Protein 5LF2 (pdb70)

Foldseek 3Di:
DFLCAQLFFADDRFADDVPSAGHGWPQQDDRRSQHGHWQWAQAFLQNQKFWQVPFDDDDWDDDFDADDPVPPDFFDDRFWTQADAFDKTKTKHAAFQAFAWWWKKWFWDADDAFKKFKKKKAKAFPDQDDPPGPQNPDDRVLGIFIFMGGGPDGMDTTPHTHGDGHPTIMIMMMHTNDMDGCSHIITRIMTTGGPLCVDCCQVPDDPSNVVLVVLCVVQVLSCSNHTPDGDDGDPSSVSVSQSSSCNRNRGTGRLQADPQFAPDSTADRYNRAGHGAPQFDDSNSPDGRVVWDDRGNRHTHD/DLQAQLQFAPDSDADPVQSAGHGWPQQDDRRSQHGHWLWAQAFLQNAKFWQCPWDDDDFDDDADADDPVDDDFFDDRFWTFAFAFDKTKTKDAAFQAFAWWWKKWFWDADDAFKKFKKKKFKDFPDQDDCPGPQNVDDRVLGIFIDMGGGPDGMDTTPGTHGDGHPTIMMMMMHTHDMDGCGRHIITRIMTTGGPLCPDCCQVPPDPNNVVLVVLCVVLVLVPRNRTPDGDDHDPSNVSSSQRSSCNRNRGTGRLQAPPQFAPDSGADRYNNQGHGAPQFDDSNSPDGRPPWDDRGNRGTHD

Nearest PDB structures (foldseek):
  5lf2-assembly1_A  TM=1.003E+00  e=2.850E-69  Rattus norvegicus
  5lf2-assembly2_B  TM=9.967E-01  e=1.749E-64  Rattus norvegicus
  2w3j-assembly1_A  TM=7.019E-01  e=7.086E-05  uncultured bacterium
  4plm-assembly1_A  TM=2.496E-01  e=5.597E-05  Gallus gallus
  4ove-assembly1_A-2  TM=2.216E-01  e=4.421E-05  Mus musculus

Sequence (604 aa):
RPCDCDVGGALDPQCDEATGQCRCRPHMIGRRCEQVQPGYFRPFLDHLTWEAEGAHGQVLEVVERLVTNRETPSWTGVGFVRLREGQEVEFLVTSLPRAMDYDLLLRWEPQVPEQWAELELVVQRPGPVSAHSPCGHVLPRDDRIQGMLHPNTRVLVFPRPVCLEPGLSYKLKLKLTGTGGRSGILIDSLVLQPHVLMLEMFSGGDAAALERRTTFERYRCHEEGLMPSKTPLSEACVPLLISASSLVYNGALPCQCDPQGSLSSECNPHGGQCRCKPGVVGRRCDACATGYYGFGPAGCQAPCDCDVGGALDPQCDEATGQCRCRPHMIGRRCEQVQPGYFRPFLDHLTWEAEGAHGQVLEVVERLVTNRETPSWTGVGFVRLREGQEVEFLVTSLPRAMDYDLLLRWEPQVPEQWAELELVVQRPGPVSAHSPCGHVLPRDDRIQGMLHPNTRVLVFPRPVCLEPGLSYKLKLKLTGTGGRGSGILIDSLVLQPHVLMLEMFSGGDAAALERRTTFERYRCHEEGLMPSKTPLSEACVPLLISASSLVYNGALPCQCDPQGSLSSECNPHGGQCRCKPGVVGRRCDACATGYYGFGPAGCQA

Structure (mmCIF, N/CA/C/O backbone):
data_5LF2
#
_entry.id   5LF2
#
_cell.length_a   144.320
_cell.length_b   55.350
_cell.length_c   111.340
_cell.angle_alpha   90.00
_cell.angle_beta   119.38
_cell.angle_gamma   90.00
#
_symmetry.space_group_name_H-M   'C 1 2 1'
#
loop_
_entity.id
_entity.type
_entity.pdbx_description
1 polymer 'Laminin subunit beta-2'
2 non-polymer 'CALCIUM ION'
3 non-polymer 'CHLORIDE ION'
4 water water
#
loop_
_atom_site.group_PDB
_atom_site.id
_atom_site.type_symbol
_atom_site.label_atom_id
_atom_site.label_alt_id
_atom_site.label_comp_id
_atom_site.label_asym_id
_atom_site.label_entity_id
_atom_site.label_seq_id
_atom_site.pdbx_PDB_ins_code
_atom_site.Cartn_x
_atom_site.Cartn_y
_atom_site.Cartn_z
_atom_site.occupancy
_atom_site.B_iso_or_equiv
_atom_site.auth_seq_id
_atom_site.auth_comp_id
_atom_site.auth_asym_id
_atom_site.auth_atom_id
_atom_site.pdbx_PDB_model_num
ATOM 1 N N . ARG A 1 5 ? 41.266 67.875 76.231 1.00 92.23 523 ARG A N 1
ATOM 2 C CA . ARG A 1 5 ? 40.457 69.057 75.947 1.00 89.96 523 ARG A CA 1
ATOM 3 C C . ARG A 1 5 ? 39.661 68.967 74.618 1.00 105.96 523 ARG A C 1
ATOM 4 O O . ARG A 1 5 ? 38.450 69.214 74.609 1.00 103.25 523 ARG A O 1
ATOM 7 N N . PRO A 1 6 ? 40.321 68.590 73.501 1.00 110.80 524 PRO A N 1
ATOM 8 C CA . PRO A 1 6 ? 39.672 68.767 72.191 1.00 115.18 524 PRO A CA 1
ATOM 9 C C . PRO A 1 6 ? 38.417 67.910 71.991 1.00 116.28 524 PRO A C 1
ATOM 10 O O . PRO A 1 6 ? 38.400 66.738 72.374 1.00 123.90 524 PRO A O 1
ATOM 21 N N . CYS A 1 7 ? 37.388 68.502 71.387 1.00 103.01 525 CYS A N 1
ATOM 22 C CA . CYS A 1 7 ? 36.097 67.836 71.179 1.00 91.56 525 CYS A CA 1
ATOM 23 C C . CYS A 1 7 ? 36.214 66.551 70.377 1.00 80.93 525 CYS A C 1
ATOM 24 O O . CYS A 1 7 ? 35.936 65.463 70.878 1.00 76.33 525 CYS A O 1
ATOM 31 N N . ASP A 1 8 ? 36.609 66.683 69.120 1.00 80.07 526 ASP A N 1
ATOM 32 C CA . ASP A 1 8 ? 36.817 65.522 68.274 1.00 73.34 526 ASP A CA 1
ATOM 33 C C . ASP A 1 8 ? 35.588 64.587 68.244 1.00 65.65 526 ASP A C 1
ATOM 34 O O . ASP A 1 8 ? 35.724 63.378 68.443 1.00 64.21 526 ASP A O 1
ATOM 38 N N . CYS A 1 9 ? 34.393 65.138 68.019 1.00 59.20 527 CYS A N 1
ATOM 39 C CA . CYS A 1 9 ? 33.202 64.302 67.789 1.00 54.33 527 CYS A CA 1
ATOM 40 C C . CYS A 1 9 ? 33.402 63.324 66.615 1.00 49.25 527 CYS A C 1
ATOM 41 O O . CYS A 1 9 ? 34.265 63.527 65.751 1.00 50.38 527 CYS A O 1
ATOM 48 N N . ASP A 1 10 ? 32.609 62.257 66.584 1.00 43.90 528 ASP A N 1
ATOM 49 C CA . ASP A 1 10 ? 32.689 61.297 65.483 1.00 39.43 528 ASP A CA 1
ATOM 50 C C . ASP A 1 10 ? 32.117 61.932 64.220 1.00 38.54 528 ASP A C 1
ATOM 51 O O . ASP A 1 10 ? 31.002 62.467 64.234 1.00 38.01 528 ASP A O 1
ATOM 60 N N . VAL A 1 11 ? 32.887 61.851 63.141 1.00 41.98 529 VAL A N 1
ATOM 61 C CA . VAL A 1 11 ? 32.561 62.499 61.881 1.00 43.81 529 VAL A CA 1
ATOM 62 C C . VAL A 1 11 ? 31.242 61.975 61.318 1.00 44.81 529 VAL A C 1
ATOM 63 O O . VAL A 1 11 ? 30.557 62.658 60.531 1.00 47.63 529 VAL A O 1
ATOM 76 N N . GLY A 1 12 ? 30.892 60.761 61.735 1.00 41.49 530 GLY A N 1
ATOM 77 C CA . GLY A 1 12 ? 29.709 60.065 61.250 1.00 37.09 530 GLY A CA 1
ATOM 78 C C . GLY A 1 12 ? 28.605 59.991 62.282 1.00 37.27 530 GLY A C 1
ATOM 79 O O . GLY A 1 12 ? 27.440 60.157 61.950 1.00 36.98 530 GLY A O 1
ATOM 83 N N . GLY A 1 13 ? 28.967 59.791 63.555 1.00 36.02 531 GLY A N 1
ATOM 84 C CA . GLY A 1 13 ? 27.978 59.556 64.600 1.00 36.56 531 GLY A CA 1
ATOM 85 C C . GLY A 1 13 ? 27.363 60.812 65.214 1.00 41.47 531 GLY A C 1
ATOM 86 O O . GLY A 1 13 ? 26.292 60.723 65.811 1.00 41.69 531 GLY A O 1
ATOM 90 N N . ALA A 1 14 ? 28.034 61.961 65.082 1.00 45.14 532 ALA A N 1
ATOM 91 C CA . ALA A 1 14 ? 27.540 63.221 65.639 1.00 50.58 532 ALA A CA 1
ATOM 92 C C . ALA A 1 14 ? 27.066 64.213 64.554 1.00 53.63 532 ALA A C 1
ATOM 93 O O . ALA A 1 14 ? 27.477 64.124 63.398 1.00 55.36 532 ALA A O 1
ATOM 100 N N . LEU A 1 15 ? 26.200 65.144 64.934 1.00 56.55 533 LEU A N 1
ATOM 101 C CA . LEU A 1 15 ? 25.698 66.169 64.011 1.00 60.72 533 LEU A CA 1
ATOM 102 C C . LEU A 1 15 ? 26.639 67.384 63.894 1.00 72.41 533 LEU A C 1
ATOM 103 O O . LEU A 1 15 ? 26.868 67.889 62.798 1.00 74.80 533 LEU A O 1
ATOM 119 N N . ASP A 1 16 ? 27.183 67.843 65.020 1.00 76.03 534 ASP A N 1
ATOM 120 C CA . ASP A 1 16 ? 28.104 68.984 65.032 1.00 78.18 534 ASP A CA 1
ATOM 121 C C . ASP A 1 16 ? 29.535 68.520 65.326 1.00 73.66 534 ASP A C 1
ATOM 122 O O . ASP A 1 16 ? 29.737 67.494 65.973 1.00 67.59 534 ASP A O 1
ATOM 131 N N . PRO A 1 17 ? 30.534 69.287 64.869 1.00 78.43 535 PRO A N 1
ATOM 132 C CA . PRO A 1 17 ? 31.931 68.867 65.009 1.00 79.07 535 PRO A CA 1
ATOM 133 C C . PRO A 1 17 ? 32.507 69.120 66.412 1.00 77.07 535 PRO A C 1
ATOM 134 O O . PRO A 1 17 ? 33.562 68.562 66.746 1.00 73.12 535 PRO A O 1
ATOM 145 N N . GLN A 1 18 ? 31.808 69.927 67.210 1.00 78.89 536 GLN A N 1
ATOM 146 C CA . GLN A 1 18 ? 32.269 70.296 68.545 1.00 79.82 536 GLN A CA 1
ATOM 147 C C . GLN A 1 18 ? 31.245 69.936 69.639 1.00 79.32 536 GLN A C 1
ATOM 148 O O . GLN A 1 18 ? 30.043 69.851 69.387 1.00 70.69 536 GLN A O 1
ATOM 152 N N . CYS A 1 19 ? 31.740 69.742 70.860 1.00 91.18 537 CYS A N 1
ATOM 153 C CA . CYS A 1 19 ? 30.910 69.324 71.985 1.00 94.49 537 CYS A CA 1
ATOM 154 C C . CYS A 1 19 ? 30.258 70.505 72.698 1.00 95.55 537 CYS A C 1
ATOM 155 O O . CYS A 1 19 ? 30.672 71.653 72.527 1.00 102.67 537 CYS A O 1
ATOM 162 N N . ASP A 1 20 ? 29.240 70.209 73.503 1.00 86.61 538 ASP A N 1
ATOM 163 C CA . ASP A 1 20 ? 28.492 71.233 74.225 1.00 81.83 538 ASP A CA 1
ATOM 164 C C . ASP A 1 20 ? 28.913 71.324 75.691 1.00 84.09 538 ASP A C 1
ATOM 165 O O . ASP A 1 20 ? 29.379 70.341 76.271 1.00 82.63 538 ASP A O 1
ATOM 169 N N . GLU A 1 21 ? 28.757 72.516 76.269 1.00 84.81 539 GLU A N 1
ATOM 170 C CA . GLU A 1 21 ? 28.948 72.739 77.707 1.00 86.48 539 GLU A CA 1
ATOM 171 C C . GLU A 1 21 ? 30.367 72.420 78.180 1.00 82.73 539 GLU A C 1
ATOM 172 O O . GLU A 1 21 ? 31.335 72.614 77.444 1.00 76.36 539 GLU A O 1
ATOM 176 N N . ALA A 1 22 ? 30.478 71.961 79.425 1.00 90.47 540 ALA A N 1
ATOM 177 C CA . ALA A 1 22 ? 31.738 71.458 79.964 1.00 97.34 540 ALA A CA 1
ATOM 178 C C . ALA A 1 22 ? 31.605 69.970 80.302 1.00 103.70 540 ALA A C 1
ATOM 179 O O . ALA A 1 22 ? 32.299 69.461 81.187 1.00 105.72 540 ALA A O 1
ATOM 186 N N . THR A 1 23 ? 30.708 69.286 79.587 1.00 104.13 541 THR A N 1
ATOM 187 C CA . THR A 1 23 ? 30.514 67.839 79.732 1.00 100.26 541 THR A CA 1
ATOM 188 C C . THR A 1 23 ? 31.253 67.062 78.651 1.00 98.02 541 THR A C 1
ATOM 189 O O . THR A 1 23 ? 31.518 65.868 78.800 1.00 95.43 541 THR A O 1
ATOM 200 N N . GLY A 1 24 ? 31.576 67.746 77.560 1.00 94.21 542 GLY A N 1
ATOM 201 C CA . GLY A 1 24 ? 32.284 67.129 76.455 1.00 90.80 542 GLY A CA 1
ATOM 202 C C . GLY A 1 24 ? 31.378 66.231 75.635 1.00 82.88 542 GLY A C 1
ATOM 203 O O . GLY A 1 24 ? 31.857 65.467 74.788 1.00 82.75 542 GLY A O 1
ATOM 207 N N . GLN A 1 25 ? 30.070 66.326 75.877 1.00 74.34 543 GLN A N 1
ATOM 208 C CA . GLN A 1 25 ? 29.095 65.530 75.137 1.00 63.67 543 GLN A CA 1
ATOM 209 C C . GLN A 1 25 ? 28.790 66.120 73.756 1.00 58.55 543 GLN A C 1
ATOM 210 O O . GLN A 1 25 ? 28.549 67.327 73.619 1.00 57.49 543 GLN A O 1
ATOM 224 N N . CYS A 1 26 ? 28.768 65.257 72.743 1.00 58.79 544 CYS A N 1
ATOM 225 C CA . CYS A 1 26 ? 28.414 65.668 71.384 1.00 55.64 544 CYS A CA 1
ATOM 226 C C . CYS A 1 26 ? 26.938 65.428 71.116 1.00 54.01 544 CYS A C 1
ATOM 227 O O . CYS A 1 26 ? 26.285 64.716 71.876 1.00 54.49 544 CYS A O 1
ATOM 234 N N . ARG A 1 27 ? 26.400 66.041 70.040 1.00 51.79 545 ARG A N 1
ATOM 235 C CA . ARG A 1 27 ? 25.000 65.758 69.684 1.00 51.30 545 ARG A CA 1
ATOM 236 C C . ARG A 1 27 ? 24.941 64.567 68.759 1.00 50.41 545 ARG A C 1
ATOM 237 O O . ARG A 1 27 ? 25.508 64.668 67.674 1.00 51.78 545 ARG A O 1
ATOM 240 N N . CYS A 1 28 ? 24.296 63.474 69.154 1.00 46.91 546 CYS A N 1
ATOM 241 C CA . CYS A 1 28 ? 24.399 62.222 68.372 1.00 44.54 546 CYS A CA 1
ATOM 242 C C . CYS A 1 28 ? 23.260 61.998 67.393 1.00 43.71 546 CYS A C 1
ATOM 243 O O . CYS A 1 28 ? 22.121 62.379 67.646 1.00 43.63 546 CYS A O 1
ATOM 250 N N . ARG A 1 29 ? 23.567 61.335 66.278 1.00 45.28 547 ARG A N 1
ATOM 251 C CA . ARG A 1 29 ? 22.529 60.803 65.424 1.00 46.71 547 ARG A CA 1
ATOM 252 C C . ARG A 1 29 ? 21.789 59.713 66.184 1.00 45.42 547 ARG A C 1
ATOM 253 O O . ARG A 1 29 ? 22.273 59.231 67.220 1.00 46.51 547 ARG A O 1
ATOM 274 N N . PRO A 1 30 ? 20.613 59.309 65.673 1.00 41.34 548 PRO A N 1
ATOM 275 C CA . PRO A 1 30 ? 19.788 58.309 66.350 1.00 39.90 548 PRO A CA 1
ATOM 276 C C . PRO A 1 30 ? 20.539 57.007 66.707 1.00 40.98 548 PRO A C 1
ATOM 277 O O . PRO A 1 30 ? 21.137 56.352 65.847 1.00 39.66 548 PRO A O 1
ATOM 288 N N . HIS A 1 31 ? 20.511 56.686 68.000 1.00 42.39 549 HIS A N 1
ATOM 289 C CA . HIS A 1 31 ? 20.984 55.414 68.549 1.00 42.44 549 HIS A CA 1
ATOM 290 C C . HIS A 1 31 ? 22.494 55.215 68.461 1.00 40.66 549 HIS A C 1
ATOM 291 O O . HIS A 1 31 ? 22.990 54.091 68.470 1.00 40.03 549 HIS A O 1
ATOM 305 N N . MET A 1 32 ? 23.215 56.327 68.398 1.00 39.15 550 MET A N 1
ATOM 306 C CA . MET A 1 32 ? 24.640 56.348 68.582 1.00 36.19 550 MET A CA 1
ATOM 307 C C . MET A 1 32 ? 24.846 56.991 69.958 1.00 38.76 550 MET A C 1
ATOM 308 O O . MET A 1 32 ? 24.120 57.920 70.321 1.00 41.75 550 MET A O 1
ATOM 322 N N . ILE A 1 33 ? 25.797 56.473 70.726 1.00 38.17 551 ILE A N 1
ATOM 323 C CA . ILE A 1 33 ? 26.021 56.943 72.106 1.00 40.49 551 ILE A CA 1
ATOM 324 C C . ILE A 1 33 ? 27.505 57.083 72.396 1.00 40.63 551 ILE A C 1
ATOM 325 O O . ILE A 1 33 ? 28.323 56.922 71.507 1.00 41.81 551 ILE A O 1
ATOM 341 N N . GLY A 1 34 ? 27.844 57.399 73.644 1.00 40.11 552 GLY A N 1
ATOM 342 C CA . GLY A 1 34 ? 29.210 57.765 74.017 1.00 43.16 552 GLY A CA 1
ATOM 343 C C . GLY A 1 34 ? 29.386 59.271 73.973 1.00 46.40 552 GLY A C 1
ATOM 344 O O . GLY A 1 34 ? 28.576 59.965 73.360 1.00 44.19 552 GLY A O 1
ATOM 348 N N . ARG A 1 35 ? 30.418 59.786 74.643 1.00 50.39 553 ARG A N 1
ATOM 349 C CA . ARG A 1 35 ? 30.641 61.233 74.689 1.00 54.60 553 ARG A CA 1
ATOM 350 C C . ARG A 1 35 ? 30.899 61.807 73.287 1.00 49.30 553 ARG A C 1
ATOM 351 O O . ARG A 1 35 ? 30.505 62.940 72.993 1.00 51.41 553 ARG A O 1
ATOM 372 N N . ARG A 1 36 ? 31.544 61.022 72.425 1.00 43.07 554 ARG A N 1
ATOM 373 C CA . ARG A 1 36 ? 31.842 61.461 71.067 1.00 44.07 554 ARG A CA 1
ATOM 374 C C . ARG A 1 36 ? 30.876 60.862 70.006 1.00 38.42 554 ARG A C 1
ATOM 375 O O . ARG A 1 36 ? 31.077 61.054 68.799 1.00 36.28 554 ARG A O 1
ATOM 396 N N . CYS A 1 37 ? 29.822 60.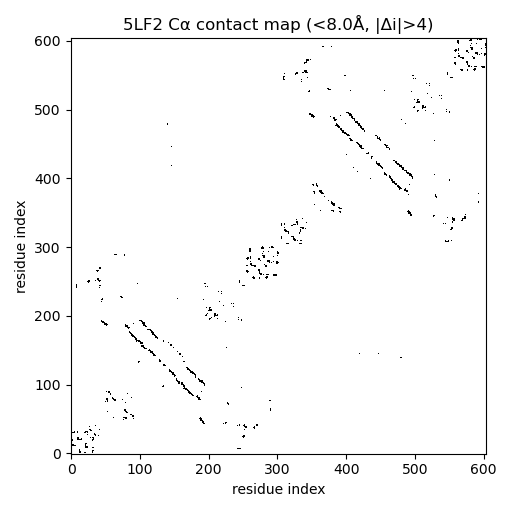182 70.463 1.00 40.64 555 CYS A N 1
ATOM 397 C CA . CYS A 1 37 ? 28.851 59.518 69.589 1.00 42.99 555 CYS A CA 1
ATOM 398 C C . CYS A 1 37 ? 29.503 58.416 68.754 1.00 42.17 555 CYS A C 1
ATOM 399 O O . CYS A 1 37 ? 29.145 58.208 67.578 1.00 39.33 555 CYS A O 1
ATOM 406 N N . GLU A 1 38 ? 30.435 57.695 69.380 1.00 43.56 556 GLU A N 1
ATOM 407 C CA . GLU A 1 38 ? 31.288 56.742 68.679 1.00 43.20 556 GLU A CA 1
ATOM 408 C C . GLU A 1 38 ? 30.855 55.279 68.842 1.00 41.56 556 GLU A C 1
ATOM 409 O O . GLU A 1 38 ? 31.427 54.389 68.208 1.00 41.57 556 GLU A O 1
ATOM 421 N N . GLN A 1 39 ? 29.839 55.044 69.671 1.00 39.75 557 GLN A N 1
ATOM 422 C CA . GLN A 1 39 ? 29.388 53.697 70.031 1.00 39.50 557 GLN A CA 1
ATOM 423 C C . GLN A 1 39 ? 27.966 53.475 69.561 1.00 38.18 557 GLN A C 1
ATOM 424 O O . GLN A 1 39 ? 27.151 54.411 69.568 1.00 40.16 557 GLN A O 1
ATOM 438 N N . VAL A 1 40 ? 27.667 52.241 69.170 1.00 35.86 558 VAL A N 1
ATOM 439 C CA . VAL A 1 40 ? 26.299 51.824 68.853 1.00 33.70 558 VAL A CA 1
ATOM 440 C C . VAL A 1 40 ? 25.520 51.490 70.126 1.00 34.41 558 VAL A C 1
ATOM 441 O O . VAL A 1 40 ? 26.026 50.793 71.010 1.00 36.50 558 VAL A O 1
ATOM 454 N N . GLN A 1 41 ? 24.291 51.978 70.236 1.00 36.77 559 GLN A N 1
ATOM 455 C CA . GLN A 1 41 ? 23.435 51.682 71.395 1.00 39.66 559 GLN A CA 1
ATOM 456 C C . GLN A 1 41 ? 23.018 50.210 71.478 1.00 38.69 559 GLN A C 1
ATOM 457 O O . GLN A 1 41 ? 22.561 49.658 70.479 1.00 37.76 559 GLN A O 1
ATOM 471 N N . PRO A 1 42 ? 23.148 49.564 72.664 1.00 40.64 560 PRO A N 1
ATOM 472 C CA . PRO A 1 42 ? 22.662 48.174 72.754 1.00 39.34 560 PRO A CA 1
ATOM 473 C C . PRO A 1 42 ? 21.207 48.083 72.330 1.00 39.19 560 PRO A C 1
ATOM 474 O O . PRO A 1 42 ? 20.403 48.966 72.679 1.00 38.66 560 PRO A O 1
ATOM 485 N N . GLY A 1 43 ? 20.885 47.063 71.516 1.00 38.72 561 GLY A N 1
ATOM 486 C CA . GLY A 1 43 ? 19.564 46.919 70.935 1.00 38.67 561 GLY A CA 1
ATOM 487 C C . GLY A 1 43 ? 19.477 47.414 69.491 1.00 37.58 561 GLY A C 1
ATOM 488 O O . GLY A 1 43 ? 18.429 47.317 68.874 1.00 37.26 561 GLY A O 1
ATOM 492 N N . TYR A 1 44 ? 20.579 47.971 68.980 1.00 36.34 562 TYR A N 1
ATOM 493 C CA . TYR A 1 44 ? 20.643 48.579 67.656 1.00 36.19 562 TYR A CA 1
ATOM 494 C C . TYR A 1 44 ? 21.921 48.058 66.988 1.00 34.47 562 TYR A C 1
ATOM 495 O O . TYR A 1 44 ? 22.713 47.427 67.655 1.00 33.91 562 TYR A O 1
ATOM 513 N N . PHE A 1 45 ? 22.103 48.277 65.686 1.00 33.03 563 PHE A N 1
ATOM 514 C CA . PHE A 1 45 ? 23.322 47.801 65.009 1.00 30.41 563 PHE A CA 1
ATOM 515 C C . PHE A 1 45 ? 23.737 48.699 63.878 1.00 29.85 563 PHE A C 1
ATOM 516 O O . PHE A 1 45 ? 22.902 49.418 63.298 1.00 28.81 563 PHE A O 1
ATOM 533 N N . ARG A 1 46 ? 25.025 48.629 63.551 1.00 30.76 564 ARG A N 1
ATOM 534 C CA . ARG A 1 46 ? 25.533 49.194 62.311 1.00 31.12 564 ARG A CA 1
ATOM 535 C C . ARG A 1 46 ? 25.504 48.097 61.237 1.00 28.75 564 ARG A C 1
ATOM 536 O O . ARG A 1 46 ? 26.052 47.008 61.417 1.00 28.56 564 ARG A O 1
ATOM 557 N N . PRO A 1 47 ? 24.805 48.360 60.125 1.00 27.08 565 PRO A N 1
ATOM 558 C CA . PRO A 1 47 ? 24.689 47.284 59.128 1.00 27.24 565 PRO A CA 1
ATOM 559 C C . PRO A 1 47 ? 26.014 46.980 58.402 1.00 28.61 565 PRO A C 1
ATOM 560 O O . PRO A 1 47 ? 26.820 47.907 58.247 1.00 27.89 565 PRO A O 1
ATOM 571 N N . PHE A 1 48 ? 26.206 45.713 57.971 1.00 30.97 566 PHE A N 1
ATOM 572 C CA . PHE A 1 48 ? 27.336 45.322 57.128 1.00 30.09 566 PHE A CA 1
ATOM 573 C C . PHE A 1 48 ? 27.175 46.026 55.770 1.00 28.67 566 PHE A C 1
ATOM 574 O O . PHE A 1 48 ? 26.076 46.418 55.390 1.00 28.39 566 PHE A O 1
ATOM 591 N N . LEU A 1 49 ? 28.269 46.210 55.051 1.00 27.50 567 LEU A N 1
ATOM 592 C CA . LEU A 1 49 ? 28.201 46.765 53.704 1.00 27.11 567 LEU A CA 1
ATOM 593 C C . LEU A 1 49 ? 27.364 45.953 52.720 1.00 27.16 567 LEU A C 1
ATOM 594 O O . LEU A 1 49 ? 26.994 46.501 51.651 1.00 28.64 567 LEU A O 1
ATOM 610 N N . ASP A 1 50 ? 27.046 44.694 53.037 1.00 26.44 568 ASP A N 1
ATOM 611 C CA . ASP A 1 50 ? 26.134 43.878 52.199 1.00 27.10 568 ASP A CA 1
ATOM 612 C C . ASP A 1 50 ? 24.759 43.648 52.866 1.00 27.48 568 ASP A C 1
ATOM 613 O O . ASP A 1 50 ? 24.068 42.690 52.552 1.00 27.23 568 ASP A O 1
ATOM 622 N N . HIS A 1 51 ? 24.366 44.548 53.762 1.00 26.46 569 HIS A N 1
ATOM 623 C CA . HIS A 1 51 ? 23.067 44.452 54.434 1.00 26.58 569 HIS A CA 1
ATOM 624 C C . HIS A 1 51 ? 21.911 44.406 53.435 1.00 27.49 569 HIS A C 1
ATOM 625 O O . HIS A 1 51 ? 20.906 43.688 53.639 1.00 26.61 569 HIS A O 1
ATOM 639 N N . LEU A 1 52 ? 22.046 45.184 52.367 1.00 27.73 570 LEU A N 1
ATOM 640 C CA . LEU A 1 52 ? 20.965 45.325 51.405 1.00 27.10 570 LEU A CA 1
ATOM 641 C C . LEU A 1 52 ? 21.106 44.211 50.349 1.00 27.49 570 LEU A C 1
ATOM 642 O O . LEU A 1 52 ? 21.651 44.428 49.274 1.00 27.95 570 LEU A O 1
ATOM 658 N N . THR A 1 53 ? 20.595 43.027 50.696 1.00 29.04 571 THR A N 1
ATOM 659 C CA . THR A 1 53 ? 20.681 41.798 49.868 1.00 29.02 571 THR A CA 1
ATOM 660 C C . THR A 1 53 ? 19.279 41.288 49.496 1.00 31.10 571 THR A C 1
ATOM 661 O O . THR A 1 53 ? 18.451 41.117 50.394 1.00 31.35 571 THR A O 1
ATOM 672 N N . TRP A 1 54 ? 19.014 41.066 48.187 1.00 28.48 572 TRP A N 1
ATOM 673 C CA . TRP A 1 54 ? 17.772 40.475 47.690 1.00 30.16 572 TRP A CA 1
ATOM 674 C C . TRP A 1 54 ? 18.026 39.078 47.109 1.00 29.62 572 TRP A C 1
ATOM 675 O O . TRP A 1 54 ? 18.846 38.928 46.216 1.00 27.80 572 TRP A O 1
ATOM 696 N N . GLU A 1 55 ? 17.343 38.075 47.646 1.00 29.87 573 GLU A N 1
ATOM 697 C CA . GLU A 1 55 ? 17.552 36.683 47.252 1.00 31.83 573 GLU A CA 1
ATOM 698 C C . GLU A 1 55 ? 16.982 36.474 45.861 1.00 32.70 573 GLU A C 1
ATOM 699 O O . GLU A 1 55 ? 15.888 36.935 45.566 1.00 34.20 573 GLU A O 1
ATOM 711 N N . ALA A 1 56 ? 17.722 35.773 45.021 1.00 30.55 574 ALA A N 1
ATOM 712 C CA . ALA A 1 56 ? 17.222 35.400 43.714 1.00 32.96 574 ALA A CA 1
ATOM 713 C C . ALA A 1 56 ? 15.991 34.484 43.820 1.00 34.25 574 ALA A C 1
ATOM 714 O O . ALA A 1 56 ? 15.033 34.578 43.008 1.00 35.02 574 ALA A O 1
ATOM 721 N N . GLU A 1 57 ? 16.007 33.616 44.832 1.00 35.11 575 GLU A N 1
ATOM 722 C CA . GLU A 1 57 ? 14.938 32.654 45.014 1.00 37.76 575 GLU A CA 1
ATOM 723 C C . GLU A 1 57 ? 13.652 33.289 45.589 1.00 41.32 575 GLU A C 1
ATOM 724 O O . GLU A 1 57 ? 12.591 32.650 45.592 1.00 41.00 575 GLU A O 1
ATOM 736 N N . GLY A 1 58 ? 13.720 34.549 46.019 1.00 44.71 576 GLY A N 1
ATOM 737 C CA . GLY A 1 58 ? 12.535 35.294 46.450 1.00 49.19 576 GLY A CA 1
ATOM 738 C C . GLY A 1 58 ? 11.966 36.171 45.337 1.00 52.21 576 GLY A C 1
ATOM 739 O O . GLY A 1 58 ? 11.014 36.949 45.532 1.00 54.00 576 GLY A O 1
ATOM 743 N N . ALA A 1 59 ? 12.541 36.044 44.150 1.00 51.12 577 ALA A N 1
ATOM 744 C CA . ALA A 1 59 ? 12.233 36.974 43.085 1.00 55.83 577 ALA A CA 1
ATOM 745 C C . ALA A 1 59 ? 10.897 36.619 42.473 1.00 66.77 577 ALA A C 1
ATOM 746 O O . ALA A 1 59 ? 10.451 35.471 42.547 1.00 59.68 577 ALA A O 1
ATOM 753 N N . HIS A 1 60 ? 10.254 37.634 41.907 1.00 90.39 578 HIS A N 1
ATOM 754 C CA . HIS A 1 60 ? 9.025 37.467 41.159 1.00 101.80 578 HIS A CA 1
ATOM 755 C C . HIS A 1 60 ? 9.380 37.313 39.690 1.00 103.61 578 HIS A C 1
ATOM 756 O O . HIS A 1 60 ? 10.557 37.312 39.319 1.00 105.09 578 HIS A O 1
ATOM 760 N N . GLY A 1 61 ? 8.359 37.187 38.856 1.00 95.91 579 GLY A N 1
ATOM 761 C CA . GLY A 1 61 ? 8.558 37.046 37.427 1.00 95.36 579 GLY A CA 1
ATOM 762 C C . GLY A 1 61 ? 8.390 35.611 36.968 1.00 97.65 579 GLY A C 1
ATOM 763 O O . GLY A 1 61 ? 7.752 34.804 37.651 1.00 102.41 579 GLY A O 1
ATOM 767 N N . GLN A 1 62 ? 8.963 35.305 35.805 1.00 95.38 580 GLN A N 1
ATOM 768 C CA . GLN A 1 62 ? 8.863 33.977 35.200 1.00 92.42 580 GLN A CA 1
ATOM 769 C C . GLN A 1 62 ? 9.317 32.883 36.167 1.00 89.50 580 GLN A C 1
ATOM 770 O O . GLN A 1 62 ? 10.258 33.071 36.942 1.00 95.44 580 GLN A O 1
ATOM 784 N N . VAL A 1 63 ? 8.617 31.751 36.131 1.00 79.70 581 VAL A N 1
ATOM 785 C CA . VAL A 1 63 ? 8.909 30.629 37.012 1.00 69.37 581 VAL A CA 1
ATOM 786 C C . VAL A 1 63 ? 10.334 30.153 36.766 1.00 64.59 581 VAL A C 1
ATOM 787 O O . VAL A 1 63 ? 10.720 29.887 35.622 1.00 64.67 581 VAL A O 1
ATOM 791 N N . LEU A 1 64 ? 11.124 30.079 37.833 1.00 59.31 582 LEU A N 1
ATOM 792 C CA . LEU A 1 64 ? 12.494 29.582 37.734 1.00 56.94 582 LEU A CA 1
ATOM 793 C C . LEU A 1 64 ? 12.731 28.494 38.754 1.00 50.62 582 LEU A C 1
ATOM 794 O O . LEU A 1 64 ? 12.091 28.463 39.802 1.00 49.34 582 LEU A O 1
ATOM 810 N N . GLU A 1 65 ? 13.665 27.609 38.440 1.00 48.50 583 GLU A N 1
ATOM 811 C CA . GLU A 1 65 ? 13.942 26.468 39.272 1.00 48.72 583 GLU A CA 1
ATOM 812 C C . GLU A 1 65 ? 14.735 26.934 40.491 1.00 43.54 583 GLU A C 1
ATOM 813 O O . GLU A 1 65 ? 15.740 27.613 40.337 1.00 40.79 583 GLU A O 1
ATOM 825 N N . VAL A 1 66 ? 14.278 26.572 41.685 1.00 44.22 584 VAL A N 1
ATOM 826 C CA . VAL A 1 66 ? 15.019 26.893 42.904 1.00 43.67 584 VAL A CA 1
ATOM 827 C C . VAL A 1 66 ? 15.906 25.705 43.241 1.00 43.27 584 VAL A C 1
ATOM 828 O O . VAL A 1 66 ? 15.440 24.566 43.285 1.00 45.46 584 VAL A O 1
ATOM 841 N N . VAL A 1 67 ? 17.186 25.969 43.452 1.00 38.86 585 VAL A N 1
ATOM 842 C CA . VAL A 1 67 ? 18.141 24.941 43.823 1.00 38.50 585 VAL A CA 1
ATOM 843 C C . VAL A 1 67 ? 18.494 25.133 45.298 1.00 40.30 585 VAL A C 1
ATOM 844 O O . VAL A 1 67 ? 19.261 26.039 45.646 1.00 37.49 585 VAL A O 1
ATOM 857 N N . GLU A 1 68 ? 17.932 24.286 46.161 1.00 43.91 586 GLU A N 1
ATOM 858 C CA . GLU A 1 68 ? 18.184 24.378 47.598 1.00 47.94 586 GLU A CA 1
ATOM 859 C C . GLU A 1 68 ? 19.529 23.787 47.934 1.00 47.22 586 GLU A C 1
ATOM 860 O O . GLU A 1 68 ? 19.986 22.853 47.274 1.00 49.85 586 GLU A O 1
ATOM 872 N N . ARG A 1 69 ? 20.163 24.328 48.962 1.00 43.90 587 ARG A N 1
ATOM 873 C CA . ARG A 1 69 ? 21.380 23.726 49.475 1.00 45.31 587 ARG A CA 1
ATOM 874 C C . ARG A 1 69 ? 21.353 23.626 51.009 1.00 48.13 587 ARG A C 1
ATOM 875 O O . ARG A 1 69 ? 20.892 24.545 51.702 1.00 46.80 587 ARG A O 1
ATOM 896 N N . LEU A 1 70 ? 21.871 22.508 51.515 1.00 53.73 588 LEU A N 1
ATOM 897 C CA . LEU A 1 70 ? 21.940 22.258 52.948 1.00 56.53 588 LEU A CA 1
ATOM 898 C C . LEU A 1 70 ? 23.259 22.732 53.549 1.00 55.75 588 LEU A C 1
ATOM 899 O O . LEU A 1 70 ? 24.333 22.553 52.968 1.00 56.72 588 LEU A O 1
ATOM 915 N N . VAL A 1 71 ? 23.164 23.326 54.728 1.00 50.03 589 VAL A N 1
ATOM 916 C CA . VAL A 1 71 ? 24.340 23.665 55.510 1.00 55.82 589 VAL A CA 1
ATOM 917 C C . VAL A 1 71 ? 24.957 22.392 56.112 1.00 69.30 589 VAL A C 1
ATOM 918 O O . VAL A 1 71 ? 24.242 21.516 56.609 1.00 63.98 589 VAL A O 1
ATOM 931 N N . THR A 1 72 ? 26.280 22.281 56.036 1.00 94.09 590 THR A N 1
ATOM 932 C CA . THR A 1 72 ? 26.996 21.157 56.636 1.00 106.68 590 THR A CA 1
ATOM 933 C C . THR A 1 72 ? 27.714 21.633 57.896 1.00 113.73 590 THR A C 1
ATOM 934 O O . THR A 1 72 ? 27.852 22.840 58.116 1.00 121.56 590 THR A O 1
ATOM 945 N N . ASN A 1 73 ? 28.174 20.690 58.717 1.00 107.26 591 ASN A N 1
ATOM 946 C CA . ASN A 1 73 ? 28.865 21.022 59.964 1.00 102.93 591 ASN A CA 1
ATOM 947 C C . ASN A 1 73 ? 30.050 21.963 59.729 1.00 108.96 591 ASN A C 1
ATOM 948 O O . ASN A 1 73 ? 30.534 22.611 60.655 1.00 102.53 591 ASN A O 1
ATO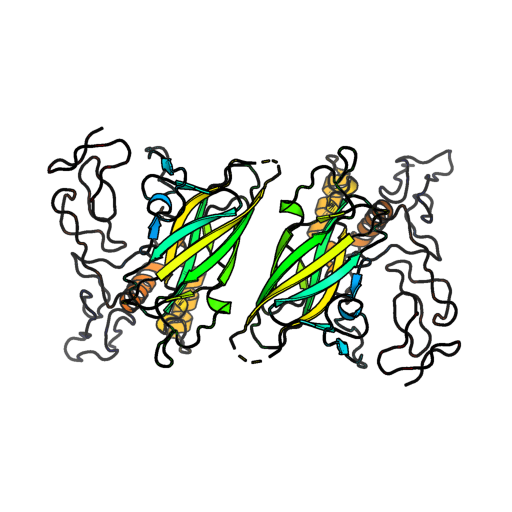M 952 N N . ARG A 1 74 ? 30.498 22.038 58.478 1.00 125.14 592 ARG A N 1
ATOM 953 C CA . ARG A 1 74 ? 31.553 22.962 58.074 1.00 132.66 592 ARG A CA 1
ATOM 954 C C . ARG A 1 74 ? 31.240 24.405 58.463 1.00 138.55 592 ARG A C 1
ATOM 955 O O . ARG A 1 74 ? 32.152 25.218 58.630 1.00 149.05 592 ARG A O 1
ATOM 959 N N . GLU A 1 75 ? 29.953 24.721 58.604 1.00 125.37 593 GLU A N 1
ATOM 960 C CA . GLU A 1 75 ? 29.520 26.093 58.855 1.00 116.20 593 GLU A CA 1
ATOM 961 C C . GLU A 1 75 ? 29.993 26.991 57.710 1.00 113.03 593 GLU A C 1
ATOM 962 O O . GLU A 1 75 ? 30.383 26.488 56.657 1.00 114.86 593 GLU A O 1
ATOM 966 N N . THR A 1 76 ? 29.965 28.307 57.928 1.00 105.88 594 THR A N 1
ATOM 967 C CA . THR A 1 76 ? 30.349 29.300 56.912 1.00 93.89 594 THR A CA 1
ATOM 968 C C . THR A 1 76 ? 29.786 28.983 55.517 1.00 67.44 594 THR A C 1
ATOM 969 O O . THR A 1 76 ? 30.542 28.678 54.586 1.00 57.42 594 THR A O 1
ATOM 980 N N . PRO A 1 77 ? 28.451 29.035 55.372 1.00 52.82 595 PRO A N 1
ATOM 981 C CA . PRO A 1 77 ? 27.859 28.838 54.032 1.00 46.34 595 PRO A CA 1
ATOM 982 C C . PRO A 1 77 ? 28.392 29.893 53.080 1.00 43.51 595 PRO A C 1
ATOM 983 O O . PRO A 1 77 ? 28.749 30.971 53.557 1.00 45.51 595 PRO A O 1
ATOM 994 N N . SER A 1 78 ? 28.457 29.591 51.782 1.00 41.01 596 SER A N 1
ATOM 995 C CA . SER A 1 78 ? 28.899 30.542 50.773 1.00 37.75 596 SER A CA 1
ATOM 996 C C . SER A 1 78 ? 27.730 31.224 50.052 1.00 34.51 596 SER A C 1
ATOM 997 O O . SER A 1 78 ? 27.963 31.960 49.109 1.00 36.84 596 SER A O 1
ATOM 1005 N N . TRP A 1 79 ? 26.502 30.985 50.518 1.00 31.04 597 TRP A N 1
ATOM 1006 C CA . TRP A 1 79 ? 25.268 31.517 49.925 1.00 30.99 597 TRP A CA 1
ATOM 1007 C C . TRP A 1 79 ? 24.350 32.021 51.053 1.00 32.60 597 TRP A C 1
ATOM 1008 O O . TRP A 1 79 ? 24.632 31.777 52.227 1.00 32.89 597 TRP A O 1
ATOM 1029 N N . THR A 1 80 ? 23.284 32.757 50.716 1.00 32.46 598 THR A N 1
ATOM 1030 C CA . THR A 1 80 ? 22.258 33.112 51.697 1.00 32.41 598 THR A CA 1
ATOM 1031 C C . THR A 1 80 ? 20.871 32.661 51.232 1.00 34.12 598 THR A C 1
ATOM 1032 O O . THR A 1 80 ? 20.675 32.273 50.078 1.00 31.57 598 THR A O 1
ATOM 1043 N N . GLY A 1 81 ? 19.909 32.637 52.155 1.00 35.89 599 GLY A N 1
ATOM 1044 C CA . GLY A 1 81 ? 18.611 32.086 51.838 1.00 36.98 599 GLY A CA 1
ATOM 1045 C C . GLY A 1 81 ? 18.648 30.580 51.669 1.00 37.32 599 GLY A C 1
ATOM 1046 O O . GLY A 1 81 ? 19.567 29.904 52.134 1.00 36.10 599 GLY A O 1
ATOM 1050 N N . VAL A 1 82 ? 17.639 30.044 51.003 1.00 40.09 600 VAL A N 1
ATOM 1051 C CA . VAL A 1 82 ? 17.557 28.603 50.818 1.00 43.27 600 VAL A CA 1
ATOM 1052 C C . VAL A 1 82 ? 18.633 28.077 49.860 1.00 39.11 600 VAL A C 1
ATOM 1053 O O . VAL A 1 82 ? 19.016 26.904 49.937 1.00 37.19 600 VAL A O 1
ATOM 1066 N N . GLY A 1 83 ? 19.120 28.951 48.975 1.00 35.05 601 GLY A N 1
ATOM 1067 C CA . GLY A 1 83 ? 20.166 28.598 48.032 1.00 33.19 601 GLY A CA 1
ATOM 1068 C C . GLY A 1 83 ? 20.197 29.512 46.808 1.00 31.56 601 GLY A C 1
ATOM 1069 O O . GLY A 1 83 ? 20.567 30.676 46.907 1.00 30.10 601 GLY A O 1
ATOM 1073 N N . PHE A 1 84 ? 19.809 28.964 45.662 1.00 35.00 602 PHE A N 1
ATOM 1074 C CA . PHE A 1 84 ? 20.002 29.601 44.351 1.00 34.61 602 PHE A CA 1
ATOM 1075 C C . PHE A 1 84 ? 18.807 29.441 43.436 1.00 34.16 602 PHE A C 1
ATOM 1076 O O . PHE A 1 84 ? 17.890 28.650 43.702 1.00 34.22 602 PHE A O 1
ATOM 1093 N N . VAL A 1 85 ? 18.870 30.154 42.321 1.00 34.17 603 VAL A N 1
ATOM 1094 C CA . VAL A 1 85 ? 17.972 29.924 41.187 1.00 36.90 603 VAL A CA 1
ATOM 1095 C C . VAL A 1 85 ? 18.815 29.539 39.969 1.00 36.76 603 VAL A C 1
ATOM 1096 O O . VAL A 1 85 ? 19.908 30.067 39.772 1.00 34.92 603 VAL A O 1
ATOM 1109 N N . ARG A 1 86 ? 18.329 28.587 39.176 1.00 35.99 604 ARG A N 1
ATOM 1110 C CA . ARG A 1 86 ? 19.017 28.221 37.937 1.00 37.02 604 ARG A CA 1
ATOM 1111 C C . ARG A 1 86 ? 18.473 29.094 36.818 1.00 36.72 604 ARG A C 1
ATOM 1112 O O . ARG A 1 86 ? 17.284 29.049 36.532 1.00 38.26 604 ARG A O 1
ATOM 1133 N N . LEU A 1 87 ? 19.335 29.905 36.220 1.00 34.71 605 LEU A N 1
ATOM 1134 C CA . LEU A 1 87 ? 18.935 30.818 35.156 1.00 34.50 605 LEU A CA 1
ATOM 1135 C C . LEU A 1 87 ? 19.544 30.348 33.827 1.00 33.81 605 LEU A C 1
ATOM 1136 O O . LEU A 1 87 ? 20.748 30.112 33.773 1.00 32.14 605 LEU A O 1
ATOM 1152 N N . ARG A 1 88 ? 18.723 30.207 32.787 1.00 36.36 606 ARG A N 1
ATOM 1153 C CA . ARG A 1 88 ? 19.179 29.764 31.455 1.00 37.48 606 ARG A CA 1
ATOM 1154 C C . ARG A 1 88 ? 19.090 30.910 30.433 1.00 37.63 606 ARG A C 1
ATOM 1155 O O . ARG A 1 88 ? 18.428 31.924 30.685 1.00 36.71 606 ARG A O 1
ATOM 1176 N N . GLU A 1 89 ? 19.752 30.746 29.282 1.00 38.09 607 GLU A N 1
ATOM 1177 C CA . GLU A 1 89 ? 19.804 31.788 28.249 1.00 38.26 607 GLU A CA 1
ATOM 1178 C C . GLU A 1 89 ? 18.425 32.293 27.857 1.00 38.10 607 GLU A C 1
ATOM 1179 O O . GLU A 1 89 ? 17.507 31.501 27.660 1.00 36.73 607 GLU A O 1
ATOM 1191 N N . GLY A 1 90 ? 18.301 33.614 27.730 1.00 39.35 608 GLY A N 1
ATOM 1192 C CA . GLY A 1 90 ? 17.029 34.258 27.437 1.00 40.96 608 GLY A CA 1
ATOM 1193 C C . GLY A 1 90 ? 16.077 34.488 28.599 1.00 41.07 608 GLY A C 1
ATOM 1194 O O . GLY A 1 90 ? 15.044 35.130 28.434 1.00 43.26 608 GLY A O 1
ATOM 1198 N N . GLN A 1 91 ? 16.400 33.976 29.781 1.00 34.96 609 GLN A N 1
ATOM 1199 C CA . GLN A 1 91 ? 15.493 34.126 30.923 1.00 34.32 609 GLN A CA 1
ATOM 1200 C C . GLN A 1 91 ? 15.902 35.335 31.745 1.00 34.41 609 GLN A C 1
ATOM 1201 O O . GLN A 1 91 ? 17.039 35.812 31.617 1.00 33.07 609 GLN A O 1
ATOM 1215 N N . GLU A 1 92 ? 14.979 35.814 32.579 1.00 39.67 610 GLU A N 1
ATOM 1216 C CA . GLU A 1 92 ? 15.148 37.056 33.340 1.00 43.78 610 GLU A CA 1
ATOM 1217 C C . GLU A 1 92 ? 14.689 36.881 34.796 1.00 43.72 610 GLU A C 1
ATOM 1218 O O . GLU A 1 92 ? 13.789 36.086 35.069 1.00 46.91 610 GLU A O 1
ATOM 1230 N N . VAL A 1 93 ? 15.345 37.573 35.720 1.00 41.67 611 VAL A N 1
ATOM 1231 C CA . VAL A 1 93 ? 14.995 37.601 37.157 1.00 43.80 611 VAL A CA 1
ATOM 1232 C C . VAL A 1 93 ? 14.649 39.058 37.520 1.00 44.88 611 VAL A C 1
ATOM 1233 O O . VAL A 1 93 ? 15.390 39.972 37.135 1.00 46.60 611 VAL A O 1
ATOM 1246 N N . GLU A 1 94 ? 13.525 39.277 38.211 1.00 41.52 612 GLU A N 1
ATOM 1247 C CA . GLU A 1 94 ? 13.092 40.612 38.632 1.00 43.62 612 GLU A CA 1
ATOM 1248 C C . GLU A 1 94 ? 13.275 40.762 40.165 1.00 40.75 612 GLU A C 1
ATOM 1249 O O . GLU A 1 94 ? 12.645 40.038 40.926 1.00 43.97 612 GLU A O 1
ATOM 1261 N N . PHE A 1 95 ? 14.138 41.688 40.594 1.00 35.85 613 PHE A N 1
ATOM 1262 C CA . PHE A 1 95 ? 14.329 42.009 42.013 1.00 33.66 613 PHE A CA 1
ATOM 1263 C C . PHE A 1 95 ? 13.505 43.267 42.369 1.00 35.60 613 PHE A C 1
ATOM 1264 O O . PHE A 1 95 ? 13.667 44.316 41.721 1.00 35.36 613 PHE A O 1
ATOM 1281 N N . LEU A 1 96 ? 12.624 43.156 43.374 1.00 35.46 614 LEU A N 1
ATOM 1282 C CA . LEU A 1 96 ? 11.773 44.273 43.794 1.00 33.79 614 LEU A CA 1
ATOM 1283 C C . LEU A 1 96 ? 12.432 44.953 44.980 1.00 32.41 614 LEU A C 1
ATOM 1284 O O . LEU A 1 96 ? 12.422 44.443 46.095 1.00 32.88 614 LEU A O 1
ATOM 1300 N N . VAL A 1 97 ? 12.988 46.115 44.715 1.00 32.38 615 VAL A N 1
ATOM 1301 C CA . VAL A 1 97 ? 13.879 46.814 45.657 1.00 31.37 615 VAL A CA 1
ATOM 1302 C C . VAL A 1 97 ? 13.127 47.991 46.281 1.00 31.05 615 VAL A C 1
ATOM 1303 O O . VAL A 1 97 ? 12.624 48.846 45.542 1.00 31.90 615 VAL A O 1
ATOM 1316 N N . THR A 1 98 ? 13.049 48.056 47.616 1.00 32.03 616 THR A N 1
ATOM 1317 C CA . THR A 1 98 ? 12.372 49.163 48.286 1.00 34.50 616 THR A CA 1
ATOM 1318 C C . THR A 1 98 ? 13.160 49.601 49.525 1.00 33.90 616 THR A C 1
ATOM 1319 O O . THR A 1 98 ? 14.114 48.952 49.911 1.00 35.07 616 THR A O 1
ATOM 1330 N N . SER A 1 99 ? 12.744 50.700 50.138 1.00 34.15 617 SER A N 1
ATOM 1331 C CA . SER A 1 99 ? 13.265 51.116 51.448 1.00 38.25 617 SER A CA 1
ATOM 1332 C C . SER A 1 99 ? 14.777 51.343 51.517 1.00 35.95 617 SER A C 1
ATOM 1333 O O . SER A 1 99 ? 15.419 50.991 52.524 1.00 37.12 617 SER A O 1
ATOM 1341 N N . LEU A 1 100 ? 15.334 51.997 50.509 1.00 33.88 618 LEU A N 1
ATOM 1342 C CA . LEU A 1 100 ? 16.768 52.292 50.513 1.00 31.62 618 LEU A CA 1
ATOM 1343 C C . LEU A 1 100 ? 17.059 53.421 51.524 1.00 31.02 618 LEU A C 1
ATOM 1344 O O . LEU A 1 100 ? 16.228 54.292 51.728 1.00 30.60 618 LEU A O 1
ATOM 1360 N N . PRO A 1 101 ? 18.229 53.387 52.158 1.00 30.44 619 PRO A N 1
ATOM 1361 C CA . PRO A 1 101 ? 18.472 54.369 53.223 1.00 30.98 619 PRO A CA 1
ATOM 1362 C C . PRO A 1 101 ? 18.759 55.816 52.763 1.00 32.32 619 PRO A C 1
ATOM 1363 O O . PRO A 1 101 ? 18.468 56.762 53.508 1.00 36.25 619 PRO A O 1
ATOM 1374 N N . ARG A 1 102 ? 19.340 56.008 51.591 1.00 31.84 620 ARG A N 1
ATOM 1375 C CA . ARG A 1 102 ? 19.904 57.307 51.215 1.00 32.81 620 ARG A CA 1
ATOM 1376 C C . ARG A 1 102 ? 20.007 57.498 49.712 1.00 31.36 620 ARG A C 1
ATOM 1377 O O . ARG A 1 102 ? 20.241 56.539 48.978 1.00 31.13 620 ARG A O 1
ATOM 1398 N N . ALA A 1 103 ? 19.834 58.738 49.241 1.00 32.96 621 ALA A N 1
ATOM 1399 C CA . ALA A 1 103 ? 19.964 59.012 47.805 1.00 32.24 621 ALA A CA 1
ATOM 1400 C C . ALA A 1 103 ? 21.434 59.144 47.466 1.00 30.91 621 ALA A C 1
ATOM 1401 O O . ALA A 1 103 ? 22.036 60.185 47.797 1.00 32.26 621 ALA A O 1
ATOM 1408 N N . MET A 1 104 ? 21.995 58.120 46.818 1.00 30.43 622 MET A N 1
ATOM 1409 C CA . MET A 1 104 ? 23.424 58.044 46.517 1.00 29.93 622 MET A CA 1
ATOM 1410 C C . MET A 1 104 ? 23.707 56.941 45.514 1.00 31.54 622 MET A C 1
ATOM 1411 O O . MET A 1 104 ? 22.784 56.231 45.091 1.00 30.71 622 MET A O 1
ATOM 1425 N N . ASP A 1 105 ? 24.985 56.766 45.143 1.00 32.22 623 ASP A N 1
ATOM 1426 C CA . ASP A 1 105 ? 25.386 55.642 44.296 1.00 31.22 623 ASP A CA 1
ATOM 1427 C C . ASP A 1 105 ? 25.488 54.348 45.105 1.00 30.94 623 ASP A C 1
ATOM 1428 O O . ASP A 1 105 ? 25.996 54.345 46.253 1.00 30.60 623 ASP A O 1
ATOM 1437 N N . TYR A 1 106 ? 24.977 53.273 44.511 1.00 27.19 624 TYR A N 1
ATOM 1438 C CA . TYR A 1 106 ? 25.140 51.886 44.975 1.00 26.37 624 TYR A CA 1
ATOM 1439 C C . TYR A 1 106 ? 25.884 51.035 43.930 1.00 28.09 624 TYR A C 1
ATOM 1440 O O . TYR A 1 106 ? 25.521 51.017 42.728 1.00 27.34 624 TYR A O 1
ATOM 1458 N N . ASP A 1 107 ? 26.887 50.268 44.364 1.00 29.21 625 ASP A N 1
ATOM 1459 C CA . ASP A 1 107 ? 27.515 49.304 43.492 1.00 28.39 625 ASP A CA 1
ATOM 1460 C C . ASP A 1 107 ? 26.669 48.033 43.517 1.00 28.77 625 ASP A C 1
ATOM 1461 O O . ASP A 1 107 ? 26.176 47.652 44.569 1.00 28.72 625 ASP A O 1
ATOM 1470 N N . LEU A 1 108 ? 26.486 47.404 42.352 1.00 28.15 626 LEU A N 1
ATOM 1471 C CA . LEU A 1 108 ? 25.672 46.189 42.178 1.00 29.37 626 LEU A CA 1
ATOM 1472 C C . LEU A 1 108 ? 26.555 44.943 42.168 1.00 28.95 626 LEU A C 1
ATOM 1473 O O . LEU A 1 108 ? 27.418 44.844 41.295 1.00 28.57 626 LEU A O 1
ATOM 1489 N N . LEU A 1 109 ? 26.400 44.055 43.166 1.00 28.09 627 LEU A N 1
ATOM 1490 C CA . LEU A 1 109 ? 27.143 42.803 43.254 1.00 27.89 627 LEU A CA 1
ATOM 1491 C C . LEU A 1 109 ? 26.217 41.611 42.987 1.00 29.55 627 LEU A C 1
ATOM 1492 O O . LEU A 1 109 ? 25.218 41.424 43.695 1.00 30.34 627 LEU A O 1
ATOM 1508 N N . LEU A 1 110 ? 26.528 40.824 41.955 1.00 27.54 628 LEU A N 1
ATOM 1509 C CA . LEU A 1 110 ? 25.760 39.633 41.632 1.00 27.05 628 LEU A CA 1
ATOM 1510 C C . LEU A 1 110 ? 26.562 38.444 42.145 1.00 27.08 628 LEU A C 1
ATOM 1511 O O . LEU A 1 110 ? 27.689 38.216 41.688 1.00 26.43 628 LEU A O 1
ATOM 1527 N N . ARG A 1 111 ? 25.996 37.706 43.105 1.00 26.54 629 ARG A N 1
ATOM 1528 C CA . ARG A 1 111 ? 26.634 36.500 43.625 1.00 26.99 629 ARG A CA 1
ATOM 1529 C C . ARG A 1 111 ? 26.115 35.261 42.882 1.00 28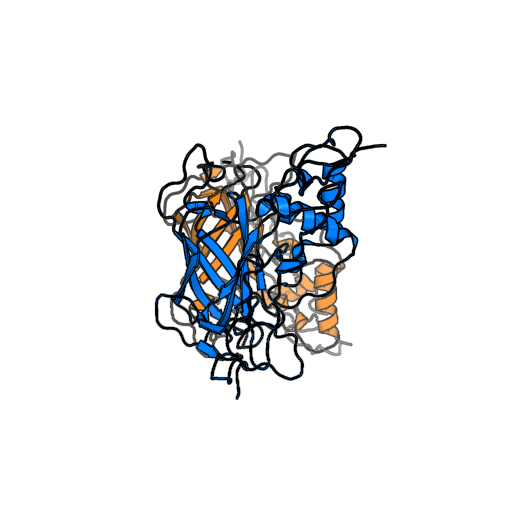.60 629 ARG A C 1
ATOM 1530 O O . ARG A 1 111 ? 24.909 35.129 42.687 1.00 29.05 629 ARG A O 1
ATOM 1551 N N . TRP A 1 112 ? 27.023 34.357 42.499 1.00 27.53 630 TRP A N 1
ATOM 1552 C CA . TRP A 1 112 ? 26.703 33.242 41.588 1.00 28.38 630 TRP A CA 1
ATOM 1553 C C . TRP A 1 112 ? 27.626 32.029 41.802 1.00 30.35 630 TRP A C 1
ATOM 1554 O O . TRP A 1 112 ? 28.578 32.101 42.535 1.00 30.17 630 TRP A O 1
ATOM 1575 N N . GLU A 1 113 ? 27.303 30.908 41.162 1.00 31.93 631 GLU A N 1
ATOM 1576 C CA . GLU A 1 113 ? 28.146 29.729 41.204 1.00 33.46 631 GLU A CA 1
ATOM 1577 C C . GLU A 1 113 ? 28.075 28.985 39.844 1.00 34.88 631 GLU A C 1
ATOM 1578 O O . GLU A 1 113 ? 27.001 28.752 39.317 1.00 37.53 631 GLU A O 1
ATOM 1590 N N . PRO A 1 114 ? 29.221 28.641 39.262 1.00 35.22 632 PRO A N 1
ATOM 1591 C CA . PRO A 1 114 ? 29.153 28.019 37.918 1.00 39.08 632 PRO A CA 1
ATOM 1592 C C . PRO A 1 114 ? 28.714 26.557 37.928 1.00 43.95 632 PRO A C 1
ATOM 1593 O O . PRO A 1 114 ? 28.735 25.944 38.989 1.00 44.82 632 PRO A O 1
ATOM 1604 N N . GLN A 1 115 ? 28.313 26.032 36.768 1.00 46.43 633 GLN A N 1
ATOM 1605 C CA . GLN A 1 115 ? 27.812 24.662 36.624 1.00 49.71 633 GLN A CA 1
ATOM 1606 C C . GLN A 1 115 ? 28.706 23.788 35.721 1.00 52.74 633 GLN A C 1
ATOM 1607 O O . GLN A 1 115 ? 28.530 22.565 35.662 1.00 54.06 633 GLN A O 1
ATOM 1621 N N . VAL A 1 116 ? 29.625 24.417 34.987 1.00 53.13 634 VAL A N 1
ATOM 1622 C CA . VAL A 1 116 ? 30.576 23.701 34.135 1.00 51.37 634 VAL A CA 1
ATOM 1623 C C . VAL A 1 116 ? 31.936 24.338 34.323 1.00 50.07 634 VAL A C 1
ATOM 1624 O O . VAL A 1 116 ? 32.023 25.473 34.766 1.00 49.17 634 VAL A O 1
ATOM 1637 N N . PRO A 1 117 ? 33.015 23.620 33.990 1.00 50.75 635 PRO A N 1
ATOM 1638 C CA . PRO A 1 117 ? 34.297 24.311 34.201 1.00 50.88 635 PRO A CA 1
ATOM 1639 C C . PRO A 1 117 ? 34.583 25.429 33.178 1.00 49.42 635 PRO A C 1
ATOM 1640 O O . PRO A 1 117 ? 34.042 25.442 32.068 1.00 49.73 635 PRO A O 1
ATOM 1651 N N . GLU A 1 118 ? 35.447 26.359 33.570 1.00 47.11 636 GLU A N 1
ATOM 1652 C CA . GLU A 1 118 ? 35.775 27.515 32.748 1.00 50.93 636 GLU A CA 1
ATOM 1653 C C . GLU A 1 118 ? 34.531 28.292 32.265 1.00 44.83 636 GLU A C 1
ATOM 1654 O O . GLU A 1 118 ? 34.553 28.895 31.192 1.00 43.81 636 GLU A O 1
ATOM 1666 N N . GLN A 1 119 ? 33.469 28.314 33.064 1.00 42.13 637 GLN A N 1
ATOM 1667 C CA . GLN A 1 119 ? 32.231 28.957 32.634 1.00 38.10 637 GLN A CA 1
ATOM 1668 C C . GLN A 1 119 ? 32.302 30.502 32.632 1.00 34.99 637 GLN A C 1
ATOM 1669 O O . GLN A 1 119 ? 32.815 31.110 33.566 1.00 35.38 637 GLN A O 1
ATOM 1683 N N . TRP A 1 120 ? 31.809 31.118 31.549 1.00 34.88 638 TRP A N 1
ATOM 1684 C CA . TRP A 1 120 ? 31.621 32.566 31.419 1.00 34.23 638 TRP A CA 1
ATOM 1685 C C . TRP A 1 120 ? 30.144 32.840 31.177 1.00 32.19 638 TRP A C 1
ATOM 1686 O O . TRP A 1 120 ? 29.383 31.937 30.781 1.00 33.03 638 TRP A O 1
ATOM 1707 N N . ALA A 1 121 ? 29.733 34.095 31.372 1.00 29.86 639 ALA A N 1
ATOM 1708 C CA . ALA A 1 121 ? 28.368 34.486 31.021 1.00 29.59 639 ALA A CA 1
ATOM 1709 C C . ALA A 1 121 ? 28.254 36.012 30.735 1.00 29.42 639 ALA A C 1
ATOM 1710 O O . ALA A 1 121 ? 29.008 36.820 31.278 1.00 29.91 639 ALA A O 1
ATOM 1717 N N . GLU A 1 122 ? 27.337 36.352 29.836 1.00 31.39 640 GLU A N 1
ATOM 1718 C CA . GLU A 1 122 ? 26.974 37.733 29.496 1.00 32.39 640 GLU A CA 1
ATOM 1719 C C . GLU A 1 122 ? 25.577 38.026 30.023 1.00 31.52 640 GLU A C 1
ATOM 1720 O O . GLU A 1 122 ? 24.653 37.243 29.789 1.00 32.22 640 GLU A O 1
ATOM 1732 N N . LEU A 1 123 ? 25.446 39.164 30.695 1.00 29.72 641 LEU A N 1
ATOM 1733 C CA . LEU A 1 123 ? 24.245 39.575 31.397 1.00 32.50 641 LEU A CA 1
ATOM 1734 C C . LEU A 1 123 ? 23.896 41.041 31.084 1.00 31.57 641 LEU A C 1
ATOM 1735 O O . LEU A 1 123 ? 24.777 41.844 30.763 1.00 30.12 641 LEU A O 1
ATOM 1751 N N . GLU A 1 124 ? 22.621 41.386 31.233 1.00 33.32 642 GLU A N 1
ATOM 1752 C CA . GLU A 1 124 ? 22.167 42.776 31.105 1.00 35.53 642 GLU A CA 1
ATOM 1753 C C . GLU A 1 124 ? 21.316 43.119 32.327 1.00 35.47 642 GLU A C 1
ATOM 1754 O O . GLU A 1 124 ? 20.382 42.378 32.653 1.00 37.48 642 GLU A O 1
ATOM 1766 N N . LEU A 1 125 ? 21.640 44.216 33.000 1.00 35.42 643 LEU A N 1
ATOM 1767 C CA . LEU A 1 125 ? 20.841 44.706 34.131 1.00 35.75 643 LEU A CA 1
ATOM 1768 C C . LEU A 1 125 ? 20.120 46.013 33.753 1.00 34.71 643 LEU A C 1
ATOM 1769 O O . LEU A 1 125 ? 20.752 46.948 33.231 1.00 34.63 643 LEU A O 1
ATOM 1785 N N . VAL A 1 126 ? 18.794 46.047 33.963 1.00 33.02 644 VAL A N 1
ATOM 1786 C CA . VAL A 1 126 ? 17.973 47.235 33.688 1.00 33.39 644 VAL A CA 1
ATOM 1787 C C . VAL A 1 126 ? 17.278 47.710 34.981 1.00 32.88 644 VAL A C 1
ATOM 1788 O O . VAL A 1 126 ? 16.617 46.929 35.665 1.00 32.10 644 VAL A O 1
ATOM 1801 N N . VAL A 1 127 ? 17.448 48.989 35.293 1.00 32.36 645 VAL A N 1
ATOM 1802 C CA . VAL A 1 127 ? 16.784 49.655 36.402 1.00 32.33 645 VAL A CA 1
ATOM 1803 C C . VAL A 1 127 ? 15.467 50.285 35.903 1.00 31.79 645 VAL A C 1
ATOM 1804 O O . VAL A 1 127 ? 15.483 51.090 34.978 1.00 31.76 645 VAL A O 1
ATOM 1817 N N . GLN A 1 128 ? 14.351 49.893 36.501 1.00 31.99 646 GLN A N 1
ATOM 1818 C CA . GLN A 1 128 ? 13.051 50.470 36.200 1.00 33.94 646 GLN A CA 1
ATOM 1819 C C . GLN A 1 128 ? 12.528 51.320 37.372 1.00 32.77 646 GLN A C 1
ATOM 1820 O O . GLN A 1 128 ? 12.309 50.802 38.486 1.00 33.22 646 GLN A O 1
ATOM 1834 N N . ARG A 1 129 ? 12.363 52.621 37.114 1.00 31.04 647 ARG A N 1
ATOM 1835 C CA . ARG A 1 129 ? 11.987 53.600 38.145 1.00 29.40 647 ARG A CA 1
ATOM 1836 C C . ARG A 1 129 ? 10.465 53.825 38.164 1.00 30.61 647 ARG A C 1
ATOM 1837 O O . ARG A 1 129 ? 9.799 53.626 37.148 1.00 32.22 647 ARG A O 1
ATOM 1858 N N . PRO A 1 130 ? 9.925 54.272 39.307 1.00 30.79 648 PRO A N 1
ATOM 1859 C CA . PRO A 1 130 ? 8.500 54.606 39.373 1.00 32.48 648 PRO A CA 1
ATOM 1860 C C . PRO A 1 130 ? 8.149 56.028 38.899 1.00 32.79 648 PRO A C 1
ATOM 1861 O O . PRO A 1 130 ? 6.978 56.451 39.050 1.00 34.63 648 PRO A O 1
ATOM 1872 N N . GLY A 1 131 ? 9.110 56.734 38.309 1.00 31.99 649 GLY A N 1
ATOM 1873 C CA . GLY A 1 131 ? 8.873 58.076 37.778 1.00 32.95 649 GLY A CA 1
ATOM 1874 C C . GLY A 1 131 ? 10.168 58.725 37.327 1.00 32.78 649 GLY A C 1
ATOM 1875 O O . GLY A 1 131 ? 11.240 58.152 37.527 1.00 34.26 649 GLY A O 1
ATOM 1879 N N . PRO A 1 132 ? 10.087 59.919 36.735 1.00 34.91 650 PRO A N 1
ATOM 1880 C CA . PRO A 1 132 ? 11.296 60.599 36.277 1.00 36.63 650 PRO A CA 1
ATOM 1881 C C . PRO A 1 132 ? 12.075 61.143 37.498 1.00 39.59 650 PRO A C 1
ATOM 1882 O O . PRO A 1 132 ? 11.455 61.508 38.520 1.00 38.60 650 PRO A O 1
ATOM 1893 N N . VAL A 1 133 ? 13.406 61.149 37.412 1.00 39.59 651 VAL A N 1
ATOM 1894 C CA . VAL A 1 133 ? 14.207 61.740 38.478 1.00 40.04 651 VAL A CA 1
ATOM 1895 C C . VAL A 1 133 ? 14.015 63.259 38.494 1.00 42.69 651 VAL A C 1
ATOM 1896 O O . VAL A 1 133 ? 13.865 63.916 37.441 1.00 41.68 651 VAL A O 1
ATOM 1909 N N . SER A 1 134 ? 13.966 63.825 39.690 1.00 48.72 652 SER A N 1
ATOM 1910 C CA . SER A 1 134 ? 13.776 65.270 39.836 1.00 52.43 652 SER A CA 1
ATOM 1911 C C . SER A 1 134 ? 15.091 66.063 39.775 1.00 52.93 652 SER A C 1
ATOM 1912 O O . SER A 1 134 ? 16.143 65.570 40.205 1.00 51.09 652 SER A O 1
ATOM 1920 N N . ALA A 1 135 ? 15.016 67.292 39.266 1.00 54.48 653 ALA A N 1
ATOM 1921 C CA . ALA A 1 135 ? 16.176 68.190 39.173 1.00 57.36 653 ALA A CA 1
ATOM 1922 C C . ALA A 1 135 ? 16.779 68.542 40.537 1.00 56.93 653 ALA A C 1
ATOM 1923 O O . ALA A 1 135 ? 17.974 68.817 40.637 1.00 57.44 653 ALA A O 1
ATOM 1930 N N . HIS A 1 136 ? 15.958 68.537 41.580 1.00 55.37 654 HIS A N 1
ATOM 1931 C CA . HIS A 1 136 ? 16.431 68.895 42.908 1.00 57.94 654 HIS A CA 1
ATOM 1932 C C . HIS A 1 136 ? 16.924 67.708 43.730 1.00 51.50 654 HIS A C 1
ATOM 1933 O O . HIS A 1 136 ? 17.310 67.882 44.890 1.00 52.75 654 HIS A O 1
ATOM 1947 N N . SER A 1 137 ? 16.922 66.506 43.159 1.00 45.71 655 SER A N 1
ATOM 1948 C CA . SER A 1 137 ? 17.401 65.343 43.912 1.00 43.25 655 SER A CA 1
ATOM 1949 C C . SER A 1 137 ? 18.869 65.026 43.609 1.00 40.32 655 SER A C 1
ATOM 1950 O O . SER A 1 137 ? 19.392 65.368 42.553 1.00 40.17 655 SER A O 1
ATOM 1958 N N . PRO A 1 138 ? 19.543 64.339 44.536 1.00 41.08 656 PRO A N 1
ATOM 1959 C CA . PRO A 1 138 ? 20.919 63.898 44.252 1.00 40.97 656 PRO A CA 1
ATOM 1960 C C . PRO A 1 138 ? 21.040 62.934 43.059 1.00 40.33 656 PRO A C 1
ATOM 1961 O O . PRO A 1 138 ? 22.158 62.715 42.566 1.00 40.58 656 PRO A O 1
ATOM 1972 N N . CYS A 1 139 ? 19.923 62.379 42.571 1.00 38.01 657 CYS A N 1
ATOM 1973 C CA . CYS A 1 139 ? 19.971 61.503 41.408 1.00 35.71 657 CYS A CA 1
ATOM 1974 C C . CYS A 1 139 ? 19.449 62.187 40.123 1.00 36.42 657 CYS A C 1
ATOM 1975 O O . CYS A 1 139 ? 19.225 61.527 39.104 1.00 36.92 657 CYS A O 1
ATOM 1982 N N . GLY A 1 140 ? 19.309 63.509 40.160 1.00 34.83 658 GLY A N 1
ATOM 1983 C CA . GLY A 1 140 ? 18.725 64.281 39.059 1.00 36.73 658 GLY A CA 1
ATOM 1984 C C . GLY A 1 140 ? 19.511 64.303 37.759 1.00 36.49 658 GLY A C 1
ATOM 1985 O O . GLY A 1 140 ? 18.973 64.653 36.716 1.00 37.14 658 GLY A O 1
ATOM 1989 N N . HIS A 1 141 ? 20.778 63.902 37.834 1.00 36.78 659 HIS A N 1
ATOM 1990 C CA . HIS A 1 141 ? 21.678 63.801 36.693 1.00 37.70 659 HIS A CA 1
ATOM 1991 C C . HIS A 1 141 ? 21.482 62.521 35.857 1.00 37.12 659 HIS A C 1
ATOM 1992 O O . HIS A 1 141 ? 21.960 62.433 34.713 1.00 37.67 659 HIS A O 1
ATOM 2006 N N . VAL A 1 142 ? 20.769 61.537 36.409 1.00 34.07 660 VAL A N 1
ATOM 2007 C CA . VAL A 1 142 ? 20.579 60.234 35.740 1.00 31.51 660 VAL A CA 1
ATOM 2008 C C . VAL A 1 142 ? 19.818 60.306 34.418 1.00 32.01 660 VAL A C 1
ATOM 2009 O O . VAL A 1 142 ? 18.767 60.926 34.342 1.00 32.08 660 VAL A O 1
ATOM 2022 N N . LEU A 1 143 ? 20.337 59.619 33.409 1.00 32.84 661 LEU A N 1
ATOM 2023 C CA . LEU A 1 143 ? 19.680 59.486 32.113 1.00 34.94 661 LEU A CA 1
ATOM 2024 C C . LEU A 1 143 ? 19.530 58.002 31.724 1.00 34.08 661 LEU A C 1
ATOM 2025 O O . LEU A 1 143 ? 20.135 57.113 32.361 1.00 33.43 661 LEU A O 1
ATOM 2041 N N . PRO A 1 144 ? 18.746 57.716 30.665 1.00 36.50 662 PRO A N 1
ATOM 2042 C CA . PRO A 1 144 ? 18.466 56.311 30.321 1.00 35.91 662 PRO A CA 1
ATOM 2043 C C . PRO A 1 144 ? 19.711 55.407 30.192 1.00 33.77 662 PRO A C 1
ATOM 2044 O O . PRO A 1 144 ? 19.665 54.275 30.659 1.00 33.62 662 PRO A O 1
ATOM 2055 N N . ARG A 1 145 ? 20.813 55.915 29.653 1.00 31.67 663 ARG A N 1
ATOM 2056 C CA . ARG A 1 145 ? 22.013 55.102 29.482 1.00 30.95 663 ARG A CA 1
ATOM 2057 C C . ARG A 1 145 ? 22.593 54.649 30.821 1.00 31.29 663 ARG A C 1
ATO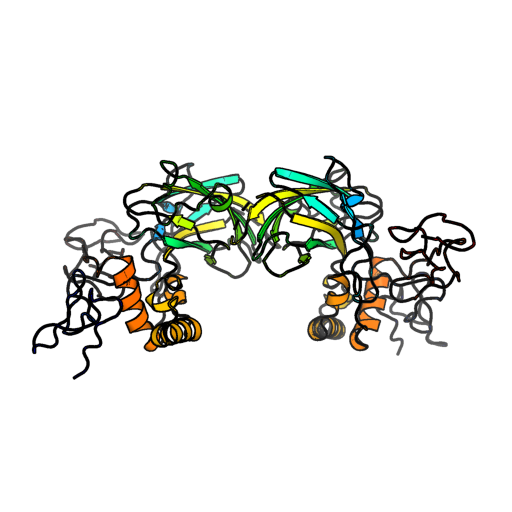M 2058 O O . ARG A 1 145 ? 23.330 53.669 30.863 1.00 29.67 663 ARG A O 1
ATOM 2079 N N . ASP A 1 146 ? 22.260 55.361 31.892 1.00 33.06 664 ASP A N 1
ATOM 2080 C CA . ASP A 1 146 ? 22.826 55.090 33.216 1.00 33.26 664 ASP A CA 1
ATOM 2081 C C . ASP A 1 146 ? 22.085 53.934 33.874 1.00 32.59 664 ASP A C 1
ATOM 2082 O O . ASP A 1 146 ? 22.570 53.316 34.833 1.00 31.71 664 ASP A O 1
ATOM 2091 N N . ASP A 1 147 ? 20.899 53.652 33.337 1.00 30.39 665 ASP A N 1
ATOM 2092 C CA . ASP A 1 147 ? 20.004 52.631 33.905 1.00 31.52 665 ASP A CA 1
ATOM 2093 C C . ASP A 1 147 ? 19.963 51.295 33.119 1.00 32.00 665 ASP A C 1
ATOM 2094 O O . ASP A 1 147 ? 19.074 50.449 33.338 1.00 32.61 665 ASP A O 1
ATOM 2103 N N . ARG A 1 148 ? 20.928 51.087 32.232 1.00 29.42 666 ARG A N 1
ATOM 2104 C CA . ARG A 1 148 ? 21.104 49.777 31.578 1.00 30.49 666 ARG A CA 1
ATOM 2105 C C . ARG A 1 148 ? 22.586 49.504 31.574 1.00 29.97 666 ARG A C 1
ATOM 2106 O O . ARG A 1 148 ? 23.364 50.354 31.139 1.00 30.01 666 ARG A O 1
ATOM 2127 N N . ILE A 1 149 ? 22.985 48.393 32.194 1.00 29.21 667 ILE A N 1
ATOM 2128 C CA . ILE A 1 149 ? 24.406 48.105 32.411 1.00 30.07 667 ILE A CA 1
ATOM 2129 C C . ILE A 1 149 ? 24.701 46.648 31.986 1.00 32.00 667 ILE A C 1
ATOM 2130 O O . ILE A 1 149 ? 24.030 45.716 32.469 1.00 32.48 667 ILE A O 1
ATOM 2146 N N . GLN A 1 150 ? 25.701 46.462 31.121 1.00 32.43 668 GLN A N 1
ATOM 2147 C CA . GLN A 1 150 ? 26.128 45.118 30.715 1.00 34.69 668 GLN A CA 1
ATOM 2148 C C . GLN A 1 150 ? 27.176 44.614 31.702 1.00 32.65 668 GLN A C 1
ATOM 2149 O O . GLN A 1 150 ? 27.932 45.404 32.281 1.00 32.50 668 GLN A O 1
ATOM 2163 N N . GLY A 1 151 ? 27.185 43.301 31.943 1.00 30.61 669 GLY A N 1
ATOM 2164 C CA . GLY A 1 151 ? 28.176 42.691 32.810 1.00 29.49 669 GLY A CA 1
ATOM 2165 C C . GLY A 1 151 ? 28.646 41.333 32.295 1.00 30.72 669 GLY A C 1
ATOM 2166 O O . GLY A 1 151 ? 27.901 40.632 31.596 1.00 31.02 669 GLY A O 1
ATOM 2170 N N . MET A 1 152 ? 29.887 40.962 32.624 1.00 30.46 670 MET A N 1
ATOM 2171 C CA . MET A 1 152 ? 30.393 39.629 32.244 1.00 30.36 670 MET A CA 1
ATOM 2172 C C . MET A 1 152 ? 30.891 38.854 33.461 1.00 29.59 670 MET A C 1
ATOM 2173 O O . MET A 1 152 ? 31.711 39.356 34.231 1.00 27.53 670 MET A O 1
ATOM 2187 N N . LEU A 1 153 ? 30.372 37.639 33.607 1.00 30.97 671 LEU A N 1
ATOM 2188 C CA . LEU A 1 153 ? 30.791 36.695 34.661 1.00 30.87 671 LEU A CA 1
ATOM 2189 C C . LEU A 1 153 ? 32.014 35.953 34.148 1.00 33.40 671 LEU A C 1
ATOM 2190 O O . LEU A 1 153 ? 31.987 35.422 33.031 1.00 32.31 671 LEU A O 1
ATOM 2206 N N . HIS A 1 154 ? 33.085 35.960 34.935 1.00 35.44 672 HIS A N 1
ATOM 2207 C CA . HIS A 1 154 ? 34.328 35.296 34.552 1.00 38.80 672 HIS A CA 1
ATOM 2208 C C . HIS A 1 154 ? 34.635 34.034 35.333 1.00 41.33 672 HIS A C 1
ATOM 2209 O O . HIS A 1 154 ? 34.219 33.891 36.482 1.00 40.45 672 HIS A O 1
ATOM 2223 N N . PRO A 1 155 ? 35.392 33.122 34.701 1.00 42.88 673 PRO A N 1
ATOM 2224 C CA . PRO A 1 155 ? 35.788 31.879 35.347 1.00 43.75 673 PRO A CA 1
ATOM 2225 C C . PRO A 1 155 ? 36.432 32.099 36.693 1.00 43.49 673 PRO A C 1
ATOM 2226 O O . PRO A 1 155 ? 37.060 33.122 36.921 1.00 41.17 673 PRO A O 1
ATOM 2237 N N . ASN A 1 156 ? 36.254 31.137 37.584 1.00 46.81 674 ASN A N 1
ATOM 2238 C CA . ASN A 1 156 ? 36.858 31.182 38.906 1.00 53.93 674 ASN A CA 1
ATOM 2239 C C . ASN A 1 156 ? 36.482 32.408 39.727 1.00 47.80 674 ASN A C 1
ATOM 2240 O O . ASN A 1 156 ? 37.331 32.949 40.425 1.00 47.69 674 ASN A O 1
ATOM 2251 N N . THR A 1 157 ? 35.231 32.868 39.630 1.00 43.73 675 THR A N 1
ATOM 2252 C CA . THR A 1 157 ? 34.712 33.874 40.575 1.00 38.46 675 THR A CA 1
ATOM 2253 C C . THR A 1 157 ? 33.372 33.408 41.157 1.00 35.90 675 THR A C 1
ATOM 2254 O O . THR A 1 157 ? 32.722 32.533 40.587 1.00 36.34 675 THR A O 1
ATOM 2265 N N . ARG A 1 158 ? 32.950 34.029 42.266 1.00 32.77 676 ARG A N 1
ATOM 2266 C CA . ARG A 1 158 ? 31.620 33.788 42.809 1.00 31.87 676 ARG A CA 1
ATOM 2267 C C . ARG A 1 158 ? 30.854 35.092 43.005 1.00 29.66 676 ARG A C 1
ATOM 2268 O O . ARG A 1 158 ? 29.760 35.075 43.585 1.00 29.18 676 ARG A O 1
ATOM 2289 N N . VAL A 1 159 ? 31.435 36.213 42.567 1.00 31.66 677 VAL A N 1
ATOM 2290 C CA . VAL A 1 159 ? 30.739 37.512 42.597 1.00 30.69 677 VAL A CA 1
ATOM 2291 C C . VAL A 1 159 ? 31.233 38.426 41.467 1.00 32.24 677 VAL A C 1
ATOM 2292 O O . VAL A 1 159 ? 32.423 38.445 41.124 1.00 32.66 677 VAL A O 1
ATOM 2305 N N . LEU A 1 160 ? 30.303 39.159 40.861 1.00 29.32 678 LEU A N 1
ATOM 2306 C CA . LEU A 1 160 ? 30.630 40.203 39.890 1.00 29.61 678 LEU A CA 1
ATOM 2307 C C . LEU A 1 160 ? 30.198 41.568 40.426 1.00 28.33 678 LEU A C 1
ATOM 2308 O O . LEU A 1 160 ? 29.025 41.738 40.768 1.00 28.86 678 LEU A O 1
ATOM 2324 N N . VAL A 1 161 ? 31.105 42.539 40.432 1.00 27.60 679 VAL A N 1
ATOM 2325 C CA . VAL A 1 161 ? 30.757 43.920 40.716 1.00 29.39 679 VAL A CA 1
ATOM 2326 C C . VAL A 1 161 ? 30.468 44.578 39.332 1.00 30.54 679 VAL A C 1
ATOM 2327 O O . VAL A 1 161 ? 31.395 44.695 38.532 1.00 31.48 679 VAL A O 1
ATOM 2340 N N . PHE A 1 162 ? 29.244 45.024 39.057 1.00 28.21 680 PHE A N 1
ATOM 2341 C CA . PHE A 1 162 ? 28.961 45.607 37.733 1.00 26.85 680 PHE A CA 1
ATOM 2342 C C . PHE A 1 162 ? 29.817 46.885 37.547 1.00 29.25 680 PHE A C 1
ATOM 2343 O O . PHE A 1 162 ? 30.159 47.574 38.519 1.00 29.92 680 PHE A O 1
ATOM 2360 N N . PRO A 1 163 ? 30.182 47.207 36.290 1.00 30.56 681 PRO A N 1
ATOM 2361 C CA . PRO A 1 163 ? 31.242 48.194 36.010 1.00 32.95 681 PRO A CA 1
ATOM 2362 C C . PRO A 1 163 ? 30.852 49.653 36.236 1.00 32.50 681 PRO A C 1
ATOM 2363 O O . PRO A 1 163 ? 31.733 50.516 36.214 1.00 33.73 681 PRO A O 1
ATOM 2374 N N . ARG A 1 164 ? 29.572 49.919 36.458 1.00 29.78 682 ARG A N 1
ATOM 2375 C CA . ARG A 1 164 ? 29.108 51.263 36.816 1.00 30.63 682 ARG A CA 1
ATOM 2376 C C . ARG A 1 164 ? 28.097 51.101 37.955 1.00 30.70 682 ARG A C 1
ATOM 2377 O O . ARG A 1 164 ? 27.370 50.089 37.965 1.00 30.24 682 ARG A O 1
ATOM 2398 N N . PRO A 1 165 ? 28.047 52.058 38.910 1.00 32.62 683 PRO A N 1
ATOM 2399 C CA . PRO A 1 165 ? 27.067 52.018 39.998 1.00 32.14 683 PRO A CA 1
ATOM 2400 C C . PRO A 1 165 ? 25.728 52.592 39.521 1.00 31.83 683 PRO A C 1
ATOM 2401 O O . PRO A 1 165 ? 25.721 53.197 38.439 1.00 32.53 683 PRO A O 1
ATOM 2412 N N . VAL A 1 166 ? 24.670 52.431 40.315 1.00 30.17 684 VAL A N 1
ATOM 2413 C CA . VAL A 1 166 ? 23.367 53.069 40.049 1.00 30.50 684 VAL A CA 1
ATOM 2414 C C . VAL A 1 166 ? 22.990 54.028 41.166 1.00 30.63 684 VAL A C 1
ATOM 2415 O O . VAL A 1 166 ? 23.249 53.742 42.337 1.00 32.35 684 VAL A O 1
ATOM 2428 N N . CYS A 1 167 ? 22.396 55.171 40.815 1.00 29.83 685 CYS A N 1
ATOM 2429 C CA . CYS A 1 167 ? 21.938 56.153 41.792 1.00 31.52 685 CYS A CA 1
ATOM 2430 C C . CYS A 1 167 ? 20.450 55.920 42.113 1.00 31.46 685 CYS A C 1
ATOM 2431 O O . CYS A 1 167 ? 19.592 55.941 41.203 1.00 29.97 685 CYS A O 1
ATOM 2438 N N . LEU A 1 168 ? 20.176 55.604 43.387 1.00 29.95 686 LEU A N 1
ATOM 2439 C CA . LEU A 1 168 ? 18.823 55.256 43.836 1.00 29.90 686 LEU A CA 1
ATOM 2440 C C . LEU A 1 168 ? 18.468 56.099 45.069 1.00 30.89 686 LEU A C 1
ATOM 2441 O O . LEU A 1 168 ? 19.367 56.624 45.741 1.00 31.37 686 LEU A O 1
ATOM 2457 N N . GLU A 1 169 ? 17.166 56.228 45.355 1.00 30.54 687 GLU A N 1
ATOM 2458 C CA . GLU A 1 169 ? 16.628 57.150 46.343 1.00 31.94 687 GLU A CA 1
ATOM 2459 C C . GLU A 1 169 ? 15.744 56.438 47.349 1.00 33.22 687 GLU A C 1
ATOM 2460 O O . GLU A 1 169 ? 15.167 55.371 47.037 1.00 32.45 687 GLU A O 1
ATOM 2472 N N . PRO A 1 170 ? 15.609 57.028 48.558 1.00 34.01 688 PRO A N 1
ATOM 2473 C CA . PRO A 1 170 ? 14.745 56.481 49.599 1.00 33.86 688 PRO A CA 1
ATOM 2474 C C . PRO A 1 170 ? 13.254 56.747 49.288 1.00 33.09 688 PRO A C 1
ATOM 2475 O O . PRO A 1 170 ? 12.951 57.638 48.479 1.00 34.46 688 PRO A O 1
ATOM 2486 N N . GLY A 1 171 ? 12.361 55.981 49.912 1.00 31.88 689 GLY A N 1
ATOM 2487 C CA . GLY A 1 171 ? 10.929 56.208 49.858 1.00 34.34 689 GLY A CA 1
ATOM 2488 C C . GLY A 1 171 ? 10.302 55.750 48.552 1.00 35.72 689 GLY A C 1
ATOM 2489 O O . GLY A 1 171 ? 9.169 56.090 48.273 1.00 37.24 689 GLY A O 1
ATOM 2493 N N . LEU A 1 172 ? 11.057 55.018 47.737 1.00 34.27 690 LEU A N 1
ATOM 2494 C CA . LEU A 1 172 ? 10.604 54.645 46.379 1.00 33.87 690 LEU A CA 1
ATOM 2495 C C . LEU A 1 172 ? 10.751 53.150 46.128 1.00 35.00 690 LEU A C 1
ATOM 2496 O O . LEU A 1 172 ? 11.575 52.488 46.755 1.00 34.93 690 LEU A O 1
ATOM 2512 N N . SER A 1 173 ? 9.940 52.619 45.210 1.00 37.63 691 SER A N 1
ATOM 2513 C CA . SER A 1 173 ? 10.038 51.209 44.835 1.00 37.47 691 SER A CA 1
ATOM 2514 C C . SER A 1 173 ? 10.539 51.088 43.411 1.00 34.38 691 SER A C 1
ATOM 2515 O O . SER A 1 173 ? 10.003 51.719 42.520 1.00 36.71 691 SER A O 1
ATOM 2523 N N . TYR A 1 174 ? 11.559 50.248 43.225 1.00 31.45 692 TYR A N 1
ATOM 2524 C CA . TYR A 1 174 ? 12.197 49.976 41.939 1.00 29.77 692 TYR A CA 1
ATOM 2525 C C . TYR A 1 174 ? 12.080 48.481 41.528 1.00 31.14 692 TYR A C 1
ATOM 2526 O O . TYR A 1 174 ? 11.941 47.619 42.390 1.00 32.37 692 TYR A O 1
ATOM 2544 N N . LYS A 1 175 ? 12.207 48.184 40.238 1.00 30.27 693 LYS A N 1
ATOM 2545 C CA . LYS A 1 175 ? 12.344 46.813 39.726 1.00 31.83 693 LYS A CA 1
ATOM 2546 C C . LYS A 1 175 ? 13.654 46.718 38.957 1.00 30.79 693 LYS A C 1
ATOM 2547 O O . LYS A 1 175 ? 13.864 47.481 37.987 1.00 32.10 693 LYS A O 1
ATOM 2566 N N . LEU A 1 176 ? 14.562 45.843 39.415 1.00 29.44 694 LEU A N 1
ATOM 2567 C CA . LEU A 1 176 ? 15.859 45.656 38.775 1.00 28.70 694 LEU A CA 1
ATOM 2568 C C . LEU A 1 176 ? 15.782 44.334 38.046 1.00 31.69 694 LEU A C 1
ATOM 2569 O O . LEU A 1 176 ? 15.631 43.282 38.684 1.00 32.81 694 LEU A O 1
ATOM 2585 N N . LYS A 1 177 ? 15.807 44.383 36.705 1.00 30.64 695 LYS A N 1
ATOM 2586 C CA . LYS A 1 177 ? 15.688 43.178 35.862 1.00 30.47 695 LYS A CA 1
ATOM 2587 C C . LYS A 1 177 ? 17.042 42.662 35.396 1.00 30.73 695 LYS A C 1
ATOM 2588 O O . LYS A 1 177 ? 17.808 43.425 34.800 1.00 33.40 695 LYS A O 1
ATOM 2607 N N . LEU A 1 178 ? 17.335 41.388 35.656 1.00 31.57 696 LEU A N 1
ATOM 2608 C CA . LEU A 1 178 ? 18.588 40.749 35.251 1.00 31.01 696 LEU A CA 1
ATOM 2609 C C . LEU A 1 178 ? 18.344 39.691 34.167 1.00 32.75 696 LEU A C 1
ATOM 2610 O O . LEU A 1 178 ? 17.679 38.689 34.435 1.00 33.32 696 LEU A O 1
ATOM 2626 N N . LYS A 1 179 ? 18.876 39.905 32.961 1.00 31.71 697 LYS A N 1
ATOM 2627 C CA . LYS A 1 179 ? 18.670 38.967 31.839 1.00 33.48 697 LYS A CA 1
ATOM 2628 C C . LYS A 1 179 ? 19.966 38.266 31.427 1.00 31.24 697 LYS A C 1
ATOM 2629 O O . LYS A 1 179 ? 20.994 38.902 31.305 1.00 31.36 697 LYS A O 1
ATOM 2648 N N . LEU A 1 180 ? 19.920 36.948 31.223 1.00 31.92 698 LEU A N 1
ATOM 2649 C CA . LEU A 1 180 ? 21.101 36.175 30.831 1.00 31.77 698 LEU A CA 1
ATOM 2650 C C . LEU A 1 180 ? 21.036 36.030 29.323 1.00 33.28 698 LEU A C 1
ATOM 2651 O O . LEU A 1 180 ? 20.090 35.446 28.844 1.00 34.12 698 LEU A O 1
ATOM 2667 N N . THR A 1 181 ? 21.987 36.600 28.584 1.00 35.58 699 THR A N 1
ATOM 2668 C CA . THR A 1 181 ? 21.906 36.572 27.117 1.00 38.14 699 THR A CA 1
ATOM 2669 C C . THR A 1 181 ? 22.794 35.467 26.528 1.00 38.55 699 THR A C 1
ATOM 2670 O O . THR A 1 181 ? 22.502 34.957 25.457 1.00 41.53 699 THR A O 1
ATOM 2681 N N . GLY A 1 182 ? 23.831 35.058 27.247 1.00 32.94 700 GLY A N 1
ATOM 2682 C CA . GLY A 1 182 ? 24.691 33.966 26.781 1.00 30.70 700 GLY A CA 1
ATOM 2683 C C . GLY A 1 182 ? 25.550 33.346 27.873 1.00 31.02 700 GLY A C 1
ATOM 2684 O O . GLY A 1 182 ? 25.967 34.043 28.786 1.00 28.12 700 GLY A O 1
ATOM 2688 N N . THR A 1 183 ? 25.782 32.040 27.814 1.00 33.68 701 THR A N 1
ATOM 2689 C CA . THR A 1 183 ? 26.751 31.412 28.723 1.00 35.02 701 THR A CA 1
ATOM 2690 C C . THR A 1 183 ? 27.348 30.125 28.130 1.00 36.12 701 THR A C 1
ATOM 2691 O O . THR A 1 183 ? 26.642 29.340 27.468 1.00 36.60 701 THR A O 1
ATOM 2702 N N . GLY A 1 184 ? 28.655 29.926 28.318 1.00 37.82 702 GLY A N 1
ATOM 2703 C CA . GLY A 1 184 ? 29.301 28.700 27.851 1.00 40.44 702 GLY A CA 1
ATOM 2704 C C . GLY A 1 184 ? 30.516 28.357 28.674 1.00 42.47 702 GLY A C 1
ATOM 2705 O O . GLY A 1 184 ? 30.794 29.013 29.669 1.00 37.61 702 GLY A O 1
ATOM 2709 N N . GLY A 1 185 ? 31.218 27.298 28.269 1.00 49.01 703 GLY A N 1
ATOM 2710 C CA . GLY A 1 185 ? 32.423 26.857 28.945 1.00 56.36 703 GLY A CA 1
ATOM 2711 C C . GLY A 1 185 ? 33.536 26.493 27.975 1.00 65.51 703 GLY A C 1
ATOM 2712 O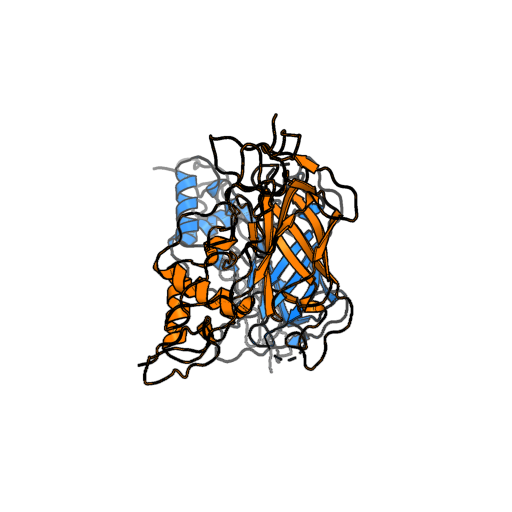 O . GLY A 1 185 ? 33.889 27.287 27.101 1.00 66.44 703 GLY A O 1
ATOM 2716 N N . ARG A 1 186 ? 34.095 25.295 28.128 1.00 73.32 704 ARG A N 1
ATOM 2717 C CA . ARG A 1 186 ? 35.208 24.854 27.284 1.00 80.25 704 ARG A CA 1
ATOM 2718 C C . ARG A 1 186 ? 34.788 24.631 25.835 1.00 76.88 704 ARG A C 1
ATOM 2719 O O . ARG A 1 186 ? 33.846 23.892 25.561 1.00 75.40 704 ARG A O 1
ATOM 2740 N N . SER A 1 196 ? 22.667 23.762 31.058 1.00 57.33 714 SER A N 1
ATOM 2741 C CA . SER A 1 196 ? 22.129 23.867 32.414 1.00 56.93 714 SER A CA 1
ATOM 2742 C C . SER A 1 196 ? 22.287 25.269 33.060 1.00 50.27 714 SER A C 1
ATOM 2743 O O . SER A 1 196 ? 22.029 25.436 34.242 1.00 51.98 714 SER A O 1
ATOM 2750 N N . GLY A 1 197 ? 22.706 26.267 32.296 1.00 44.62 715 GLY A N 1
ATOM 2751 C CA . GLY A 1 197 ? 22.692 27.653 32.775 1.00 38.96 715 GLY A CA 1
ATOM 2752 C C . GLY A 1 197 ? 23.676 28.008 33.880 1.00 36.11 715 GLY A C 1
ATOM 2753 O O . GLY A 1 197 ? 24.767 27.467 33.956 1.00 36.44 715 GLY A O 1
ATOM 2757 N N . ILE A 1 198 ? 23.307 28.976 34.709 1.00 36.32 716 ILE A N 1
ATOM 2758 C CA . ILE A 1 198 ? 24.144 29.391 35.838 1.00 35.59 716 ILE A CA 1
ATOM 2759 C C . ILE A 1 198 ? 23.301 29.412 37.108 1.00 35.63 716 ILE A C 1
ATOM 2760 O O . ILE A 1 198 ? 22.072 29.539 37.014 1.00 36.86 716 ILE A O 1
ATOM 2776 N N . LEU A 1 199 ? 23.941 29.326 38.287 1.00 33.85 717 LEU A N 1
ATOM 2777 C CA . LEU A 1 199 ? 23.220 29.474 39.537 1.00 33.09 717 LEU A CA 1
ATOM 2778 C C . LEU A 1 199 ? 23.395 30.908 40.046 1.00 31.67 717 LEU A C 1
ATOM 2779 O O . LEU A 1 199 ? 24.513 31.405 40.140 1.00 29.87 717 LEU A O 1
ATOM 2795 N N . ILE A 1 200 ? 22.280 31.555 40.378 1.00 30.72 718 ILE A N 1
ATOM 2796 C CA . ILE A 1 200 ? 22.324 32.893 40.989 1.00 30.65 718 ILE A CA 1
ATOM 2797 C C . ILE A 1 200 ? 21.902 32.823 42.468 1.00 29.34 718 ILE A C 1
ATOM 2798 O O . ILE A 1 200 ? 20.847 32.285 42.798 1.00 30.16 718 ILE A O 1
ATOM 2814 N N . ASP A 1 201 ? 22.728 33.356 43.356 1.00 29.36 719 ASP A N 1
ATOM 2815 C CA . ASP A 1 201 ? 22.409 33.390 44.798 1.00 30.17 719 ASP A CA 1
ATOM 2816 C C . ASP A 1 201 ? 21.565 34.594 45.193 1.00 29.39 719 ASP A C 1
ATOM 2817 O O . ASP A 1 201 ? 20.502 34.436 45.807 1.00 30.42 719 ASP A O 1
ATOM 2826 N N . SER A 1 202 ? 22.041 35.782 44.829 1.00 28.88 720 SER A N 1
ATOM 2827 C CA . SER A 1 202 ? 21.439 37.032 45.263 1.00 29.00 720 SER A CA 1
ATOM 2828 C C . SER A 1 202 ? 22.031 38.233 44.530 1.00 28.04 720 SER A C 1
ATOM 2829 O O . SER A 1 202 ? 23.037 38.113 43.830 1.00 27.93 720 SER A O 1
ATOM 2837 N N . LEU A 1 203 ? 21.362 39.370 44.688 1.00 27.12 721 LEU A N 1
ATOM 2838 C CA . LEU A 1 203 ? 21.857 40.690 44.282 1.00 28.30 721 LEU A CA 1
ATOM 2839 C C . LEU A 1 203 ? 22.037 41.603 45.535 1.00 27.96 721 LEU A C 1
ATOM 2840 O O . LEU A 1 203 ? 21.132 41.745 46.376 1.00 29.25 721 LEU A O 1
ATOM 2856 N N . VAL A 1 204 ? 23.201 42.229 45.631 1.00 26.62 722 VAL A N 1
ATOM 2857 C CA . VAL A 1 204 ? 23.570 43.077 46.754 1.00 26.79 722 VAL A CA 1
ATOM 2858 C C . VAL A 1 204 ? 23.711 44.516 46.250 1.00 27.61 722 VAL A C 1
ATOM 2859 O O . VAL A 1 204 ? 24.353 44.736 45.238 1.00 28.37 722 VAL A O 1
ATOM 2872 N N . LEU A 1 205 ? 23.087 45.476 46.937 1.00 27.53 723 LEU A N 1
ATOM 2873 C CA . LEU A 1 205 ? 23.255 46.894 46.644 1.00 27.09 723 LEU A CA 1
ATOM 2874 C C . LEU A 1 205 ? 24.169 47.475 47.730 1.00 28.51 723 LEU A C 1
ATOM 2875 O O . LEU A 1 205 ? 23.726 47.769 48.842 1.00 28.44 723 LEU A O 1
ATOM 2891 N N . GLN A 1 206 ? 25.447 47.645 47.407 1.00 29.00 724 GLN A N 1
ATOM 2892 C CA . GLN A 1 206 ? 26.432 48.174 48.378 1.00 27.99 724 GLN A CA 1
ATOM 2893 C C . GLN A 1 206 ? 26.600 49.709 48.273 1.00 27.82 724 GLN A C 1
ATOM 2894 O O . GLN A 1 206 ? 27.038 50.214 47.241 1.00 28.81 724 GLN A O 1
ATOM 2908 N N . PRO A 1 207 ? 26.250 50.469 49.315 1.00 28.94 725 PRO A N 1
ATOM 2909 C CA . PRO A 1 207 ? 26.451 51.928 49.231 1.00 31.91 725 PRO A CA 1
ATOM 2910 C C . PRO A 1 207 ? 27.897 52.305 48.912 1.00 33.02 725 PRO A C 1
ATOM 2911 O O . PRO A 1 207 ? 28.807 51.706 49.519 1.00 31.87 725 PRO A O 1
ATOM 2922 N N . HIS A 1 208 ? 28.099 53.262 48.007 1.00 31.16 726 HIS A N 1
ATOM 2923 C CA . HIS A 1 208 ? 29.447 53.625 47.595 1.00 32.55 726 HIS A CA 1
ATOM 2924 C C . HIS A 1 208 ? 29.956 54.672 48.575 1.00 30.77 726 HIS A C 1
ATOM 2925 O O . HIS A 1 208 ? 29.981 55.865 48.288 1.00 31.34 726 HIS A O 1
ATOM 2939 N N . VAL A 1 209 ? 30.320 54.215 49.766 1.00 31.32 727 VAL A N 1
ATOM 2940 C CA . VAL A 1 209 ? 30.591 55.138 50.859 1.00 31.37 727 VAL A CA 1
ATOM 2941 C C . VAL A 1 209 ? 31.761 56.110 50.606 1.00 30.98 727 VAL A C 1
ATOM 2942 O O . VAL A 1 209 ? 31.826 57.142 51.246 1.00 32.04 727 VAL A O 1
ATOM 2955 N N . LEU A 1 210 ? 32.660 55.790 49.688 1.00 32.22 728 LEU A N 1
ATOM 2956 C CA . LEU A 1 210 ? 33.788 56.671 49.392 1.00 34.23 728 LEU A CA 1
ATOM 2957 C C . LEU A 1 210 ? 33.354 58.027 48.814 1.00 36.29 728 LEU A C 1
ATOM 2958 O O . LEU A 1 210 ? 34.118 58.999 48.882 1.00 35.11 728 LEU A O 1
ATOM 2974 N N . MET A 1 211 ? 32.118 58.136 48.322 1.00 34.90 729 MET A N 1
ATOM 2975 C CA . MET A 1 211 ? 31.627 59.446 47.869 1.00 36.03 729 MET A CA 1
ATOM 2976 C C . MET A 1 211 ? 31.191 60.360 49.031 1.00 37.61 729 MET A C 1
ATOM 2977 O O . MET A 1 211 ? 31.062 61.570 48.855 1.00 39.95 729 MET A O 1
ATOM 2991 N N . LEU A 1 212 ? 31.002 59.811 50.228 1.00 36.30 730 LEU A N 1
ATOM 2992 C CA . LEU A 1 212 ? 30.695 60.630 51.392 1.00 37.32 730 LEU A CA 1
ATOM 2993 C C . LEU A 1 212 ? 31.842 61.615 51.710 1.00 37.45 730 LEU A C 1
ATOM 2994 O O . LEU A 1 212 ? 33.012 61.295 51.556 1.00 36.94 730 LEU A O 1
ATOM 3010 N N . GLU A 1 213 ? 31.488 62.806 52.139 1.00 36.99 731 GLU A N 1
ATOM 3011 C CA . GLU A 1 213 ? 32.476 63.861 52.393 1.00 44.35 731 GLU A CA 1
ATOM 3012 C C . GLU A 1 213 ? 33.562 63.477 53.417 1.00 41.71 731 GLU A C 1
ATOM 3013 O O . GLU A 1 213 ? 34.669 64.039 53.379 1.00 39.98 731 GLU A O 1
ATOM 3025 N N . MET A 1 214 ? 33.278 62.514 54.300 1.00 42.73 732 MET A N 1
ATOM 3026 C CA . MET A 1 214 ? 34.271 62.130 55.315 1.00 41.48 732 MET A CA 1
ATOM 3027 C C . MET A 1 214 ? 35.450 61.491 54.593 1.00 40.47 732 MET A C 1
ATOM 3028 O O . MET A 1 214 ? 36.561 61.469 55.106 1.00 40.74 732 MET A O 1
ATOM 3042 N N . PHE A 1 215 ? 35.215 61.031 53.367 1.00 37.60 733 PHE A N 1
ATOM 3043 C CA . PHE A 1 215 ? 36.282 60.494 52.536 1.00 38.09 733 PHE A CA 1
ATOM 3044 C C . PHE A 1 215 ? 36.666 61.418 51.380 1.00 42.91 733 PHE A C 1
ATOM 3045 O O . PHE A 1 215 ? 37.854 61.562 51.069 1.00 44.38 733 PHE A O 1
ATOM 3062 N N . SER A 1 216 ? 35.662 62.006 50.712 1.00 44.77 734 SER A N 1
ATOM 3063 C CA . SER A 1 216 ? 35.877 62.675 49.417 1.00 44.84 734 SER A CA 1
ATOM 3064 C C . SER A 1 216 ? 36.202 64.165 49.566 1.00 46.12 734 SER A C 1
ATOM 3065 O O . SER A 1 216 ? 36.542 64.821 48.586 1.00 47.35 734 SER A O 1
ATOM 3073 N N . GLY A 1 217 ? 36.079 64.691 50.778 1.00 47.16 735 GLY A N 1
ATOM 3074 C CA . GLY A 1 217 ? 36.387 66.085 51.059 1.00 50.02 735 GLY A CA 1
ATOM 3075 C C . GLY A 1 217 ? 37.849 66.418 50.842 1.00 53.57 735 GLY A C 1
ATOM 3076 O O . GLY A 1 217 ? 38.676 65.529 50.638 1.00 52.15 735 GLY A O 1
ATOM 3080 N N . GLY A 1 218 ? 38.177 67.703 50.892 1.00 58.60 736 GLY A N 1
ATOM 3081 C CA . GLY A 1 218 ? 39.518 68.162 50.563 1.00 62.17 736 GLY A CA 1
ATOM 3082 C C . GLY A 1 218 ? 40.471 68.297 51.741 1.00 63.06 736 GLY A C 1
ATOM 3083 O O . GLY A 1 218 ? 41.683 68.351 51.552 1.00 63.37 736 GLY A O 1
ATOM 3087 N N . ASP A 1 219 ? 39.927 68.362 52.951 1.00 62.11 737 ASP A N 1
ATOM 3088 C CA . ASP A 1 219 ? 40.738 68.527 54.161 1.00 62.71 737 ASP A CA 1
ATOM 3089 C C . ASP A 1 219 ? 41.723 67.364 54.362 1.00 57.88 737 ASP A C 1
ATOM 3090 O O . ASP A 1 219 ? 41.559 66.269 53.787 1.00 54.97 737 ASP A O 1
ATOM 3099 N N . ALA A 1 220 ? 42.742 67.606 55.183 1.00 56.14 738 ALA A N 1
ATOM 3100 C CA . ALA A 1 220 ? 43.745 66.587 55.496 1.00 52.70 738 ALA A CA 1
ATOM 3101 C C . ALA A 1 220 ? 43.141 65.344 56.184 1.00 50.31 738 ALA A C 1
ATOM 3102 O O . ALA A 1 220 ? 43.589 64.221 55.958 1.00 51.38 738 ALA A O 1
ATOM 3109 N N . ALA A 1 221 ? 42.134 65.552 57.024 1.00 46.00 739 ALA A N 1
ATOM 3110 C CA . ALA A 1 221 ? 41.501 64.457 57.755 1.00 43.27 739 ALA A CA 1
ATOM 3111 C C . ALA A 1 221 ? 40.775 63.538 56.788 1.00 43.27 739 ALA A C 1
ATOM 3112 O O . ALA A 1 221 ? 40.868 62.319 56.890 1.00 42.46 739 ALA A O 1
ATOM 3119 N N . ALA A 1 222 ? 40.092 64.115 55.809 1.00 44.09 740 ALA A N 1
ATOM 3120 C CA . ALA A 1 222 ? 39.424 63.306 54.773 1.00 45.02 740 ALA A CA 1
ATOM 3121 C C . ALA A 1 222 ? 40.399 62.486 53.929 1.00 43.29 740 ALA A C 1
ATOM 3122 O O . ALA A 1 222 ? 40.144 61.303 53.596 1.00 39.36 740 ALA A O 1
ATOM 3129 N N . LEU A 1 223 ? 41.507 63.100 53.535 1.00 47.56 741 LEU A N 1
ATOM 3130 C CA . LEU A 1 223 ? 42.457 62.397 52.686 1.00 49.92 741 LEU A CA 1
ATOM 3131 C C . LEU A 1 223 ? 43.053 61.194 53.437 1.00 46.61 741 LEU A C 1
ATOM 3132 O O . LEU A 1 223 ? 43.278 60.145 52.833 1.00 44.25 741 LEU A O 1
ATOM 3148 N N . GLU A 1 224 ? 43.274 61.344 54.747 1.00 47.89 742 GLU A N 1
ATOM 3149 C CA . GLU A 1 224 ? 43.816 60.253 55.556 1.00 51.35 742 GLU A CA 1
ATOM 3150 C C . GLU A 1 224 ? 42.809 59.079 55.635 1.00 44.12 742 GLU A C 1
ATOM 3151 O O . GLU A 1 224 ? 43.187 57.915 55.457 1.00 42.82 742 GLU A O 1
ATOM 3163 N N . ARG A 1 225 ? 41.544 59.389 55.914 1.00 44.15 743 ARG A N 1
ATOM 3164 C CA . ARG A 1 225 ? 40.514 58.337 55.953 1.00 42.99 743 ARG A CA 1
ATOM 3165 C C . ARG A 1 225 ? 40.435 57.592 54.644 1.00 42.15 743 ARG A C 1
ATOM 3166 O O . ARG A 1 225 ? 40.330 56.360 54.610 1.00 41.57 743 ARG A O 1
ATOM 3187 N N . ARG A 1 226 ? 40.489 58.340 53.550 1.00 42.85 744 ARG A N 1
ATOM 3188 C CA . ARG A 1 226 ? 40.397 57.764 52.207 1.00 43.81 744 ARG A CA 1
ATOM 3189 C C . ARG A 1 226 ? 41.564 56.800 51.941 1.00 43.01 744 ARG A C 1
ATOM 3190 O O . ARG A 1 226 ? 41.383 55.697 51.414 1.00 40.90 744 ARG A O 1
ATOM 3211 N N . THR A 1 227 ? 42.766 57.229 52.344 1.00 42.21 745 THR A N 1
ATOM 3212 C CA . THR A 1 227 ? 43.979 56.455 52.138 1.00 39.68 745 THR A CA 1
ATOM 3213 C C . THR A 1 227 ? 43.892 55.152 52.935 1.00 37.96 745 THR A C 1
ATOM 3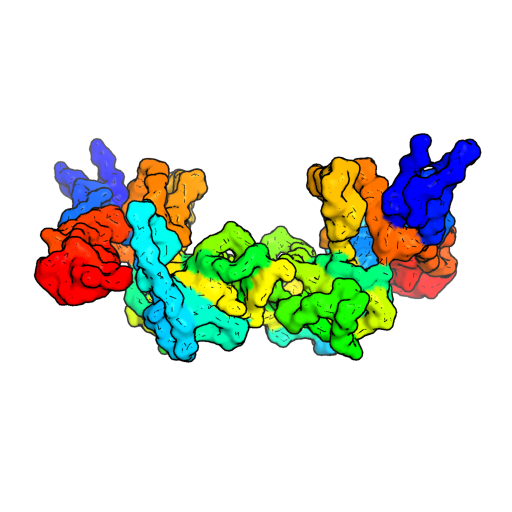214 O O . THR A 1 227 ? 44.214 54.098 52.428 1.00 38.52 745 THR A O 1
ATOM 3225 N N . THR A 1 228 ? 43.427 55.251 54.174 1.00 39.17 746 THR A N 1
ATOM 3226 C CA . THR A 1 228 ? 43.359 54.113 55.088 1.00 40.30 746 THR A CA 1
ATOM 3227 C C . THR A 1 228 ? 42.313 53.117 54.574 1.00 40.84 746 THR A C 1
ATOM 3228 O O . THR A 1 228 ? 42.581 51.929 54.491 1.00 40.58 746 THR A O 1
ATOM 3239 N N . PHE A 1 229 ? 41.154 53.626 54.157 1.00 41.09 747 PHE A N 1
ATOM 3240 C CA . PHE A 1 229 ? 40.069 52.781 53.613 1.00 40.31 747 PHE A CA 1
ATOM 3241 C C . PHE A 1 229 ? 40.538 51.971 52.409 1.00 40.03 747 PHE A C 1
ATOM 3242 O O . PHE A 1 229 ? 40.280 50.780 52.307 1.00 39.43 747 PHE A O 1
ATOM 3259 N N . GLU A 1 230 ? 41.281 52.608 51.516 1.00 40.32 748 GLU A N 1
ATOM 3260 C CA . GLU A 1 230 ? 41.781 51.948 50.307 1.00 42.31 748 GLU A CA 1
ATOM 3261 C C . GLU A 1 230 ? 42.941 50.992 50.580 1.00 42.43 748 GLU A C 1
ATOM 3262 O O . GLU A 1 230 ? 43.021 49.928 49.955 1.00 42.33 748 GLU A O 1
ATOM 3274 N N . ARG A 1 231 ? 43.847 51.378 51.483 1.00 44.27 749 ARG A N 1
ATOM 3275 C CA . ARG A 1 231 ? 45.011 50.547 51.824 1.00 44.94 749 ARG A CA 1
ATOM 3276 C C . ARG A 1 231 ? 44.583 49.202 52.381 1.00 43.21 749 ARG A C 1
ATOM 3277 O O . ARG A 1 231 ? 45.067 48.157 51.944 1.00 45.46 749 ARG A O 1
ATOM 3298 N N . TYR A 1 232 ? 43.645 49.225 53.317 1.00 40.53 750 TYR A N 1
ATOM 3299 C CA . TYR A 1 232 ? 43.163 47.997 53.936 1.00 39.83 750 TYR A CA 1
ATOM 3300 C C . TYR A 1 232 ? 41.909 47.407 53.244 1.00 41.79 750 TYR A C 1
ATOM 3301 O O . TYR A 1 232 ? 41.392 46.396 53.670 1.00 41.95 750 TYR A O 1
ATOM 3319 N N . ARG A 1 233 ? 41.466 48.020 52.155 1.00 43.73 751 ARG A N 1
ATOM 3320 C CA . ARG A 1 233 ? 40.402 47.456 51.311 1.00 45.32 751 ARG A CA 1
ATOM 3321 C C . ARG A 1 233 ? 39.172 47.080 52.150 1.00 44.17 751 ARG A C 1
ATOM 3322 O O . ARG A 1 233 ? 38.649 45.965 52.074 1.00 45.45 751 ARG A O 1
ATOM 3343 N N . CYS A 1 234 ? 38.718 48.046 52.942 1.00 40.66 752 CYS A N 1
ATOM 3344 C CA . CYS A 1 234 ? 37.616 47.852 53.883 1.00 38.72 752 CYS A CA 1
ATOM 3345 C C . CYS A 1 234 ? 36.288 47.511 53.150 1.00 35.60 752 CYS A C 1
ATOM 3346 O O . CYS A 1 234 ? 35.387 46.892 53.713 1.00 34.38 752 CYS A O 1
ATOM 3353 N N . HIS A 1 235 ? 36.184 47.944 51.902 1.00 35.21 753 HIS A N 1
ATOM 3354 C CA . HIS A 1 235 ? 34.990 47.682 51.108 1.00 37.86 753 HIS A CA 1
ATOM 3355 C C . HIS A 1 235 ? 34.779 46.212 50.812 1.00 38.50 753 HIS A C 1
ATOM 3356 O O . HIS A 1 235 ? 33.683 45.831 50.387 1.00 38.03 753 HIS A O 1
ATOM 3370 N N . GLU A 1 236 ? 35.780 45.372 51.079 1.00 39.64 754 GLU A N 1
ATOM 3371 C CA . GLU A 1 236 ? 35.645 43.944 50.806 1.00 40.25 754 GLU A CA 1
ATOM 3372 C C . GLU A 1 236 ? 34.713 43.207 51.778 1.00 37.46 754 GLU A C 1
ATOM 3373 O O . GLU A 1 236 ? 34.307 42.064 51.511 1.00 36.59 754 GLU A O 1
ATOM 3385 N N . GLU A 1 237 ? 34.347 43.872 52.879 1.00 34.08 755 GLU A N 1
ATOM 3386 C CA . GLU A 1 237 ? 33.321 43.345 53.796 1.00 32.43 755 GLU A CA 1
ATOM 3387 C C . GLU A 1 237 ? 32.049 42.977 53.007 1.00 30.48 755 GLU A C 1
ATOM 3388 O O . GLU A 1 237 ? 31.317 42.058 53.350 1.00 30.18 755 GLU A O 1
ATOM 3400 N N . GLY A 1 238 ? 31.787 43.732 51.960 1.00 30.93 756 GLY A N 1
ATOM 3401 C CA . GLY A 1 238 ? 30.569 43.514 51.185 1.00 31.03 756 GLY A CA 1
ATOM 3402 C C . GLY A 1 238 ? 30.532 42.374 50.166 1.00 29.70 756 GLY A C 1
ATOM 3403 O O . GLY A 1 238 ? 29.450 42.020 49.668 1.00 29.01 756 GLY A O 1
ATOM 3407 N N . LEU A 1 239 ? 31.679 41.792 49.821 1.00 31.31 757 LEU A N 1
ATOM 3408 C CA . LEU A 1 239 ? 31.729 40.888 48.654 1.00 30.60 757 LEU A CA 1
ATOM 3409 C C . LEU A 1 239 ? 30.985 39.554 48.795 1.00 31.53 757 LEU A C 1
ATOM 3410 O O . LEU A 1 239 ? 30.208 39.163 47.901 1.00 31.44 757 LEU A O 1
ATOM 3426 N N . MET A 1 240 ? 31.226 38.857 49.908 1.00 32.44 758 MET A N 1
ATOM 3427 C CA . MET A 1 240 ? 30.695 37.520 50.119 1.00 33.48 758 MET A CA 1
ATOM 3428 C C . MET A 1 240 ? 30.023 37.369 51.493 1.00 31.14 758 MET A C 1
ATOM 3429 O O . MET A 1 240 ? 30.298 38.159 52.403 1.00 30.11 758 MET A O 1
ATOM 3443 N N . PRO A 1 241 ? 29.144 36.338 51.644 1.00 31.30 759 PRO A N 1
ATOM 3444 C CA . PRO A 1 241 ? 28.440 36.088 52.905 1.00 32.30 759 PRO A CA 1
ATOM 3445 C C . PRO A 1 241 ? 29.432 35.905 54.056 1.00 37.19 759 PRO A C 1
ATOM 3446 O O . PRO A 1 241 ? 29.224 36.481 55.137 1.00 35.05 759 PRO A O 1
ATOM 3457 N N . SER A 1 242 ? 30.507 35.165 53.815 1.00 42.10 760 SER A N 1
ATOM 3458 C CA . SER A 1 242 ? 31.525 35.001 54.840 1.00 51.41 760 SER A CA 1
ATOM 3459 C C . SER A 1 242 ? 32.102 36.343 55.214 1.00 54.91 760 SER A C 1
ATOM 3460 O O . SER A 1 242 ? 32.280 37.232 54.365 1.00 60.33 760 SER A O 1
ATOM 3468 N N . LYS A 1 243 ? 32.380 36.497 56.491 1.00 48.65 761 LYS A N 1
ATOM 3469 C CA . LYS A 1 243 ? 32.960 37.717 56.990 1.00 47.95 761 LYS A CA 1
ATOM 3470 C C . LYS A 1 243 ? 34.246 37.284 57.667 1.00 51.04 761 LYS A C 1
ATOM 3471 O O . LYS A 1 243 ? 34.210 36.706 58.745 1.00 50.14 761 LYS A O 1
ATOM 3490 N N . THR A 1 244 ? 35.367 37.524 57.014 1.00 53.20 762 THR A N 1
ATOM 3491 C CA . THR A 1 244 ? 36.656 37.311 57.663 1.00 59.01 762 THR A CA 1
ATOM 3492 C C . THR A 1 244 ? 37.070 38.608 58.365 1.00 61.44 762 THR A C 1
ATOM 3493 O O . THR A 1 244 ? 36.769 39.694 57.870 1.00 54.82 762 THR A O 1
ATOM 3504 N N . PRO A 1 245 ? 37.754 38.500 59.517 1.00 73.74 763 PRO A N 1
ATOM 3505 C CA . PRO A 1 245 ? 38.077 39.704 60.300 1.00 74.42 763 PRO A CA 1
ATOM 3506 C C . PRO A 1 245 ? 38.788 40.754 59.450 1.00 67.92 763 PRO A C 1
ATOM 3507 O O . PRO A 1 245 ? 39.590 40.400 58.585 1.00 64.40 763 PRO A O 1
ATOM 3518 N N . LEU A 1 246 ? 38.455 42.023 59.656 1.00 67.62 764 LEU A N 1
ATOM 3519 C CA . LEU A 1 246 ? 39.117 43.110 58.943 1.00 63.31 764 LEU A CA 1
ATOM 3520 C C . LEU A 1 246 ? 40.195 43.732 59.823 1.00 59.61 764 LEU A C 1
ATOM 3521 O O . LEU A 1 246 ? 40.166 43.566 61.037 1.00 58.91 764 LEU A O 1
ATOM 3537 N N . SER A 1 247 ? 41.135 44.439 59.201 1.00 57.97 765 SER A N 1
ATOM 3538 C CA . SER A 1 247 ? 42.052 45.309 59.920 1.00 57.70 765 SER A CA 1
ATOM 3539 C C . SER A 1 247 ? 41.282 46.170 60.916 1.00 56.98 765 SER A C 1
ATOM 3540 O O . SER A 1 247 ? 40.184 46.649 60.615 1.00 55.97 765 SER A O 1
ATOM 3548 N N . GLU A 1 248 ? 41.846 46.359 62.106 1.00 54.85 766 GLU A N 1
ATOM 3549 C CA . GLU A 1 248 ? 41.184 47.137 63.152 1.00 51.23 766 GLU A CA 1
ATOM 3550 C C . GLU A 1 248 ? 41.002 48.589 62.693 1.00 47.17 766 GLU A C 1
ATOM 3551 O O . GLU A 1 248 ? 40.120 49.292 63.181 1.00 46.44 766 GLU A O 1
ATOM 3555 N N . ALA A 1 249 ? 41.819 49.026 61.739 1.00 44.39 767 ALA A N 1
ATOM 3556 C CA . ALA A 1 249 ? 41.730 50.393 61.235 1.00 43.19 767 ALA A CA 1
ATOM 3557 C C . ALA A 1 249 ? 40.406 50.628 60.476 1.00 41.26 767 ALA A C 1
ATOM 3558 O O . ALA A 1 249 ? 39.954 51.759 60.378 1.00 41.82 767 ALA A O 1
ATOM 3565 N N . CYS A 1 250 ? 39.821 49.563 59.947 1.00 40.97 768 CYS A N 1
ATOM 3566 C CA . CYS A 1 250 ? 38.567 49.667 59.168 1.00 41.87 768 CYS A CA 1
ATOM 3567 C C . CYS A 1 250 ? 37.372 49.976 60.070 1.00 40.48 768 CYS A C 1
ATOM 3568 O O . CYS A 1 250 ? 36.378 50.598 59.644 1.00 40.41 768 CYS A O 1
ATOM 3575 N N . VAL A 1 251 ? 37.460 49.514 61.310 1.00 37.60 769 VAL A N 1
ATOM 3576 C CA . VAL A 1 251 ? 36.308 49.480 62.206 1.00 36.40 769 VAL A CA 1
ATOM 3577 C C . VAL A 1 251 ? 35.695 50.867 62.470 1.00 37.91 769 VAL A C 1
ATOM 3578 O O . VAL A 1 251 ? 34.496 51.046 62.219 1.00 38.58 769 VAL A O 1
ATOM 3591 N N . PRO A 1 252 ? 36.483 51.849 62.966 1.00 38.19 770 PRO A N 1
ATOM 3592 C CA . PRO A 1 252 ? 35.839 53.143 63.216 1.00 37.87 770 PRO A CA 1
ATOM 3593 C C . PRO A 1 252 ? 35.375 53.831 61.913 1.00 35.01 770 PRO A C 1
ATOM 3594 O O . PRO A 1 252 ? 34.422 54.615 61.933 1.00 36.01 770 PRO A O 1
ATOM 3605 N N . LEU A 1 253 ? 36.043 53.543 60.813 1.00 35.08 771 LEU A N 1
ATOM 3606 C CA . LEU A 1 253 ? 35.652 54.112 59.525 1.00 34.98 771 LEU A CA 1
ATOM 3607 C C . LEU A 1 253 ? 34.290 53.569 59.049 1.00 35.05 771 LEU A C 1
ATOM 3608 O O . LEU A 1 253 ? 33.478 54.314 58.490 1.00 34.93 771 LEU A O 1
ATOM 3624 N N . LEU A 1 254 ? 34.053 52.281 59.264 1.00 32.73 772 LEU A N 1
ATOM 3625 C CA . LEU A 1 254 ? 32.768 51.677 58.893 1.00 34.74 772 LEU A CA 1
ATOM 3626 C C . LEU A 1 254 ? 31.663 52.096 59.836 1.00 33.92 772 LEU A C 1
ATOM 3627 O O . LEU A 1 254 ? 30.510 52.226 59.413 1.00 33.40 772 LEU A O 1
ATOM 3643 N N . ILE A 1 255 ? 31.991 52.296 61.117 1.00 32.46 773 ILE A N 1
ATOM 3644 C CA . ILE A 1 255 ? 30.994 52.798 62.069 1.00 32.66 773 ILE A CA 1
ATOM 3645 C C . ILE A 1 255 ? 30.538 54.207 61.628 1.00 34.38 773 ILE A C 1
ATOM 3646 O O . ILE A 1 255 ? 29.335 54.516 61.613 1.00 34.41 773 ILE A O 1
ATOM 3662 N N . SER A 1 256 ? 31.497 55.056 61.269 1.00 34.80 774 SER A N 1
ATOM 3663 C CA . SER A 1 256 ? 31.184 56.430 60.902 1.00 35.67 774 SER A CA 1
ATOM 3664 C C . SER A 1 256 ? 30.406 56.470 59.560 1.00 34.52 774 SER A C 1
ATOM 3665 O O . SER A 1 256 ? 29.423 57.211 59.424 1.00 36.30 774 SER A O 1
ATOM 3673 N N . ALA A 1 257 ? 30.880 55.713 58.586 1.00 33.29 775 ALA A N 1
ATOM 3674 C CA . ALA A 1 257 ? 30.250 55.695 57.252 1.00 32.84 775 ALA A CA 1
ATOM 3675 C C . ALA A 1 257 ? 28.817 55.139 57.318 1.00 32.74 775 ALA A C 1
ATOM 3676 O O . ALA A 1 257 ? 27.871 55.659 56.689 1.00 32.51 775 ALA A O 1
ATOM 3683 N N . SER A 1 258 ? 28.637 54.103 58.114 1.00 31.84 776 SER A N 1
ATOM 3684 C CA . SER A 1 258 ? 27.322 53.527 58.273 1.00 32.78 776 SER A CA 1
ATOM 3685 C C . SER A 1 258 ? 26.311 54.479 58.910 1.00 32.26 776 SER A C 1
ATOM 3686 O O . SER A 1 258 ? 25.149 54.572 58.469 1.00 32.80 776 SER A O 1
ATOM 3694 N N . SER A 1 259 ? 26.727 55.170 59.983 1.00 30.30 777 SER A N 1
ATOM 3695 C CA . SER A 1 259 ? 25.920 56.191 60.592 1.00 30.93 777 SER A CA 1
ATOM 3696 C C . SER A 1 259 ? 25.470 57.280 59.611 1.00 32.14 777 SER A C 1
ATOM 3697 O O . SER A 1 259 ? 24.373 57.796 59.723 1.00 35.09 777 SER A O 1
ATOM 3705 N N . LEU A 1 260 ? 26.338 57.660 58.692 1.00 32.43 778 LEU A N 1
ATOM 3706 C CA . LEU A 1 260 ? 25.991 58.671 57.687 1.00 33.77 778 LEU A CA 1
ATOM 3707 C C . LEU A 1 260 ? 24.998 58.121 56.620 1.00 34.47 778 LEU A C 1
ATOM 3708 O O . LEU A 1 260 ? 24.144 58.853 56.083 1.00 36.16 778 LEU A O 1
ATOM 3724 N N . VAL A 1 261 ? 25.117 56.852 56.285 1.00 32.45 779 VAL A N 1
ATOM 3725 C CA . VAL A 1 261 ? 24.185 56.236 55.295 1.00 32.82 779 VAL A CA 1
ATOM 3726 C C . VAL A 1 261 ? 22.783 55.997 55.901 1.00 34.09 779 VAL A C 1
ATOM 3727 O O . VAL A 1 261 ? 21.759 56.382 55.297 1.00 34.16 779 VAL A O 1
ATOM 3740 N N . TYR A 1 262 ? 22.742 55.420 57.109 1.00 31.61 780 TYR A N 1
ATOM 3741 C CA . TYR A 1 262 ? 21.500 54.988 57.745 1.00 32.48 780 TYR A CA 1
ATOM 3742 C C . TYR A 1 262 ? 20.850 55.997 58.737 1.00 35.55 780 TYR A C 1
ATOM 3743 O O . TYR A 1 262 ? 19.749 55.747 59.245 1.00 38.00 780 TYR A O 1
ATOM 3761 N N . ASN A 1 263 ? 21.482 57.151 58.936 1.00 33.65 781 ASN A N 1
ATOM 3762 C CA . ASN A 1 263 ? 21.070 58.165 59.952 1.00 35.38 781 ASN A CA 1
ATOM 3763 C C . ASN A 1 263 ? 21.160 57.568 61.356 1.00 35.93 781 ASN A C 1
ATOM 3764 O O . ASN A 1 263 ? 20.156 57.402 62.042 1.00 36.22 781 ASN A O 1
ATOM 3775 N N . GLY A 1 264 ? 22.377 57.216 61.748 1.00 35.43 782 GLY A N 1
ATOM 3776 C CA . GLY A 1 264 ? 22.626 56.563 63.033 1.00 35.02 782 GLY A CA 1
ATOM 3777 C C . GLY A 1 264 ? 22.622 55.022 62.851 1.00 35.45 782 GLY A C 1
ATOM 3778 O O . GLY A 1 264 ? 23.070 54.521 61.821 1.00 33.88 782 GLY A O 1
ATOM 3782 N N . ALA A 1 265 ? 22.129 54.294 63.857 1.00 37.59 783 ALA A N 1
ATOM 3783 C CA . ALA A 1 265 ? 22.088 52.840 63.867 1.00 37.68 783 ALA A CA 1
ATOM 3784 C C . ALA A 1 265 ? 20.648 52.324 63.791 1.00 37.47 783 ALA A C 1
ATOM 3785 O O . ALA A 1 265 ? 19.705 53.033 64.135 1.00 39.27 783 ALA A O 1
ATOM 3792 N N . LEU A 1 266 ? 20.487 51.094 63.313 1.00 33.33 784 LEU A N 1
ATOM 3793 C CA . LEU A 1 266 ? 19.159 50.508 63.091 1.00 33.34 784 LEU A CA 1
ATOM 3794 C C . LEU A 1 266 ? 18.705 49.642 64.244 1.00 34.83 784 LEU A C 1
ATOM 3795 O O . LEU A 1 266 ? 19.522 48.972 64.864 1.00 33.99 784 LEU A O 1
ATOM 3811 N N . PRO A 1 267 ? 17.391 49.604 64.504 1.00 37.37 785 PRO A N 1
ATOM 3812 C CA . PRO A 1 267 ? 16.922 48.658 65.523 1.00 37.05 785 PRO A CA 1
ATOM 3813 C C . PRO A 1 267 ? 17.058 47.195 65.091 1.00 35.07 785 PRO A C 1
ATOM 3814 O O . PRO A 1 267 ? 16.781 46.854 63.927 1.00 33.78 785 PRO A O 1
ATOM 3825 N N . CYS A 1 268 ? 17.409 46.349 66.042 1.00 34.45 786 CYS A N 1
ATOM 3826 C CA . CYS A 1 268 ? 17.710 44.953 65.798 1.00 34.20 786 CYS A CA 1
ATOM 3827 C C . CYS A 1 268 ? 16.519 44.201 65.173 1.00 33.67 786 CYS A C 1
ATOM 3828 O O . CYS A 1 268 ? 16.705 43.400 64.274 1.00 31.56 786 CYS A O 1
ATOM 3835 N N . GLN A 1 269 ? 15.315 44.443 65.689 1.00 38.98 787 GLN A N 1
ATOM 3836 C CA . GLN A 1 269 ? 14.096 43.746 65.240 1.00 42.00 787 GLN A CA 1
ATOM 3837 C C . GLN A 1 269 ? 14.225 42.206 65.248 1.00 40.41 787 GLN A C 1
ATOM 3838 O O . GLN A 1 269 ? 13.788 41.524 64.296 1.00 39.75 787 GLN A O 1
ATOM 3852 N N . CYS A 1 270 ? 14.816 41.661 66.317 1.00 37.86 788 CYS A N 1
ATOM 3853 C CA . CYS A 1 270 ? 14.926 40.206 66.448 1.00 39.67 788 CYS A CA 1
ATOM 3854 C C . CYS A 1 270 ? 13.509 39.607 66.551 1.00 41.32 788 CYS A C 1
ATOM 3855 O O . CYS A 1 270 ? 12.667 40.176 67.259 1.00 44.10 788 CYS A O 1
ATOM 3862 N N . ASP A 1 271 ? 13.245 38.499 65.850 1.00 37.87 789 ASP A N 1
ATOM 3863 C CA . ASP A 1 271 ? 11.936 37.817 65.932 1.00 38.46 789 ASP A CA 1
ATOM 3864 C C . ASP A 1 271 ? 11.670 37.302 67.363 1.00 41.70 789 ASP A C 1
ATOM 3865 O O . ASP A 1 271 ? 12.513 36.613 67.918 1.00 39.70 789 ASP A O 1
ATOM 3874 N N . PRO A 1 272 ? 10.487 37.605 67.942 1.00 50.73 790 PRO A N 1
ATOM 3875 C CA . PRO A 1 272 ? 10.197 37.236 69.340 1.00 54.19 790 PRO A CA 1
ATOM 3876 C C . PRO A 1 272 ? 10.248 35.726 69.617 1.00 54.46 790 PRO A C 1
ATOM 3877 O O . PRO A 1 272 ? 10.640 35.323 70.711 1.00 60.78 790 PRO A O 1
ATOM 3888 N N . GLN A 1 273 ? 9.851 34.914 68.644 1.00 44.47 791 GLN A N 1
ATOM 3889 C CA . GLN A 1 273 ? 9.808 33.461 68.801 1.00 43.05 791 GLN A CA 1
ATOM 3890 C C . GLN A 1 273 ? 11.119 32.783 68.443 1.00 40.21 791 GLN A C 1
ATOM 3891 O O . GLN A 1 273 ? 11.512 31.822 69.092 1.00 41.03 791 GLN A O 1
ATOM 3905 N N . GLY A 1 274 ? 11.762 33.252 67.375 1.00 38.25 792 GLY A N 1
ATOM 3906 C CA . GLY A 1 274 ? 12.934 32.581 66.832 1.00 36.04 792 GLY A CA 1
ATOM 3907 C C . GLY A 1 274 ? 14.262 32.938 67.488 1.00 35.73 792 GLY A C 1
ATOM 3908 O O . GLY A 1 274 ? 15.251 32.219 67.270 1.00 34.81 792 GLY A O 1
ATOM 3912 N N . SER A 1 275 ? 14.282 34.030 68.261 1.00 36.88 793 SER A N 1
ATOM 3913 C CA . SER A 1 275 ? 15.511 34.548 68.878 1.00 38.44 793 SER A CA 1
ATOM 3914 C C . SER A 1 275 ? 15.552 34.270 70.376 1.00 42.67 793 SER A C 1
ATOM 3915 O O . SER A 1 275 ? 14.523 34.232 71.023 1.00 46.53 793 SER A O 1
ATOM 3923 N N . LEU A 1 276 ? 16.755 34.114 70.912 1.00 42.14 794 LEU A N 1
ATOM 3924 C CA . LEU A 1 276 ? 16.965 34.039 72.362 1.00 44.36 794 LEU A CA 1
ATOM 3925 C C . LEU A 1 276 ? 16.886 35.403 73.075 1.00 46.06 794 LEU A C 1
ATOM 3926 O O . LEU A 1 276 ? 16.728 35.457 74.286 1.00 49.99 794 LEU A O 1
ATOM 3942 N N . SER A 1 277 ? 16.971 36.501 72.336 1.00 45.55 795 SER A N 1
ATOM 3943 C CA . SER A 1 277 ? 17.100 37.827 72.941 1.00 45.41 795 SER A CA 1
ATOM 3944 C C . SER A 1 277 ? 16.704 38.945 71.987 1.00 46.37 795 SER A C 1
ATOM 3945 O O . SER A 1 277 ? 16.859 38.814 70.769 1.00 44.89 795 SER A O 1
ATOM 3953 N N . SER A 1 278 ? 16.235 40.060 72.534 1.00 46.00 796 SER A N 1
ATOM 3954 C CA . SER A 1 278 ? 15.947 41.228 71.710 1.00 46.05 796 SER A CA 1
ATOM 3955 C C . SER A 1 278 ? 17.236 41.948 71.297 1.00 44.51 796 SER A C 1
ATOM 3956 O O . SER A 1 278 ? 17.204 42.811 70.420 1.00 46.56 796 SER A O 1
ATOM 3964 N N . GLU A 1 279 ? 18.364 41.583 71.909 1.00 39.19 797 GLU A N 1
ATOM 3965 C CA . GLU A 1 279 ? 19.634 42.283 71.681 1.00 37.78 797 GLU A CA 1
ATOM 3966 C C . GLU A 1 279 ? 20.533 41.547 70.667 1.00 36.96 797 GLU A C 1
ATOM 3967 O O . GLU A 1 279 ? 20.967 40.435 70.925 1.00 39.80 797 GLU A O 1
ATOM 3979 N N . CYS A 1 280 ? 20.803 42.167 69.521 1.00 35.35 798 CYS A N 1
ATOM 3980 C CA . CYS A 1 280 ? 21.601 41.554 68.461 1.00 33.41 798 CYS A CA 1
ATOM 3981 C C . CYS A 1 280 ? 23.047 42.032 68.459 1.00 32.06 798 CYS A C 1
ATOM 3982 O O . CYS A 1 280 ? 23.448 42.904 69.250 1.00 33.04 798 CYS A O 1
ATOM 3989 N N . ASN A 1 281 ? 23.862 41.436 67.606 1.00 30.08 799 ASN A N 1
ATOM 3990 C CA . ASN A 1 281 ? 25.276 41.841 67.510 1.00 31.11 799 ASN A CA 1
ATOM 3991 C C . ASN A 1 281 ? 25.396 43.269 66.924 1.00 29.60 799 ASN A C 1
ATOM 3992 O O . ASN A 1 281 ? 24.881 43.534 65.843 1.00 28.29 799 ASN A O 1
ATOM 4003 N N . PRO A 1 282 ? 26.034 44.220 67.651 1.00 28.48 800 PRO A N 1
ATOM 4004 C CA . PRO A 1 282 ? 26.033 45.600 67.157 1.00 28.96 800 PRO A CA 1
ATOM 4005 C C . PRO A 1 282 ? 26.847 45.820 65.907 1.00 30.83 800 PRO A C 1
ATOM 4006 O O . PRO A 1 282 ? 26.639 46.847 65.252 1.00 31.64 800 PRO A O 1
ATOM 4017 N N . HIS A 1 283 ? 27.753 44.909 65.574 1.00 28.76 801 HIS A N 1
ATOM 4018 C CA . HIS A 1 283 ? 28.340 44.900 64.242 1.00 29.88 801 HIS A CA 1
ATOM 4019 C C . HIS A 1 283 ? 27.667 43.869 63.343 1.00 29.56 801 HIS A C 1
ATOM 4020 O O . HIS A 1 283 ? 27.934 42.664 63.462 1.00 28.36 801 HIS A O 1
ATOM 4034 N N . GLY A 1 284 ? 26.827 44.368 62.426 1.00 29.54 802 GLY A N 1
ATOM 4035 C CA . GLY A 1 284 ? 26.183 43.553 61.415 1.00 28.31 802 GLY A CA 1
ATOM 4036 C C . GLY A 1 284 ? 24.750 43.169 61.725 1.00 28.79 802 GLY A C 1
ATOM 4037 O O . GLY A 1 284 ? 23.967 42.889 60.807 1.00 27.99 802 GLY A O 1
ATOM 4041 N N . GLY A 1 285 ? 24.420 43.135 63.011 1.00 29.81 803 GLY A N 1
ATOM 4042 C CA . GLY A 1 285 ? 23.063 42.890 63.472 1.00 29.39 803 GLY A CA 1
ATOM 4043 C C . GLY A 1 285 ? 22.537 41.461 63.591 1.00 29.52 803 GLY A C 1
ATOM 4044 O O . GLY A 1 285 ? 21.327 41.306 63.688 1.00 29.27 803 GLY A O 1
ATOM 4048 N N . GLN A 1 286 ? 23.386 40.427 63.579 1.00 28.54 804 GLN A N 1
ATOM 4049 C CA . GLN A 1 286 ? 22.882 39.042 63.753 1.00 28.32 804 GLN A CA 1
ATOM 4050 C C . GLN A 1 286 ? 22.245 38.807 65.124 1.00 29.16 804 GLN A C 1
ATOM 4051 O O . GLN A 1 286 ? 22.855 39.072 66.204 1.00 28.66 804 GLN A O 1
ATOM 4065 N N . CYS A 1 287 ? 20.998 38.341 65.114 1.00 28.24 805 CYS A N 1
ATOM 4066 C CA . CYS A 1 287 ? 20.302 37.958 66.343 1.00 29.84 805 CYS A CA 1
ATOM 4067 C C . CYS A 1 287 ? 20.771 36.544 66.794 1.00 32.60 805 CYS A C 1
ATOM 4068 O O . CYS A 1 287 ? 21.350 35.787 65.997 1.00 32.17 805 CYS A O 1
ATOM 4075 N N . ARG A 1 288 ? 20.622 36.219 68.083 1.00 32.77 806 ARG A N 1
ATOM 4076 C CA . ARG A 1 288 ? 21.028 34.908 68.581 1.00 34.22 806 ARG A CA 1
ATOM 4077 C C . ARG A 1 288 ? 19.891 33.909 68.400 1.00 35.74 806 ARG A C 1
ATOM 4078 O O . ARG A 1 288 ? 18.863 34.032 69.042 1.00 37.50 806 ARG A O 1
ATOM 4099 N N . CYS A 1 289 ? 20.062 32.944 67.493 1.00 35.88 807 CYS A N 1
ATOM 4100 C CA . CYS A 1 289 ? 18.931 32.081 67.118 1.00 36.52 807 CYS A CA 1
ATOM 4101 C C . CYS A 1 289 ? 18.744 30.873 68.009 1.00 36.70 807 CYS A C 1
ATOM 4102 O O . CYS A 1 289 ? 19.692 30.323 68.525 1.00 34.73 807 CYS A O 1
ATOM 4109 N N . LYS A 1 290 ? 17.476 30.488 68.194 1.00 36.06 808 LYS A N 1
ATOM 4110 C CA . LYS A 1 290 ? 17.124 29.198 68.771 1.00 35.93 808 LYS A CA 1
ATOM 4111 C C . LYS A 1 290 ? 17.534 28.053 67.844 1.00 35.04 808 LYS A C 1
ATOM 4112 O O . LYS A 1 290 ? 17.864 28.292 66.677 1.00 32.94 808 LYS A O 1
ATOM 4131 N N . PRO A 1 291 ? 17.545 26.810 68.360 1.00 35.65 809 PRO A N 1
ATOM 4132 C CA . PRO A 1 291 ? 17.896 25.668 67.511 1.00 36.18 809 PRO A CA 1
ATOM 4133 C C . PRO A 1 291 ? 17.062 25.584 66.225 1.00 36.30 809 PRO A C 1
ATOM 4134 O O . PRO A 1 291 ? 15.848 25.744 66.282 1.00 37.64 809 PRO A O 1
ATOM 4145 N N . GLY A 1 292 ? 17.707 25.374 65.093 1.00 36.75 810 GLY A N 1
ATOM 4146 C CA . GLY A 1 292 ? 16.998 25.185 63.837 1.00 38.43 810 GLY A CA 1
ATOM 4147 C C . GLY A 1 292 ? 16.583 26.449 63.107 1.00 38.12 810 GLY A C 1
ATOM 4148 O O . GLY A 1 292 ? 15.943 26.369 62.038 1.00 39.55 810 GLY A O 1
ATOM 4152 N N . VAL A 1 293 ? 16.914 27.609 63.669 1.00 35.57 811 VAL A N 1
ATOM 4153 C CA . VAL A 1 293 ? 16.494 28.897 63.111 1.00 32.70 811 VAL A CA 1
ATOM 4154 C C . VAL A 1 293 ? 17.657 29.669 62.480 1.00 34.05 811 VAL A C 1
ATOM 4155 O O . VAL A 1 293 ? 18.777 29.674 63.030 1.00 33.77 811 VAL A O 1
ATOM 4168 N N . VAL A 1 294 ? 17.387 30.362 61.364 1.00 30.93 812 VAL A N 1
ATOM 4169 C CA . VAL A 1 294 ? 18.395 31.107 60.623 1.00 30.04 812 VAL A CA 1
ATOM 4170 C C . VAL A 1 294 ? 17.826 32.471 60.211 1.00 29.10 812 VAL A C 1
ATOM 4171 O O . VAL A 1 294 ? 16.673 32.785 60.546 1.00 29.86 812 VAL A O 1
ATOM 4184 N N . GLY A 1 295 ? 18.630 33.276 59.519 1.00 27.85 813 GLY A N 1
ATOM 4185 C CA . GLY A 1 295 ? 18.267 34.645 59.134 1.00 29.53 813 GLY A CA 1
ATOM 4186 C C . GLY A 1 295 ? 18.832 35.662 60.144 1.00 29.97 813 GLY A C 1
ATOM 4187 O O . GLY A 1 295 ? 18.981 35.299 61.318 1.00 29.61 813 GLY A O 1
ATOM 4191 N N . ARG A 1 296 ? 19.142 36.894 59.712 1.00 28.31 814 ARG A N 1
ATOM 4192 C CA . ARG A 1 296 ? 19.678 37.930 60.641 1.00 29.00 814 ARG A CA 1
ATOM 4193 C C . ARG A 1 296 ? 18.711 38.130 61.790 1.00 30.18 814 ARG A C 1
ATOM 4194 O O . ARG A 1 296 ? 19.128 38.364 62.951 1.00 29.93 814 ARG A O 1
ATOM 4215 N N . ARG A 1 297 ? 17.411 38.063 61.479 1.00 29.42 815 ARG A N 1
ATOM 4216 C CA . ARG A 1 297 ? 16.397 38.282 62.500 1.00 30.27 815 ARG A CA 1
ATOM 4217 C C . ARG A 1 297 ? 15.862 36.999 63.133 1.00 30.20 815 ARG A C 1
ATOM 4218 O O . ARG A 1 297 ? 14.941 37.070 63.955 1.00 32.09 815 ARG A O 1
ATOM 4239 N N . CYS A 1 298 ? 16.506 35.862 62.860 1.00 30.54 816 CYS A N 1
ATOM 4240 C CA . CYS A 1 298 ? 16.077 34.555 63.367 1.00 31.73 816 CYS A CA 1
ATOM 4241 C C . CYS A 1 298 ? 14.597 34.342 63.014 1.00 32.51 816 CYS A C 1
ATOM 4242 O O . CYS A 1 298 ? 13.786 34.004 63.871 1.00 31.75 816 CYS A O 1
ATOM 4249 N N . ASP A 1 299 ? 14.276 34.566 61.740 1.00 32.49 817 ASP A N 1
ATOM 4250 C CA . ASP A 1 299 ? 12.891 34.558 61.280 1.00 33.65 817 ASP A CA 1
ATOM 4251 C C . ASP A 1 299 ? 12.619 33.522 60.208 1.00 33.75 817 ASP A C 1
ATOM 4252 O O . ASP A 1 299 ? 11.643 33.664 59.468 1.00 33.45 817 ASP A O 1
ATOM 4261 N N . ALA A 1 300 ? 13.448 32.477 60.135 1.00 33.90 818 ALA A N 1
ATOM 4262 C CA . ALA A 1 300 ? 13.166 31.341 59.248 1.00 34.73 818 ALA A CA 1
ATOM 4263 C C . ALA A 1 300 ? 13.758 30.045 59.771 1.00 35.41 818 ALA A C 1
ATOM 4264 O O . ALA A 1 300 ? 14.761 30.037 60.513 1.00 34.10 818 ALA A O 1
ATOM 4271 N N . CYS A 1 301 ? 13.103 28.943 59.415 1.00 32.05 819 CYS A N 1
ATOM 4272 C CA . CYS A 1 301 ? 13.663 27.638 59.649 1.00 31.74 819 CYS A CA 1
ATOM 4273 C C . CYS A 1 301 ? 14.876 27.421 58.749 1.00 32.53 819 CYS A C 1
ATOM 4274 O O . CYS A 1 301 ? 14.896 27.846 57.571 1.00 31.26 819 CYS A O 1
ATOM 4281 N N . ALA A 1 302 ? 15.882 26.733 59.276 1.00 33.58 820 ALA A N 1
ATOM 4282 C CA . ALA A 1 302 ? 16.964 26.246 58.431 1.00 34.83 820 ALA A CA 1
ATOM 4283 C C . ALA A 1 302 ? 16.386 25.317 57.374 1.00 35.51 820 ALA A C 1
ATOM 4284 O O . ALA A 1 302 ? 15.388 24.634 57.602 1.00 33.60 820 ALA A O 1
ATOM 4291 N N . THR A 1 303 ? 17.029 25.273 56.223 1.00 39.48 821 THR A N 1
ATOM 4292 C CA . THR A 1 303 ? 16.563 24.424 55.134 1.00 43.25 821 THR A CA 1
ATOM 4293 C C . THR A 1 303 ? 16.533 22.962 55.577 1.00 42.03 821 THR A C 1
ATOM 4294 O O . THR A 1 303 ? 17.500 22.467 56.136 1.00 42.46 821 THR A O 1
ATOM 4305 N N . GLY A 1 304 ? 15.411 22.286 55.342 1.00 38.92 822 GLY A N 1
ATOM 4306 C CA . GLY A 1 304 ? 15.189 20.939 55.834 1.00 40.16 822 GLY A CA 1
ATOM 4307 C C . GLY A 1 304 ? 14.599 20.862 57.229 1.00 40.10 822 GLY A C 1
ATOM 4308 O O . GLY A 1 304 ? 14.318 19.780 57.701 1.00 41.60 822 GLY A O 1
ATOM 4312 N N . TYR A 1 305 ? 14.408 22.006 57.889 1.00 38.24 823 TYR A N 1
ATOM 4313 C CA . TYR A 1 305 ? 13.778 22.048 59.217 1.00 38.03 823 TYR A CA 1
ATOM 4314 C C . TYR A 1 305 ? 12.364 22.639 59.128 1.00 37.11 823 TYR A C 1
ATOM 4315 O O . TYR A 1 305 ? 12.105 23.450 58.255 1.00 38.14 823 TYR A O 1
ATOM 4333 N N . TYR A 1 306 ? 11.501 22.257 60.061 1.00 38.54 824 TYR A N 1
ATOM 4334 C CA . TYR A 1 306 ? 10.113 22.732 60.136 1.00 40.09 824 TYR A CA 1
ATOM 4335 C C . TYR A 1 306 ? 9.637 23.067 61.549 1.00 40.57 824 TYR A C 1
ATOM 4336 O O . TYR A 1 306 ? 10.263 22.666 62.565 1.00 40.70 824 TYR A O 1
ATOM 4354 N N . GLY A 1 307 ? 8.515 23.797 61.619 1.00 35.62 825 GLY A N 1
ATOM 4355 C CA . GLY A 1 307 ? 7.780 23.952 62.862 1.00 35.18 825 GLY A CA 1
ATOM 4356 C C . GLY A 1 307 ? 8.152 25.190 63.654 1.00 34.40 825 GLY A C 1
ATOM 4357 O O . GLY A 1 307 ? 8.232 25.154 64.893 1.00 35.61 825 GLY A O 1
ATOM 4361 N N . PHE A 1 308 ? 8.378 26.287 62.946 1.00 34.25 826 PHE A N 1
ATOM 4362 C CA . PHE A 1 308 ? 8.771 27.565 63.561 1.00 35.26 826 PHE A CA 1
ATOM 4363 C C . PHE A 1 308 ? 7.844 27.913 64.693 1.00 36.91 826 PHE A C 1
ATOM 4364 O O . PHE A 1 308 ? 6.638 27.861 64.550 1.00 36.95 826 PHE A O 1
ATOM 4381 N N . GLY A 1 309 ? 8.413 28.241 65.849 1.00 36.56 827 GLY A N 1
ATOM 4382 C CA . GLY A 1 309 ? 7.624 28.461 67.038 1.00 39.25 827 GLY A CA 1
ATOM 4383 C C . GLY A 1 309 ? 8.562 28.727 68.204 1.00 40.47 827 GLY A C 1
ATOM 4384 O O . GLY A 1 309 ? 9.741 29.010 67.970 1.00 37.06 827 GLY A O 1
ATOM 4388 N N . PRO A 1 310 ? 8.046 28.639 69.443 1.00 46.91 828 PRO A N 1
ATOM 4389 C CA . PRO A 1 310 ? 8.772 28.939 70.698 1.00 46.45 828 PRO A CA 1
ATOM 4390 C C . PRO A 1 310 ? 10.029 28.094 70.951 1.00 45.13 828 PRO A C 1
ATOM 4391 O O . PRO A 1 310 ? 10.967 28.555 71.633 1.00 44.32 828 PRO A O 1
ATOM 4402 N N . ALA A 1 311 ? 10.050 26.872 70.428 1.00 43.74 829 ALA A N 1
ATOM 4403 C CA . ALA A 1 311 ? 11.177 25.972 70.636 1.00 44.60 829 ALA A CA 1
ATOM 4404 C C . ALA A 1 311 ? 12.235 26.101 69.543 1.00 44.57 829 ALA A C 1
ATOM 4405 O O . ALA A 1 311 ? 13.379 25.673 69.723 1.00 43.71 829 ALA A O 1
ATOM 4412 N N . GLY A 1 312 ? 11.864 26.717 68.416 1.00 42.86 830 GLY A N 1
ATOM 4413 C CA . GLY A 1 312 ? 12.734 26.765 67.249 1.00 40.83 830 GLY A CA 1
ATOM 4414 C C . GLY A 1 312 ? 12.156 25.878 66.160 1.00 39.88 830 GLY A C 1
ATOM 4415 O O . GLY A 1 312 ? 10.931 25.685 66.108 1.00 40.15 830 GLY A O 1
ATOM 4419 N N . CYS A 1 313 ? 13.027 25.310 65.325 1.00 37.90 831 CYS A N 1
ATOM 4420 C CA . CYS A 1 313 ? 12.615 24.360 64.294 1.00 37.57 831 CYS A CA 1
ATOM 4421 C C . CYS A 1 313 ? 13.286 22.983 64.472 1.00 39.50 831 CYS A C 1
ATOM 4422 O O . CYS A 1 313 ? 14.405 22.882 65.019 1.00 38.06 831 CYS A O 1
ATOM 4429 N N . GLN A 1 314 ? 12.596 21.938 64.015 1.00 39.35 832 GLN A N 1
ATOM 4430 C CA . GLN A 1 314 ? 13.102 20.572 64.055 1.00 43.83 832 GLN A CA 1
ATOM 4431 C C . GLN A 1 314 ? 13.165 19.955 62.665 1.00 46.86 832 GLN A C 1
ATOM 4432 O O . GLN A 1 314 ? 12.378 20.318 61.774 1.00 43.01 832 GLN A O 1
ATOM 4446 N N . ALA A 1 315 ? 14.089 19.014 62.471 1.00 54.04 833 ALA A N 1
ATOM 4447 C CA . ALA A 1 315 ? 14.251 18.368 61.165 1.00 58.13 833 ALA A CA 1
ATOM 4448 C C . ALA A 1 315 ? 13.152 17.338 60.898 1.00 60.06 833 ALA A C 1
ATOM 4449 O O . ALA A 1 315 ? 12.879 16.471 61.729 1.00 60.46 833 ALA A O 1
ATOM 4456 N N . PRO B 1 6 ? 72.076 17.246 14.811 1.00 89.22 524 PRO B N 1
ATOM 4457 C CA . PRO B 1 6 ? 71.304 18.247 15.557 1.00 87.43 524 PRO B CA 1
ATOM 4458 C C . PRO B 1 6 ? 70.554 19.200 14.612 1.00 83.50 524 PRO B C 1
ATOM 4459 O O . PRO B 1 6 ? 70.988 20.336 14.417 1.00 80.68 524 PRO B O 1
ATOM 4470 N N . CYS B 1 7 ? 69.445 18.731 14.039 1.00 81.71 525 CYS B N 1
ATOM 4471 C CA . CYS B 1 7 ? 68.735 19.460 12.975 1.00 79.98 525 CYS B CA 1
ATOM 4472 C C . CYS B 1 7 ? 68.320 20.885 13.369 1.00 70.84 525 CYS B C 1
ATOM 4473 O O . CYS B 1 7 ? 68.733 21.852 12.735 1.00 66.47 525 CYS B O 1
ATOM 4480 N N . ASP B 1 8 ? 67.497 21.001 14.407 1.00 64.26 526 ASP B N 1
ATOM 4481 C CA . ASP B 1 8 ? 67.052 22.300 14.916 1.00 61.80 526 ASP B CA 1
ATOM 4482 C C . ASP B 1 8 ? 66.258 23.078 13.860 1.00 53.84 526 ASP B C 1
ATOM 4483 O O . ASP B 1 8 ? 66.372 24.306 13.779 1.00 49.91 526 ASP B O 1
ATOM 4492 N N . CYS B 1 9 ? 65.476 22.370 13.046 1.00 55.44 527 CYS B N 1
ATOM 4493 C CA . CYS B 1 9 ? 64.620 23.023 12.053 1.00 51.44 527 CYS B CA 1
ATOM 4494 C C . CYS B 1 9 ? 63.671 24.014 12.723 1.00 47.58 527 CYS B C 1
ATOM 4495 O O . CYS B 1 9 ? 63.155 23.763 13.819 1.00 46.66 527 CYS B O 1
ATOM 4502 N N . ASP B 1 10 ? 63.421 25.148 12.069 1.00 47.05 528 ASP B N 1
ATOM 4503 C CA . ASP B 1 10 ? 62.493 26.121 12.634 1.00 44.80 528 ASP B CA 1
ATOM 4504 C C . ASP B 1 10 ? 61.104 25.506 12.801 1.00 44.31 528 ASP B C 1
ATOM 4505 O O . ASP B 1 10 ? 60.570 24.899 11.866 1.00 44.80 528 ASP B O 1
ATOM 4514 N N . VAL B 1 11 ? 60.531 25.656 13.985 1.00 43.66 529 VAL B N 1
ATOM 4515 C CA . VAL B 1 11 ? 59.264 25.007 14.320 1.00 43.86 529 VAL B CA 1
ATOM 4516 C C . VAL B 1 11 ? 58.093 25.509 13.446 1.00 43.46 529 VAL B C 1
ATOM 4517 O O . VAL B 1 11 ? 57.069 24.829 13.325 1.00 45.73 529 VAL B O 1
ATOM 4530 N N . GLY B 1 12 ? 58.243 26.710 12.883 1.00 37.73 530 GLY B N 1
ATOM 4531 C CA . GLY B 1 12 ? 57.230 27.300 12.016 1.00 36.30 530 GLY B CA 1
ATOM 4532 C C . GLY B 1 12 ? 57.674 27.403 10.559 1.00 36.88 530 GLY B C 1
ATOM 4533 O O . GLY B 1 12 ? 56.850 27.301 9.632 1.00 36.64 530 GLY B O 1
ATOM 4537 N N . GLY B 1 13 ? 58.972 27.607 10.346 1.00 38.73 531 GLY B N 1
ATOM 4538 C CA . GLY B 1 13 ? 59.494 27.821 9.009 1.00 40.50 531 GLY B CA 1
ATOM 4539 C C . GLY B 1 13 ? 59.664 26.551 8.167 1.00 43.31 531 GLY B C 1
ATOM 4540 O O . GLY B 1 13 ? 59.633 26.611 6.924 1.00 42.48 531 GLY B O 1
ATOM 4544 N N . ALA B 1 14 ? 59.847 25.411 8.840 1.00 43.55 532 ALA B N 1
ATOM 4545 C CA . ALA B 1 14 ? 60.044 24.121 8.170 1.00 46.08 532 ALA B CA 1
ATOM 4546 C C . ALA B 1 14 ? 58.760 23.282 8.145 1.00 47.54 532 ALA B C 1
ATOM 4547 O O . ALA B 1 14 ? 57.933 23.361 9.051 1.00 47.69 532 ALA B O 1
ATOM 4554 N N . LEU B 1 15 ? 58.595 22.506 7.079 1.00 51.14 533 LEU B N 1
ATOM 4555 C CA . LEU B 1 15 ? 57.495 21.552 6.959 1.00 55.57 533 LEU B CA 1
ATOM 4556 C C . LEU B 1 15 ? 57.673 20.339 7.855 1.00 59.67 533 LEU B C 1
ATOM 4557 O O . LEU B 1 15 ? 56.701 19.729 8.287 1.00 57.72 533 LEU B O 1
ATOM 4573 N N . ASP B 1 16 ? 58.932 19.989 8.088 1.00 65.57 534 ASP B N 1
ATOM 4574 C CA . ASP B 1 16 ? 59.308 18.707 8.659 1.00 72.66 534 ASP B CA 1
ATOM 4575 C C . ASP B 1 16 ? 60.374 18.902 9.739 1.00 69.43 534 ASP B C 1
ATOM 4576 O O . ASP B 1 16 ? 61.332 19.641 9.535 1.00 66.28 534 ASP B O 1
ATOM 4585 N N . PRO B 1 17 ? 60.227 18.238 10.894 1.00 72.01 535 PRO B N 1
ATOM 4586 C CA . PRO B 1 17 ? 61.345 18.285 11.844 1.00 70.71 535 PRO B CA 1
ATOM 4587 C C . PRO B 1 17 ? 62.604 17.565 11.350 1.00 70.07 535 PRO B C 1
ATOM 4588 O O . PRO B 1 17 ? 63.667 17.758 11.940 1.00 67.09 535 PRO B O 1
ATOM 4599 N N . GLN B 1 18 ? 62.487 16.784 10.278 1.00 74.43 536 GLN B N 1
ATOM 4600 C CA . GLN B 1 18 ? 63.578 15.936 9.785 1.00 80.88 536 GLN B CA 1
ATOM 4601 C C . GLN B 1 18 ? 64.393 16.573 8.645 1.00 76.58 536 GLN B C 1
ATOM 4602 O O . GLN B 1 18 ? 63.845 16.937 7.605 1.00 76.20 536 GLN B O 1
ATOM 4616 N N . CYS B 1 19 ? 65.707 16.665 8.847 1.00 72.97 537 CYS B N 1
ATOM 4617 C CA . CYS B 1 19 ? 66.626 17.343 7.925 1.00 74.37 537 CYS B CA 1
ATOM 4618 C C . CYS B 1 19 ? 67.546 16.377 7.197 1.00 82.30 537 CYS B C 1
ATOM 4619 O O . CYS B 1 19 ? 67.720 15.231 7.621 1.00 83.37 537 CYS B O 1
ATOM 4626 N N . ASP B 1 20 ? 68.165 16.854 6.120 1.00 88.01 538 ASP B N 1
ATOM 4627 C CA . ASP B 1 20 ? 69.185 16.072 5.431 1.00 92.03 538 ASP B CA 1
ATOM 4628 C C . ASP B 1 20 ? 70.458 15.995 6.267 1.00 99.53 538 ASP B C 1
ATOM 4629 O O . ASP B 1 20 ? 70.999 17.023 6.669 1.00 93.60 538 ASP B O 1
ATOM 4638 N N . GLU B 1 21 ? 70.950 14.782 6.506 1.00 114.33 539 GLU B N 1
ATOM 4639 C CA . GLU B 1 21 ? 72.041 14.579 7.463 1.00 119.73 539 GLU B CA 1
ATOM 4640 C C . GLU B 1 21 ? 73.443 14.699 6.855 1.00 111.16 539 GLU B C 1
ATOM 4641 O O . GLU B 1 21 ? 74.441 14.476 7.539 1.00 112.66 539 GLU B O 1
ATOM 4653 N N . ALA B 1 22 ? 73.517 15.057 5.579 1.00 98.98 540 ALA B N 1
ATOM 4654 C CA . ALA B 1 22 ? 74.784 15.441 4.969 1.00 91.04 540 ALA B CA 1
ATOM 4655 C C . ALA B 1 22 ? 74.998 16.938 5.180 1.00 90.44 540 ALA B C 1
ATOM 4656 O O . ALA B 1 22 ? 75.997 17.358 5.772 1.00 89.84 540 ALA B O 1
ATOM 4663 N N . THR B 1 23 ? 74.018 17.720 4.723 1.00 91.95 541 THR B N 1
ATOM 4664 C CA . THR B 1 23 ? 74.099 19.182 4.670 1.00 88.41 541 THR B CA 1
ATOM 4665 C C . THR B 1 23 ? 73.431 19.884 5.856 1.00 82.77 541 THR B C 1
ATOM 4666 O O . THR B 1 23 ? 73.769 21.024 6.182 1.00 84.12 541 THR B O 1
ATOM 4677 N N . GLY B 1 24 ? 72.479 19.205 6.489 1.00 69.89 542 GLY B N 1
ATOM 4678 C CA . GLY B 1 24 ? 71.745 19.768 7.611 1.00 63.98 542 GLY B CA 1
ATOM 4679 C C . GLY B 1 24 ? 70.524 20.572 7.171 1.00 61.97 542 GLY B C 1
ATOM 4680 O O . GLY B 1 24 ? 69.861 21.185 8.007 1.00 58.23 542 GLY B O 1
ATOM 4684 N N . GLN B 1 25 ? 70.225 20.550 5.869 1.00 66.02 543 GLN B N 1
ATOM 4685 C CA . GLN B 1 25 ? 69.125 21.339 5.282 1.00 64.58 543 GLN B CA 1
ATOM 4686 C C . GLN B 1 25 ? 67.723 20.809 5.599 1.00 60.70 543 GLN B C 1
ATOM 4687 O O . GLN B 1 25 ? 67.436 19.623 5.418 1.00 61.56 543 GLN B O 1
ATOM 4701 N N . CYS B 1 26 ? 66.845 21.712 6.034 1.00 56.72 544 CYS B N 1
ATOM 4702 C CA . CYS B 1 26 ? 65.460 21.371 6.359 1.00 53.54 544 CYS B CA 1
ATOM 4703 C C . CYS B 1 26 ? 64.542 21.646 5.163 1.00 50.72 544 CYS B C 1
ATOM 4704 O O . CYS B 1 26 ? 64.946 22.338 4.235 1.00 50.51 544 CYS B O 1
ATOM 4711 N N . ARG B 1 27 ? 63.324 21.067 5.158 1.00 49.11 545 ARG B N 1
ATOM 4712 C CA . ARG B 1 27 ? 62.383 21.349 4.047 1.00 48.68 545 ARG B CA 1
ATOM 4713 C C . ARG B 1 27 ? 61.494 22.544 4.363 1.00 48.19 545 ARG B C 1
ATOM 4714 O O . ARG B 1 27 ? 60.730 22.480 5.320 1.00 48.61 545 ARG B O 1
ATOM 4717 N N . CYS B 1 28 ? 61.561 23.590 3.554 1.00 48.02 546 CYS B N 1
ATOM 4718 C CA . CYS B 1 28 ? 60.972 24.875 3.928 1.00 49.12 546 CYS B CA 1
ATOM 4719 C C . CYS B 1 28 ? 59.542 25.080 3.456 1.00 47.91 546 CYS B C 1
ATOM 4720 O O . CYS B 1 28 ? 59.165 24.616 2.368 1.00 49.69 546 CYS B O 1
ATOM 4727 N N . ARG B 1 29 ? 58.754 25.788 4.277 1.00 43.72 547 ARG B N 1
ATOM 4728 C CA . ARG B 1 29 ? 57.476 26.351 3.830 1.00 41.85 547 ARG B CA 1
ATOM 4729 C C . ARG B 1 29 ? 57.791 27.433 2.780 1.00 40.63 547 ARG B C 1
ATOM 4730 O O . ARG B 1 29 ? 58.938 27.854 2.657 1.00 41.13 547 ARG B O 1
ATOM 4751 N N . PRO B 1 30 ? 56.784 27.871 2.010 1.00 42.65 548 PRO B N 1
ATOM 4752 C CA . PRO B 1 30 ? 57.044 28.810 0.905 1.00 42.41 548 PRO B CA 1
ATOM 4753 C C . PRO B 1 30 ? 57.713 30.124 1.330 1.00 41.22 548 PRO B C 1
ATOM 4754 O O . PRO B 1 30 ? 57.236 30.784 2.264 1.00 39.24 548 PRO B O 1
ATOM 4765 N N . HIS B 1 31 ? 58.811 30.458 0.646 1.00 40.96 549 HIS B N 1
ATOM 4766 C CA . HIS B 1 31 ? 59.522 31.726 0.790 1.00 40.41 549 HIS B CA 1
ATOM 4767 C C . HIS B 1 31 ? 60.147 31.893 2.180 1.00 39.35 549 HIS B C 1
ATOM 4768 O O . HIS B 1 31 ? 60.361 33.014 2.624 1.00 39.33 549 HIS B O 1
ATOM 4782 N N . MET B 1 32 ? 60.457 30.761 2.834 1.00 36.73 550 MET B N 1
ATOM 4783 C CA . MET B 1 32 ? 61.374 30.724 3.980 1.00 38.47 550 MET B CA 1
ATOM 4784 C C . MET B 1 32 ? 62.643 30.069 3.499 1.00 41.13 550 MET B C 1
ATOM 4785 O O . MET B 1 32 ? 62.588 29.138 2.693 1.00 41.49 550 MET B O 1
ATOM 4799 N N . ILE B 1 33 ? 63.787 30.551 3.981 1.00 44.22 551 ILE B N 1
ATOM 4800 C CA . ILE B 1 33 ? 65.082 30.069 3.512 1.00 45.34 551 ILE B CA 1
ATOM 4801 C C . ILE B 1 33 ? 66.084 29.959 4.665 1.00 46.30 551 ILE B C 1
ATOM 4802 O O . ILE B 1 33 ? 65.736 30.181 5.815 1.00 45.23 551 ILE B O 1
ATOM 4818 N N . GLY B 1 34 ? 67.322 29.609 4.341 1.00 48.31 552 GLY B N 1
ATOM 4819 C CA . GLY B 1 34 ? 68.358 29.346 5.335 1.00 50.09 552 GLY B CA 1
ATOM 4820 C C . GLY B 1 34 ? 68.382 27.867 5.668 1.00 50.93 552 GLY B C 1
ATOM 4821 O O . GLY B 1 34 ? 67.433 27.155 5.332 1.00 50.88 552 GLY B O 1
ATOM 4825 N N . ARG B 1 35 ? 69.454 27.400 6.321 1.00 51.81 553 ARG B N 1
ATOM 4826 C CA . ARG B 1 35 ? 69.622 25.975 6.577 1.00 52.78 553 ARG B CA 1
ATOM 4827 C C . ARG B 1 35 ? 68.493 25.396 7.430 1.00 51.06 553 ARG B C 1
ATOM 4828 O O . ARG B 1 35 ? 68.074 24.252 7.217 1.00 52.07 553 ARG B O 1
ATOM 4849 N N . ARG B 1 36 ? 68.009 26.176 8.402 1.00 47.42 554 ARG B N 1
ATOM 4850 C CA . ARG B 1 36 ? 66.947 25.714 9.304 1.00 46.54 554 ARG B CA 1
ATOM 4851 C C . ARG B 1 36 ? 65.585 26.343 8.969 1.00 44.52 554 ARG B C 1
ATOM 4852 O O . ARG B 1 36 ? 64.623 26.187 9.727 1.00 45.26 554 ARG B O 1
ATOM 4873 N N . CYS B 1 37 ? 65.506 27.009 7.821 1.00 42.93 555 CYS B N 1
ATOM 4874 C CA . CYS B 1 37 ? 64.277 27.677 7.360 1.00 41.43 555 CYS B CA 1
ATOM 4875 C C . CYS B 1 37 ? 63.847 28.794 8.334 1.00 40.63 555 CYS B C 1
ATOM 4876 O O . CYS B 1 37 ? 62.639 29.041 8.538 1.00 39.09 555 CYS B O 1
ATOM 4883 N N . GLU B 1 38 ? 64.848 29.488 8.887 1.00 40.66 556 GLU B N 1
ATOM 4884 C CA . GLU B 1 38 ? 64.643 30.508 9.917 1.00 41.70 556 GLU B CA 1
ATOM 4885 C C . GLU B 1 38 ? 64.567 31.955 9.368 1.00 41.04 556 GLU B C 1
ATOM 4886 O O . GLU B 1 38 ? 64.304 32.895 10.123 1.00 41.87 556 GLU B O 1
ATOM 4898 N N . GLN B 1 39 ? 64.808 32.127 8.075 1.00 40.53 557 GLN B N 1
ATOM 4899 C CA . GLN B 1 39 ? 64.891 33.464 7.459 1.00 40.43 557 GLN B CA 1
ATOM 4900 C C . GLN B 1 39 ? 63.791 33.683 6.400 1.00 38.52 557 GLN B C 1
ATOM 4901 O O . GLN B 1 39 ? 63.433 32.749 5.688 1.00 39.79 557 GLN B O 1
ATOM 4915 N N . VAL B 1 40 ? 63.266 34.908 6.324 1.00 36.10 558 VAL B N 1
ATOM 4916 C CA . VAL B 1 40 ? 62.316 35.335 5.261 1.00 35.95 558 VAL B CA 1
ATOM 4917 C C . VAL B 1 40 ? 63.038 35.658 3.941 1.00 36.09 558 VAL B C 1
ATOM 4918 O O . VAL B 1 40 ? 64.033 36.377 3.917 1.00 37.99 558 VAL B O 1
ATOM 4931 N N . GLN B 1 41 ? 62.563 35.113 2.828 1.00 37.57 559 GLN B N 1
ATOM 4932 C CA . GLN B 1 41 ? 63.177 35.396 1.534 1.00 40.22 559 GLN B CA 1
ATOM 4933 C C . GLN B 1 41 ? 63.033 36.873 1.140 1.00 40.86 559 GLN B C 1
ATOM 4934 O O . GLN B 1 41 ? 61.952 37.434 1.247 1.00 38.76 559 GLN B O 1
ATOM 4948 N N . PRO B 1 42 ? 64.126 37.515 0.698 1.00 43.14 560 PRO B N 1
ATOM 4949 C CA . PRO B 1 42 ? 63.981 38.899 0.241 1.00 42.92 560 PRO B CA 1
ATOM 4950 C C . PRO B 1 42 ? 62.945 39.015 -0.898 1.00 40.92 560 PRO B C 1
ATOM 4951 O O . PRO B 1 42 ? 62.911 38.150 -1.759 1.00 40.00 560 PRO B O 1
ATOM 4962 N N . GLY B 1 43 ? 62.106 40.049 -0.860 1.00 39.32 561 GLY B N 1
ATOM 4963 C CA . GLY B 1 43 ? 60.981 40.204 -1.780 1.00 39.13 561 GLY B CA 1
ATOM 4964 C C . GLY B 1 43 ? 59.703 39.650 -1.160 1.00 37.35 561 GLY B C 1
ATOM 4965 O O . GLY B 1 43 ? 58.649 39.685 -1.779 1.00 35.87 561 GLY B O 1
ATOM 4969 N N . TYR B 1 44 ? 59.819 39.137 0.072 1.00 34.58 562 TYR B N 1
ATOM 4970 C CA . TYR B 1 44 ? 58.691 38.588 0.834 1.00 33.82 562 TYR B CA 1
ATOM 4971 C C . TYR B 1 44 ? 58.682 39.175 2.259 1.00 32.51 562 TYR B C 1
ATOM 4972 O O . TYR B 1 44 ? 59.645 39.827 2.652 1.00 32.48 562 TYR B O 1
ATOM 4990 N N . PHE B 1 45 ? 57.614 38.947 3.016 1.00 30.59 563 PHE B N 1
ATOM 4991 C CA . PHE B 1 45 ? 57.563 39.419 4.402 1.00 29.08 563 PHE B CA 1
ATOM 4992 C C . PHE B 1 45 ? 56.717 38.562 5.338 1.00 29.21 563 PHE B C 1
ATOM 4993 O O . PHE B 1 45 ? 55.819 37.830 4.898 1.00 27.97 563 PHE B O 1
ATOM 5010 N N . ARG B 1 46 ? 57.045 38.625 6.632 1.00 30.23 564 ARG B N 1
ATOM 5011 C CA . ARG B 1 46 ? 56.176 38.063 7.665 1.00 31.18 564 ARG B CA 1
ATOM 5012 C C . ARG B 1 46 ? 55.224 39.178 8.139 1.00 30.39 564 ARG B C 1
ATOM 5013 O O . ARG B 1 46 ? 55.664 40.262 8.525 1.00 29.38 564 ARG B O 1
ATOM 5034 N N . PRO B 1 47 ? 53.906 38.936 8.044 1.00 28.38 565 PRO B N 1
ATOM 5035 C CA . PRO B 1 47 ? 53.030 40.048 8.427 1.00 27.44 565 PRO B CA 1
ATOM 5036 C C . PRO B 1 47 ? 53.059 40.408 9.930 1.00 27.20 565 PRO B C 1
ATOM 5037 O O . PRO B 1 47 ? 53.349 39.520 10.771 1.00 26.84 565 PRO B O 1
ATOM 5048 N N . PHE B 1 48 ? 52.747 41.665 10.256 1.00 29.99 566 PHE B N 1
ATOM 5049 C CA . PHE B 1 48 ? 52.592 42.117 11.671 1.00 30.89 566 PHE B CA 1
ATOM 5050 C C . PHE B 1 48 ? 51.372 41.411 12.259 1.00 30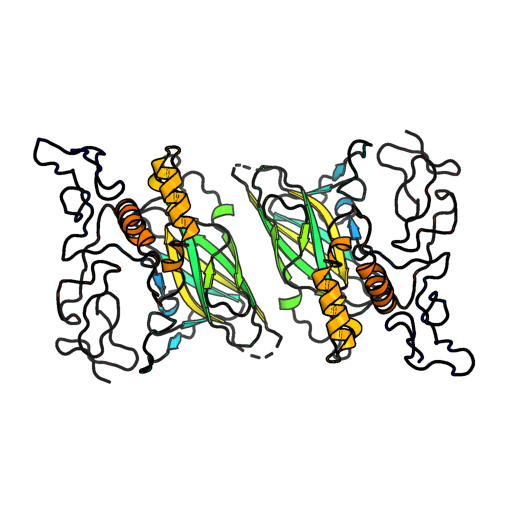.22 566 PHE B C 1
ATOM 5051 O O . PHE B 1 48 ? 50.471 40.969 11.504 1.00 28.62 566 PHE B O 1
ATOM 5068 N N . LEU B 1 49 ? 51.339 41.260 13.585 1.00 28.83 567 LEU B N 1
ATOM 5069 C CA . LEU B 1 49 ? 50.117 40.785 14.272 1.00 28.44 567 LEU B CA 1
ATOM 5070 C C . LEU B 1 49 ? 48.834 41.535 13.942 1.00 28.54 567 LEU B C 1
ATOM 5071 O O . LEU B 1 49 ? 47.750 40.956 14.113 1.00 29.33 567 LEU B O 1
ATOM 5087 N N . ASP B 1 50 ? 48.938 42.799 13.498 1.00 25.81 568 ASP B N 1
ATOM 5088 C CA . ASP B 1 50 ? 47.768 43.601 13.109 1.00 26.66 568 ASP B CA 1
ATOM 5089 C C . ASP B 1 50 ? 47.652 43.795 11.561 1.00 27.43 568 ASP B C 1
ATOM 5090 O O . ASP B 1 50 ? 46.975 44.717 11.089 1.00 27.92 568 ASP B O 1
ATOM 5099 N N . HIS B 1 51 ? 48.295 42.923 10.795 1.00 25.57 569 HIS B N 1
ATOM 5100 C CA . HIS B 1 51 ? 48.189 42.960 9.316 1.00 27.62 569 HIS B CA 1
ATOM 5101 C C . HIS B 1 51 ? 46.754 42.989 8.835 1.00 27.26 569 HIS B C 1
ATOM 5102 O O . HIS B 1 51 ? 46.399 43.718 7.877 1.00 27.67 569 HIS B O 1
ATOM 5116 N N . LEU B 1 52 ? 45.929 42.139 9.428 1.00 26.36 570 LEU B N 1
ATOM 5117 C CA . LEU B 1 52 ? 44.509 42.076 9.046 1.00 26.69 570 LEU B CA 1
ATOM 5118 C C . LEU B 1 52 ? 43.650 43.195 9.694 1.00 28.61 570 LEU B C 1
ATOM 5119 O O . LEU B 1 52 ? 43.009 42.998 10.735 1.00 28.63 570 LEU B O 1
ATOM 5135 N N . THR B 1 53 ? 43.616 44.360 9.023 1.00 28.54 571 THR B N 1
ATOM 5136 C CA . THR B 1 53 ? 42.948 45.564 9.501 1.00 27.75 571 THR B CA 1
ATOM 5137 C C . THR B 1 53 ? 41.888 46.062 8.494 1.00 29.32 571 THR B C 1
ATOM 5138 O O . THR B 1 53 ? 42.167 46.168 7.289 1.00 30.01 571 THR B O 1
ATOM 5149 N N . TRP B 1 54 ? 40.684 46.350 8.999 1.00 28.20 572 TRP B N 1
ATOM 5150 C CA . TRP B 1 54 ? 39.588 46.893 8.200 1.00 30.25 572 TRP B CA 1
ATOM 5151 C C . TRP B 1 54 ? 39.256 48.303 8.688 1.00 30.82 572 TRP B C 1
ATOM 5152 O O . TRP B 1 54 ? 38.892 48.483 9.855 1.00 28.87 572 TRP B O 1
ATOM 5173 N N . GLU B 1 55 ? 39.387 49.303 7.805 1.00 30.39 573 GLU B N 1
ATOM 5174 C CA . GLU B 1 55 ? 39.120 50.696 8.171 1.00 31.37 573 GLU B CA 1
ATOM 5175 C C . GLU B 1 55 ? 37.646 50.901 8.407 1.00 32.57 573 GLU B C 1
ATOM 5176 O O . GLU B 1 55 ? 36.823 50.484 7.594 1.00 34.79 573 GLU B O 1
ATOM 5188 N N . ALA B 1 56 ? 37.305 51.570 9.496 1.00 30.09 574 ALA B N 1
ATOM 5189 C CA . ALA B 1 56 ? 35.917 51.917 9.736 1.00 31.29 574 ALA B CA 1
ATOM 5190 C C . ALA B 1 56 ? 35.371 52.872 8.645 1.00 32.39 574 ALA B C 1
ATOM 5191 O O . ALA B 1 56 ? 34.175 52.816 8.297 1.00 32.78 574 ALA B O 1
ATOM 5198 N N . GLU B 1 57 ? 36.232 53.741 8.113 1.00 30.45 575 GLU B N 1
ATOM 5199 C CA . GLU B 1 57 ? 35.771 54.721 7.138 1.00 32.92 575 GLU B CA 1
ATOM 5200 C C . GLU B 1 57 ? 35.568 54.053 5.764 1.00 36.39 575 GLU B C 1
ATOM 5201 O O . GLU B 1 57 ? 34.966 54.657 4.849 1.00 37.16 575 GLU B O 1
ATOM 5213 N N . GLY B 1 58 ? 36.038 52.817 5.614 1.00 38.79 576 GLY B N 1
ATOM 5214 C CA . GLY B 1 58 ? 35.784 52.045 4.403 1.00 43.29 576 GLY B CA 1
ATOM 5215 C C . GLY B 1 58 ? 34.537 51.180 4.509 1.00 45.94 576 GLY B C 1
ATOM 5216 O O . GLY B 1 58 ? 34.232 50.395 3.611 1.00 47.11 576 GLY B O 1
ATOM 5220 N N . ALA B 1 59 ? 33.811 51.309 5.609 1.00 44.92 577 ALA B N 1
ATOM 5221 C CA . ALA B 1 59 ? 32.752 50.354 5.903 1.00 53.56 577 ALA B CA 1
ATOM 5222 C C . ALA B 1 59 ? 31.469 50.668 5.150 1.00 65.94 577 ALA B C 1
ATOM 5223 O O . ALA B 1 59 ? 31.355 51.674 4.437 1.00 62.40 577 ALA B O 1
ATOM 5230 N N . HIS B 1 60 ? 30.511 49.767 5.303 1.00 86.49 578 HIS B N 1
ATOM 5231 C CA . HIS B 1 60 ? 29.252 49.875 4.601 1.00 95.10 578 HIS B CA 1
ATOM 5232 C C . HIS B 1 60 ? 28.124 49.835 5.604 1.00 87.39 578 HIS B C 1
ATOM 5233 O O . HIS B 1 60 ? 28.342 49.769 6.821 1.00 87.76 578 HIS B O 1
ATOM 5247 N N . GLY B 1 61 ? 26.914 49.892 5.080 1.00 70.12 579 GLY B N 1
ATOM 5248 C CA . GLY B 1 61 ? 25.745 50.099 5.903 1.00 64.44 579 GLY B CA 1
ATOM 5249 C C . GLY B 1 61 ? 25.467 51.584 6.014 1.00 63.79 579 GLY B C 1
ATOM 5250 O O . GLY B 1 61 ? 25.724 52.352 5.077 1.00 64.04 579 GLY B O 1
ATOM 5254 N N . GLN B 1 62 ? 24.941 51.973 7.165 1.00 67.89 580 GLN B N 1
ATOM 5255 C CA . GLN B 1 62 ? 24.534 53.343 7.429 1.00 67.75 580 GLN B CA 1
ATOM 5256 C C . GLN B 1 62 ? 25.645 54.321 7.040 1.00 68.85 580 GLN B C 1
ATOM 5257 O O . GLN B 1 62 ? 26.810 54.113 7.376 1.00 69.66 580 GLN B O 1
ATOM 5271 N N . VAL B 1 63 ? 25.291 55.381 6.320 1.00 68.32 581 VAL B N 1
ATOM 5272 C CA . VAL B 1 63 ? 26.255 56.424 6.009 1.00 61.43 581 VAL B CA 1
ATOM 5273 C C . VAL B 1 63 ? 26.633 57.096 7.324 1.00 54.18 581 VAL B C 1
ATOM 5274 O O . VAL B 1 63 ? 25.753 57.516 8.075 1.00 51.00 581 VAL B O 1
ATOM 5287 N N . LEU B 1 64 ? 27.930 57.156 7.616 1.00 50.38 582 LEU B N 1
ATOM 5288 C CA . LEU B 1 64 ? 28.415 57.791 8.847 1.00 49.36 582 LEU B CA 1
ATOM 5289 C C . LEU B 1 64 ? 29.395 58.913 8.532 1.00 47.00 582 LEU B C 1
ATOM 5290 O O . LEU B 1 64 ? 30.030 58.907 7.477 1.00 47.68 582 LEU B O 1
ATOM 5306 N N . GLU B 1 65 ? 29.522 59.870 9.446 1.00 45.24 583 GLU B N 1
ATOM 5307 C CA . GLU B 1 65 ? 30.441 60.978 9.260 1.00 45.80 583 GLU B CA 1
ATOM 5308 C C . GLU B 1 65 ? 31.878 60.481 9.307 1.00 43.79 583 GLU B C 1
ATOM 5309 O O . GLU B 1 65 ? 32.290 59.870 10.293 1.00 42.62 583 GLU B O 1
ATOM 5321 N N . VAL B 1 66 ? 32.637 60.741 8.246 1.00 45.64 584 VAL B N 1
ATOM 5322 C CA . VAL B 1 66 ? 34.087 60.513 8.269 1.00 44.14 584 VAL B CA 1
ATOM 5323 C C . VAL B 1 66 ? 34.827 61.732 8.821 1.00 44.55 584 VAL B C 1
ATOM 5324 O O . VAL B 1 66 ? 34.634 62.866 8.3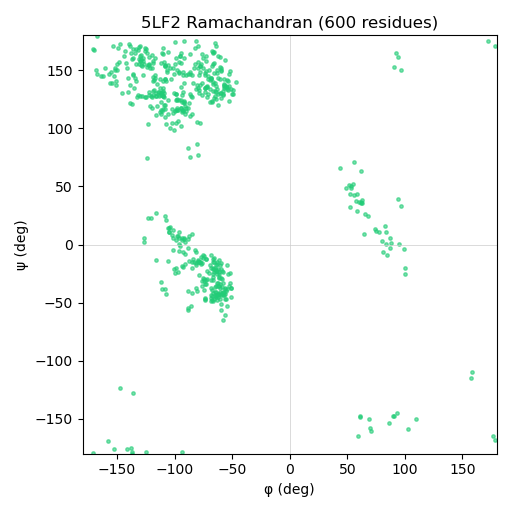62 1.00 46.74 584 VAL B O 1
ATOM 5337 N N . VAL B 1 67 ? 35.696 61.482 9.795 1.00 40.49 585 VAL B N 1
ATOM 5338 C CA . VAL B 1 67 ? 36.533 62.509 10.406 1.00 42.02 585 VAL B CA 1
ATOM 5339 C C . VAL B 1 67 ? 37.989 62.311 9.966 1.00 43.77 585 VAL B C 1
ATOM 5340 O O . VAL B 1 67 ? 38.644 61.329 10.369 1.00 43.43 585 VAL B O 1
ATOM 5353 N N . GLU B 1 68 ? 38.485 63.219 9.125 1.00 42.00 586 GLU B N 1
ATOM 5354 C CA . GLU B 1 68 ? 39.834 63.117 8.593 1.00 45.38 586 GLU B CA 1
ATOM 5355 C C . GLU B 1 68 ? 40.815 63.608 9.632 1.00 44.60 586 GLU B C 1
ATOM 5356 O O . GLU B 1 68 ? 40.487 64.463 10.455 1.00 44.92 586 GLU B O 1
ATOM 5368 N N . ARG B 1 69 ? 42.027 63.079 9.581 1.00 46.32 587 ARG B N 1
ATOM 5369 C CA . ARG B 1 69 ? 43.079 63.495 10.491 1.00 50.13 587 ARG B CA 1
ATOM 5370 C C . ARG B 1 69 ? 44.380 63.605 9.671 1.00 50.83 587 ARG B C 1
ATOM 5371 O O . ARG B 1 69 ? 44.655 62.761 8.813 1.00 47.31 587 ARG B O 1
ATOM 5392 N N . LEU B 1 70 ? 45.155 64.665 9.909 1.00 55.49 588 LEU B N 1
ATOM 5393 C CA . LEU B 1 70 ? 46.394 64.896 9.160 1.00 57.95 588 LEU B CA 1
ATOM 5394 C C . LEU B 1 70 ? 47.641 64.537 9.975 1.00 56.48 588 LEU B C 1
ATOM 5395 O O . LEU B 1 70 ? 47.702 64.764 11.181 1.00 56.28 588 LEU B O 1
ATOM 5411 N N . VAL B 1 71 ? 48.637 63.975 9.296 1.00 57.17 589 VAL B N 1
ATOM 5412 C CA . VAL B 1 71 ? 49.882 63.570 9.939 1.00 59.11 589 VAL B CA 1
ATOM 5413 C C . VAL B 1 71 ? 50.738 64.815 10.163 1.00 65.36 589 VAL B C 1
ATOM 5414 O O . VAL B 1 71 ? 50.585 65.816 9.450 1.00 64.86 589 VAL B O 1
ATOM 5427 N N . THR B 1 72 ? 51.605 64.779 11.170 1.00 72.65 590 THR B N 1
ATOM 5428 C CA . THR B 1 72 ? 52.610 65.829 11.351 1.00 77.92 590 THR B CA 1
ATOM 5429 C C . THR B 1 72 ? 53.903 65.199 11.851 1.00 81.46 590 THR B C 1
ATOM 5430 O O . THR B 1 72 ? 53.930 64.033 12.263 1.00 78.45 590 THR B O 1
ATOM 5441 N N . ASN B 1 73 ? 54.980 65.973 11.804 1.00 86.80 591 ASN B N 1
ATOM 5442 C CA . ASN B 1 73 ? 56.282 65.477 12.223 1.00 93.72 591 ASN B CA 1
ATOM 5443 C C . ASN B 1 73 ? 56.439 65.557 13.747 1.00 96.16 591 ASN B C 1
ATOM 5444 O O . ASN B 1 73 ? 57.427 65.077 14.303 1.00 92.02 591 ASN B O 1
ATOM 5455 N N . ARG B 1 74 ? 55.440 66.134 14.417 1.00 105.04 592 ARG B N 1
ATOM 5456 C CA . ARG B 1 74 ? 55.487 66.347 15.865 1.00 106.65 592 ARG B CA 1
ATOM 5457 C C . ARG B 1 74 ? 54.951 65.145 16.646 1.00 113.16 592 ARG B C 1
ATOM 5458 O O . ARG B 1 74 ? 54.969 65.136 17.880 1.00 113.29 592 ARG B O 1
ATOM 5462 N N . GLU B 1 75 ? 54.479 64.133 15.927 1.00 113.46 593 GLU B N 1
ATOM 5463 C CA . GLU B 1 75 ? 53.977 62.917 16.556 1.00 109.54 593 GLU B CA 1
ATOM 5464 C C . GLU B 1 75 ? 53.783 61.815 15.512 1.00 107.08 593 GLU B C 1
ATOM 5465 O O . GLU B 1 75 ? 53.463 62.097 14.351 1.00 110.80 593 GLU B O 1
ATOM 5469 N N . THR B 1 76 ? 53.995 60.564 15.924 1.00 92.11 594 THR B N 1
ATOM 5470 C CA . THR B 1 76 ? 53.755 59.421 15.045 1.00 80.25 594 THR B CA 1
ATOM 5471 C C . THR B 1 76 ? 52.240 59.177 14.971 1.00 65.36 594 THR B C 1
ATOM 5472 O O . THR B 1 76 ? 51.542 59.305 15.982 1.00 62.86 594 THR B O 1
ATOM 5483 N N . PRO B 1 77 ? 51.718 58.860 13.773 1.00 59.56 595 PRO B N 1
ATOM 5484 C CA . PRO B 1 77 ? 50.259 58.735 13.659 1.00 53.11 595 PRO B CA 1
ATOM 5485 C C . PRO B 1 77 ? 49.679 57.585 14.491 1.00 49.37 595 PRO B C 1
ATOM 5486 O O . PRO B 1 77 ? 50.185 56.466 14.486 1.00 50.46 595 PRO B O 1
ATOM 5497 N N . SER B 1 78 ? 48.632 57.895 15.247 1.00 43.34 596 SER B N 1
ATOM 5498 C CA . SER B 1 78 ? 47.936 56.909 16.073 1.00 39.96 596 SER B CA 1
ATOM 5499 C C . SER B 1 78 ? 46.719 56.256 15.408 1.00 35.98 596 SER B C 1
ATOM 5500 O O . SER B 1 78 ? 45.992 55.530 16.067 1.00 35.90 596 SER B O 1
ATOM 5508 N N . TRP B 1 79 ? 46.476 56.552 14.129 1.00 35.33 597 TRP B N 1
ATOM 5509 C CA . TRP B 1 79 ? 45.366 55.959 13.346 1.00 32.82 597 TRP B CA 1
ATOM 5510 C C . TRP B 1 79 ? 45.873 55.410 12.003 1.00 34.87 597 TRP B C 1
ATOM 5511 O O . TRP B 1 79 ? 47.022 55.692 11.632 1.00 35.35 597 TRP B O 1
ATOM 5532 N N . THR B 1 80 ? 45.018 54.673 11.262 1.00 32.49 598 THR B N 1
ATOM 5533 C CA . THR B 1 80 ? 45.327 54.273 9.887 1.00 33.20 598 THR B CA 1
ATOM 5534 C C . THR B 1 80 ? 44.186 54.721 8.932 1.00 32.34 598 THR B C 1
ATOM 5535 O O . THR B 1 80 ? 43.102 55.136 9.377 1.00 31.37 598 THR B O 1
ATOM 5546 N N . GLY B 1 81 ? 44.445 54.683 7.630 1.00 34.62 599 GLY B N 1
ATOM 5547 C CA . GLY B 1 81 ? 43.484 55.224 6.678 1.00 36.01 599 GLY B CA 1
ATOM 5548 C C . GLY B 1 81 ? 43.408 56.734 6.780 1.00 36.86 599 GLY B C 1
ATOM 5549 O O . GLY B 1 81 ? 44.327 57.369 7.256 1.00 35.62 599 GLY B O 1
ATOM 5553 N N . VAL B 1 82 ? 42.304 57.319 6.322 1.00 37.51 600 VAL B N 1
ATOM 5554 C CA . VAL B 1 82 ? 42.170 58.753 6.337 1.00 39.58 600 VAL B CA 1
ATOM 5555 C C . VAL B 1 82 ? 41.841 59.280 7.730 1.00 40.63 600 VAL B C 1
ATOM 5556 O O . VAL B 1 82 ? 42.059 60.455 8.002 1.00 41.93 600 VAL B O 1
ATOM 5569 N N . GLY B 1 83 ? 41.394 58.408 8.636 1.00 38.13 601 GLY B N 1
ATOM 5570 C CA . GLY B 1 83 ? 41.090 58.828 9.994 1.00 34.75 601 GLY B CA 1
ATOM 5571 C C . GLY B 1 83 ? 40.121 57.904 10.713 1.00 34.34 601 GLY B C 1
ATOM 5572 O O . GLY B 1 83 ? 40.439 56.725 10.987 1.00 33.41 601 GLY B O 1
ATOM 5576 N N . PHE B 1 84 ? 38.948 58.464 11.022 1.00 35.08 602 PHE B N 1
ATOM 5577 C CA . PHE B 1 84 ? 37.921 57.844 11.857 1.00 34.25 602 PHE B CA 1
ATOM 5578 C C . PHE B 1 84 ? 36.505 57.966 11.285 1.00 34.94 602 PHE B C 1
ATOM 5579 O O . PHE B 1 84 ? 36.241 58.798 10.416 1.00 36.57 602 PHE B O 1
ATOM 5596 N N . VAL B 1 85 ? 35.592 57.161 11.824 1.00 34.78 603 VAL B N 1
ATOM 5597 C CA . VAL B 1 85 ? 34.150 57.403 11.681 1.00 36.03 603 VAL B CA 1
ATOM 5598 C C . VAL B 1 85 ? 33.553 57.816 13.027 1.00 35.03 603 VAL B C 1
ATOM 5599 O O . VAL B 1 85 ? 33.925 57.255 14.061 1.00 33.45 603 VAL B O 1
ATOM 5612 N N . ARG B 1 86 ? 32.623 58.769 13.028 1.00 33.30 604 ARG B N 1
ATOM 5613 C CA . ARG B 1 86 ? 31.894 59.114 14.258 1.00 35.57 604 ARG B CA 1
ATOM 5614 C C . ARG B 1 86 ? 30.677 58.205 14.385 1.00 36.29 604 ARG B C 1
ATOM 5615 O O . ARG B 1 86 ? 29.865 58.172 13.486 1.00 37.22 604 ARG B O 1
ATOM 5636 N N . LEU B 1 87 ? 30.582 57.444 15.484 1.00 34.04 605 LEU B N 1
ATOM 5637 C CA . LEU B 1 87 ? 29.473 56.522 15.730 1.00 33.22 605 LEU B CA 1
ATOM 5638 C C . LEU B 1 87 ? 28.665 57.017 16.934 1.00 33.94 605 LEU B C 1
ATOM 5639 O O . LEU B 1 87 ? 29.227 57.270 17.982 1.00 33.09 605 LEU B O 1
ATOM 5655 N N . ARG B 1 88 ? 27.355 57.155 16.795 1.00 35.96 606 ARG B N 1
ATOM 5656 C CA . ARG B 1 88 ? 26.506 57.551 17.926 1.00 36.84 606 ARG B CA 1
ATOM 5657 C C . ARG B 1 88 ? 25.610 56.394 18.395 1.00 36.32 606 ARG B C 1
ATOM 5658 O O . ARG B 1 88 ? 25.500 55.376 17.711 1.00 36.90 606 ARG B O 1
ATOM 5679 N N . GLU B 1 89 ? 24.956 56.563 19.548 1.00 36.23 607 GLU B N 1
ATOM 5680 C CA . GLU B 1 89 ? 24.100 55.530 20.152 1.00 37.54 607 GLU B CA 1
ATOM 5681 C C . GLU B 1 89 ? 23.010 54.989 19.234 1.00 38.96 607 GLU B C 1
ATOM 5682 O O . GLU B 1 89 ? 22.306 55.756 18.568 1.00 40.32 607 GLU B O 1
ATOM 5694 N N . GLY B 1 90 ? 22.877 53.664 19.202 1.00 40.49 608 GLY B N 1
ATOM 5695 C CA . GLY B 1 90 ? 21.912 53.005 18.331 1.00 42.08 608 GLY B CA 1
ATOM 5696 C C . GLY B 1 90 ? 22.400 52.771 16.911 1.00 42.73 608 GLY B C 1
ATOM 5697 O O . GLY B 1 90 ? 21.734 52.089 16.131 1.00 45.81 608 GLY B O 1
ATOM 5701 N N . GLN B 1 91 ? 23.549 53.331 16.555 1.00 38.13 609 GLN B N 1
ATOM 5702 C CA . GLN B 1 91 ? 24.079 53.175 15.191 1.00 36.92 609 GLN B CA 1
ATOM 5703 C C . GLN B 1 91 ? 25.021 51.966 15.072 1.00 37.73 609 GLN B C 1
ATOM 5704 O O . GLN B 1 91 ? 25.543 51.456 16.078 1.00 35.47 609 GLN B O 1
ATOM 5718 N N . GLU B 1 92 ? 25.229 51.500 13.839 1.00 38.23 610 GLU B N 1
ATOM 5719 C CA . GLU B 1 92 ? 25.961 50.259 13.606 1.00 40.27 610 GLU B CA 1
ATOM 5720 C C . GLU B 1 92 ? 26.868 50.391 12.381 1.00 40.80 610 GLU B C 1
ATOM 5721 O O . GLU B 1 92 ? 26.503 51.063 11.406 1.00 43.90 610 GLU B O 1
ATOM 5733 N N . VAL B 1 93 ? 28.049 49.786 12.449 1.00 39.48 611 VAL B N 1
ATOM 5734 C CA . VAL B 1 93 ? 29.008 49.729 11.337 1.00 42.23 611 VAL B CA 1
ATOM 5735 C C . VAL B 1 93 ? 29.184 48.269 10.880 1.00 41.27 611 VAL B C 1
ATOM 5736 O O . VAL B 1 93 ? 29.270 47.373 11.731 1.00 40.08 611 VAL B O 1
ATOM 5749 N N . GLU B 1 94 ? 29.233 48.038 9.566 1.00 40.98 612 GLU B N 1
ATOM 5750 C CA . GLU B 1 94 ? 29.363 46.690 8.984 1.00 40.80 612 GLU B CA 1
ATOM 5751 C C . GLU B 1 94 ? 30.719 46.486 8.306 1.00 40.36 612 GLU B C 1
ATOM 5752 O O . GLU B 1 94 ? 31.003 47.125 7.287 1.00 42.96 612 GLU B O 1
ATOM 5764 N N . PHE B 1 95 ? 31.550 45.609 8.877 1.00 34.67 613 PHE B N 1
ATOM 5765 C CA . PHE B 1 95 ? 32.839 45.260 8.296 1.00 32.84 613 PHE B CA 1
ATOM 5766 C C . PHE B 1 95 ? 32.730 43.990 7.411 1.00 35.01 613 PHE B C 1
ATOM 5767 O O . PHE B 1 95 ? 32.310 42.937 7.892 1.00 35.48 613 PHE B O 1
ATOM 5784 N N . LEU B 1 96 ? 33.144 44.095 6.142 1.00 33.49 614 LEU B N 1
ATOM 5785 C CA . LEU B 1 96 ? 33.160 42.955 5.203 1.00 33.63 614 LEU B CA 1
ATOM 5786 C C . LEU B 1 96 ? 34.523 42.271 5.180 1.00 33.75 614 LEU B C 1
ATOM 5787 O O . LEU B 1 96 ? 35.489 42.791 4.606 1.00 33.94 614 LEU B O 1
ATOM 5803 N N . VAL B 1 97 ? 34.597 41.131 5.867 1.00 33.24 615 VAL B N 1
ATOM 5804 C CA . VAL B 1 97 ? 35.837 40.414 6.072 1.00 33.10 615 VAL B CA 1
ATOM 5805 C C . VAL B 1 97 ? 35.975 39.242 5.078 1.00 32.98 615 VAL B C 1
ATOM 5806 O O . VAL B 1 97 ? 35.083 38.410 4.998 1.00 33.97 615 VAL B O 1
ATOM 5819 N N . THR B 1 98 ? 37.112 39.134 4.387 1.00 33.20 616 THR B N 1
ATOM 5820 C CA . THR B 1 98 ? 37.353 38.009 3.486 1.00 32.88 616 THR B CA 1
ATOM 5821 C C . THR B 1 98 ? 38.829 37.657 3.464 1.00 33.66 616 THR B C 1
ATOM 5822 O O . THR B 1 98 ? 39.658 38.378 4.037 1.00 35.95 616 THR B O 1
ATOM 5833 N N . SER B 1 99 ? 39.146 36.548 2.799 1.00 30.29 617 SER B N 1
ATOM 5834 C CA . SER B 1 99 ? 40.526 36.164 2.506 1.00 33.70 617 SER B CA 1
ATOM 5835 C C . SER B 1 99 ? 41.424 35.963 3.769 1.00 33.17 617 SER B C 1
ATOM 5836 O O . SER B 1 99 ? 42.616 36.301 3.735 1.00 35.38 617 SER B O 1
ATOM 5844 N N . LEU B 1 100 ? 40.859 35.426 4.848 1.00 32.14 618 LEU B N 1
ATOM 5845 C CA . LEU B 1 100 ? 41.645 35.062 6.056 1.00 30.76 618 LEU B CA 1
ATOM 5846 C C . LEU B 1 100 ? 42.636 33.925 5.762 1.00 31.80 618 LEU B C 1
ATOM 5847 O O . LEU B 1 100 ? 42.338 33.043 4.947 1.00 32.90 618 LEU B O 1
ATOM 5863 N N . PRO B 1 101 ? 43.804 33.914 6.442 1.00 30.11 619 PRO B N 1
ATOM 5864 C CA . PRO B 1 101 ? 44.845 32.925 6.128 1.00 31.26 619 PRO B CA 1
ATOM 5865 C C . PRO B 1 101 ? 44.575 31.502 6.672 1.00 32.34 619 PRO B C 1
ATOM 5866 O O . PRO B 1 101 ? 44.973 30.534 6.018 1.00 34.08 619 PRO B O 1
ATOM 5877 N N . ARG B 1 102 ? 43.893 31.351 7.811 1.00 32.40 620 ARG B N 1
ATOM 5878 C CA . ARG B 1 102 ? 43.865 30.056 8.508 1.00 33.85 620 ARG B CA 1
ATOM 5879 C C . ARG B 1 102 ? 42.603 29.866 9.337 1.00 32.15 620 ARG B C 1
ATOM 5880 O O . ARG B 1 102 ? 42.079 30.816 9.910 1.00 31.11 620 ARG B O 1
ATOM 5901 N N . ALA B 1 103 ? 42.125 28.627 9.401 1.00 30.82 621 ALA B N 1
ATOM 5902 C CA . ALA B 1 103 ? 40.965 28.299 10.237 1.00 29.02 621 ALA B CA 1
ATOM 5903 C C . ALA B 1 103 ? 41.416 28.209 11.694 1.00 29.37 621 ALA B C 1
ATOM 5904 O O . ALA B 1 103 ? 42.024 27.200 12.084 1.00 30.30 621 ALA B O 1
ATOM 5911 N N . MET B 1 104 ? 41.096 29.233 12.472 1.00 29.46 622 MET B N 1
ATOM 5912 C CA . MET B 1 104 ? 41.563 29.352 13.870 1.00 30.26 622 MET B CA 1
ATOM 5913 C C . MET B 1 104 ? 40.864 30.491 14.586 1.00 31.86 622 MET B C 1
ATOM 5914 O O . MET B 1 104 ? 40.053 31.194 13.981 1.00 31.75 622 MET B O 1
ATOM 5928 N N . ASP B 1 105 ? 41.217 30.713 15.868 1.00 29.96 623 ASP B N 1
ATOM 5929 C CA . ASP B 1 105 ? 40.699 31.832 16.636 1.00 28.99 623 ASP B CA 1
ATOM 5930 C C . ASP B 1 105 ? 41.443 33.137 16.326 1.00 28.30 623 ASP B C 1
ATOM 5931 O O . ASP B 1 105 ? 42.665 33.127 16.172 1.00 29.15 623 ASP B O 1
ATOM 5940 N N . TYR B 1 106 ? 40.680 34.218 16.181 1.00 27.19 624 TYR B N 1
ATOM 5941 C CA . TYR B 1 106 ? 41.165 35.604 16.031 1.00 28.01 624 TYR B CA 1
ATOM 5942 C C . TYR B 1 106 ? 40.654 36.478 17.205 1.00 29.02 624 TYR B C 1
ATOM 5943 O O . TYR B 1 106 ? 39.438 36.515 17.497 1.00 28.05 624 TYR B O 1
ATOM 5961 N N . ASP B 1 107 ? 41.562 37.201 17.870 1.00 28.73 625 ASP B N 1
ATOM 5962 C CA . ASP B 1 107 ? 41.166 38.237 18.802 1.00 29.15 625 ASP B CA 1
ATOM 5963 C C . ASP B 1 107 ? 40.646 39.461 18.038 1.00 29.22 625 ASP B C 1
ATOM 5964 O O . ASP B 1 107 ? 41.255 39.879 17.058 1.00 30.12 625 ASP B O 1
ATOM 5973 N N . LEU B 1 108 ? 39.523 40.031 18.472 1.00 28.08 626 LEU B N 1
ATOM 5974 C CA . LEU B 1 108 ? 38.967 41.273 17.888 1.00 29.51 626 LEU B CA 1
ATOM 5975 C C . LEU B 1 108 ? 39.448 42.538 18.629 1.00 29.23 626 LEU B C 1
ATOM 5976 O O . LEU B 1 108 ? 39.141 42.688 19.821 1.00 29.34 626 LEU B O 1
ATOM 5992 N N . LEU B 1 109 ? 40.217 43.400 17.946 1.00 26.22 627 LEU B N 1
ATOM 5993 C CA . LEU B 1 109 ? 40.748 44.656 18.527 1.00 26.60 627 LEU B CA 1
ATOM 5994 C C . LEU B 1 109 ? 40.044 45.849 17.856 1.00 28.18 627 LEU B C 1
ATOM 5995 O O . LEU B 1 109 ? 40.182 46.063 16.638 1.00 28.17 627 LEU B O 1
ATOM 6011 N N . LEU B 1 110 ? 39.271 46.592 18.643 1.00 26.48 628 LEU B N 1
ATOM 6012 C CA . LEU B 1 110 ? 38.603 47.795 18.175 1.00 27.69 628 LEU B CA 1
ATOM 6013 C C . LEU B 1 110 ? 39.390 49.034 18.596 1.00 28.75 628 LEU B C 1
ATOM 6014 O O . LEU B 1 110 ? 39.581 49.309 19.819 1.00 28.36 628 LEU B O 1
ATOM 6030 N N . ARG B 1 111 ? 39.912 49.740 17.598 1.00 27.29 629 ARG B N 1
ATOM 6031 C CA . ARG B 1 111 ? 40.711 50.942 17.857 1.00 27.03 629 ARG B CA 1
ATOM 6032 C C . ARG B 1 111 ? 39.829 52.174 17.825 1.00 28.82 629 ARG B C 1
ATOM 6033 O O . ARG B 1 111 ? 39.057 52.368 16.875 1.00 30.67 629 ARG B O 1
ATOM 6054 N N . TRP B 1 112 ? 39.948 53.025 18.846 1.00 28.49 630 TRP B N 1
ATOM 6055 C CA . TRP B 1 112 ? 39.023 54.145 19.038 1.00 29.78 630 TRP B CA 1
ATOM 6056 C C . TRP B 1 112 ? 39.678 55.367 19.715 1.00 32.19 630 TRP B C 1
ATOM 6057 O O . TRP B 1 112 ? 40.819 55.298 20.215 1.00 31.55 630 TRP B O 1
ATOM 6078 N N . GLU B 1 113 ? 38.951 56.489 19.717 1.00 31.52 631 GLU B N 1
ATOM 6079 C CA . GLU B 1 113 ? 39.372 57.702 20.432 1.00 34.45 631 GLU B CA 1
ATOM 6080 C C . GLU B 1 113 ? 38.152 58.408 21.111 1.00 36.66 631 GLU B C 1
ATOM 6081 O O . GLU B 1 113 ? 37.102 58.603 20.496 1.00 35.45 631 GLU B O 1
ATOM 6093 N N . PRO B 1 114 ? 38.281 58.764 22.401 1.00 41.38 632 PRO B N 1
ATOM 6094 C CA . PRO B 1 114 ? 37.151 59.373 23.118 1.00 45.32 632 PRO B CA 1
ATOM 6095 C C . PRO B 1 114 ? 36.925 60.838 22.715 1.00 49.91 632 PRO B C 1
ATOM 6096 O O . PRO B 1 114 ? 37.893 61.476 22.313 1.00 51.60 632 PRO B O 1
ATOM 6107 N N . GLN B 1 115 ? 35.683 61.321 22.811 1.00 50.60 633 GLN B N 1
ATOM 6108 C CA . GLN B 1 115 ? 35.312 62.701 22.466 1.00 52.64 633 GLN B CA 1
ATOM 6109 C C . GLN B 1 115 ? 35.036 63.590 23.697 1.00 52.33 633 GLN B C 1
ATOM 6110 O O . GLN B 1 115 ? 34.943 64.812 23.559 1.00 55.48 633 GLN B O 1
ATOM 6124 N N . VAL B 1 116 ? 34.871 62.982 24.875 1.00 50.07 634 VAL B N 1
ATOM 6125 C CA . VAL B 1 116 ? 34.656 63.706 26.138 1.00 50.96 634 VAL B CA 1
ATOM 6126 C C . VAL B 1 116 ? 35.521 63.065 27.212 1.00 51.24 634 VAL B C 1
ATOM 6127 O O . VAL B 1 116 ? 35.953 61.921 27.049 1.00 51.28 634 VAL B O 1
ATOM 6140 N N . PRO B 1 117 ? 35.783 63.781 28.316 1.00 52.26 635 PRO B N 1
ATOM 6141 C CA . PRO B 1 117 ? 36.658 63.173 29.342 1.00 51.76 635 PRO B CA 1
ATOM 6142 C C . PRO B 1 117 ? 35.984 62.044 30.145 1.00 47.76 635 PRO B C 1
ATOM 6143 O O . PRO B 1 117 ? 34.760 62.058 30.307 1.00 48.29 635 PRO B O 1
ATOM 6154 N N . GLU B 1 118 ? 36.775 61.069 30.594 1.00 43.64 636 GLU B N 1
ATOM 6155 C CA . GLU B 1 118 ? 36.280 59.915 31.347 1.00 45.02 636 GLU B CA 1
ATOM 6156 C C . GLU B 1 118 ? 35.220 59.105 30.585 1.00 41.03 636 GLU B C 1
ATOM 6157 O O . GLU B 1 118 ? 34.368 58.467 31.194 1.00 39.63 636 GLU B O 1
ATOM 6169 N N . GLN B 1 119 ? 35.292 59.120 29.255 1.00 39.91 637 GLN B N 1
ATOM 6170 C CA . GLN B 1 119 ? 34.274 58.469 28.443 1.00 37.79 637 GLN B CA 1
ATOM 6171 C C . GLN B 1 119 ? 34.335 56.936 28.487 1.00 35.06 637 GLN B C 1
ATOM 6172 O O . GLN B 1 119 ? 35.409 56.339 28.434 1.00 35.44 637 GLN B O 1
ATOM 6186 N N . TRP B 1 120 ? 33.159 56.317 28.622 1.00 33.67 638 TRP B N 1
ATOM 6187 C CA . TRP B 1 120 ? 32.991 54.868 28.543 1.00 31.27 638 TRP B CA 1
ATOM 6188 C C . TRP B 1 120 ? 31.995 54.591 27.433 1.00 30.83 638 TRP B C 1
ATOM 6189 O O . TRP B 1 120 ? 31.238 55.492 27.033 1.00 30.58 638 TRP B O 1
ATOM 6210 N N . ALA B 1 121 ? 31.985 53.351 26.948 1.00 29.92 639 ALA B N 1
ATOM 6211 C CA . ALA B 1 121 ? 30.970 52.925 25.975 1.00 29.07 639 ALA B CA 1
ATOM 6212 C C . ALA B 1 121 ? 30.642 51.415 26.074 1.00 28.94 639 ALA B C 1
ATOM 6213 O O . ALA B 1 121 ? 31.483 50.609 26.471 1.00 29.24 639 ALA B O 1
ATOM 6220 N N . GLU B 1 122 ? 29.408 51.047 25.729 1.00 29.89 640 GLU B N 1
ATOM 6221 C CA . GLU B 1 122 ? 29.001 49.642 25.617 1.00 31.72 640 GLU B CA 1
ATOM 6222 C C . GLU B 1 122 ? 28.682 49.292 24.171 1.00 31.89 640 GLU B C 1
ATOM 6223 O O . GLU B 1 122 ? 27.961 50.032 23.493 1.00 30.51 640 GLU B O 1
ATOM 6235 N N . LEU B 1 123 ? 29.249 48.184 23.713 1.00 31.03 641 LEU B N 1
ATOM 6236 C CA . LEU B 1 123 ? 29.128 47.746 22.325 1.00 33.34 641 LEU B CA 1
ATOM 6237 C C . LEU B 1 123 ? 28.705 46.271 22.207 1.00 32.71 641 LEU B C 1
ATOM 6238 O O . LEU B 1 123 ? 28.918 45.484 23.143 1.00 30.83 641 LEU B O 1
ATOM 6254 N N . GLU B 1 124 ? 28.132 45.905 21.054 1.00 33.71 642 GLU B N 1
ATOM 6255 C CA . GLU B 1 124 ? 27.816 44.505 20.714 1.00 37.02 642 GLU B CA 1
ATOM 6256 C C . GLU B 1 124 ? 28.413 44.188 19.328 1.00 36.33 642 GLU B C 1
ATOM 6257 O O . GLU B 1 124 ? 28.173 44.940 18.366 1.00 37.99 642 GLU B O 1
ATOM 6269 N N . LEU B 1 125 ? 29.177 43.104 19.231 1.00 33.89 643 LEU B N 1
ATOM 6270 C CA . LEU B 1 125 ? 29.704 42.622 17.964 1.00 33.92 643 LEU B CA 1
ATOM 6271 C C . LEU B 1 125 ? 29.008 41.305 17.546 1.00 31.22 643 LEU B C 1
ATOM 6272 O O . LEU B 1 125 ? 28.896 40.378 18.358 1.00 32.27 643 LEU B O 1
ATOM 6288 N N . VAL B 1 126 ? 28.530 41.237 16.308 1.00 32.13 644 VAL B N 1
ATOM 6289 C CA . VAL B 1 126 ? 27.853 40.028 15.772 1.00 31.64 644 VAL B CA 1
ATOM 6290 C C . VAL B 1 126 ? 28.579 39.536 14.513 1.00 32.36 644 VAL B C 1
ATOM 6291 O O . VAL B 1 126 ? 28.844 40.335 13.588 1.00 32.26 644 VAL B O 1
ATOM 6304 N N . VAL B 1 127 ? 28.913 38.240 14.497 1.00 30.90 645 VAL B N 1
ATOM 6305 C CA . VAL B 1 127 ? 29.507 37.582 13.349 1.00 30.69 645 VAL B CA 1
ATOM 6306 C C . VAL B 1 127 ? 28.381 36.954 12.512 1.00 31.45 645 VAL B C 1
ATOM 6307 O O . VAL B 1 127 ? 27.609 36.119 13.006 1.00 31.88 645 VAL B O 1
ATOM 6320 N N . GLN B 1 128 ? 28.314 37.343 11.247 1.00 31.62 646 GLN B N 1
ATOM 6321 C CA . GLN B 1 128 ? 27.391 36.726 10.297 1.00 34.16 646 GLN B CA 1
ATOM 6322 C C . GLN B 1 128 ? 28.158 35.856 9.276 1.00 34.23 646 GLN B C 1
ATOM 6323 O O . GLN B 1 128 ? 28.997 36.369 8.535 1.00 35.56 646 GLN B O 1
ATOM 6337 N N . ARG B 1 129 ? 27.843 34.558 9.231 1.00 32.97 647 ARG B N 1
ATOM 6338 C CA . ARG B 1 129 ? 28.538 33.595 8.381 1.00 31.36 647 ARG B CA 1
ATOM 6339 C C . ARG B 1 129 ? 27.759 33.307 7.096 1.00 32.62 647 ARG B C 1
ATOM 6340 O O . ARG B 1 129 ? 26.534 33.422 7.087 1.00 33.76 647 ARG B O 1
ATOM 6361 N N . PRO B 1 130 ? 28.460 32.884 6.040 1.00 34.15 648 PRO B N 1
ATOM 6362 C CA . PRO B 1 130 ? 27.792 32.611 4.759 1.00 35.64 648 PRO B CA 1
ATOM 6363 C C . PRO B 1 130 ? 27.252 31.187 4.631 1.00 35.41 648 PRO B C 1
ATOM 6364 O O . PRO B 1 130 ? 26.768 30.793 3.540 1.00 36.37 648 PRO B O 1
ATOM 6375 N N . GLY B 1 131 ? 27.308 30.422 5.722 1.00 32.62 649 GLY B N 1
ATOM 6376 C CA . GLY B 1 131 ? 26.741 29.075 5.776 1.00 33.32 649 GLY B CA 1
ATOM 6377 C C . GLY B 1 131 ? 27.000 28.445 7.149 1.00 33.89 649 GLY B C 1
ATOM 6378 O O . GLY B 1 131 ? 27.778 29.003 7.937 1.00 33.70 649 GLY B O 1
ATOM 6382 N N . PRO B 1 132 ? 26.374 27.277 7.441 1.00 34.41 650 PRO B N 1
ATOM 6383 C CA . PRO B 1 132 ? 26.590 26.616 8.742 1.00 36.21 650 PRO B CA 1
ATOM 6384 C C . PRO B 1 132 ? 27.988 26.015 8.850 1.00 38.17 650 PRO B C 1
ATOM 6385 O O . PRO B 1 132 ? 28.495 25.511 7.852 1.00 39.11 650 PRO B O 1
ATOM 6396 N N . VAL B 1 133 ? 28.621 26.071 10.025 1.00 38.96 651 VAL B N 1
ATOM 6397 C CA . VAL B 1 133 ? 29.959 25.507 10.149 1.00 39.84 651 VAL B CA 1
ATOM 6398 C C . VAL B 1 133 ? 29.939 23.976 9.987 1.00 42.13 651 VAL B C 1
ATOM 6399 O O . VAL B 1 133 ? 29.043 23.304 10.487 1.00 41.99 651 VAL B O 1
ATOM 6412 N N . SER B 1 134 ? 30.933 23.438 9.294 1.00 46.09 652 SER B N 1
ATOM 6413 C CA . SER B 1 134 ? 31.023 21.988 9.058 1.00 48.95 652 SER B CA 1
ATOM 6414 C C . SER B 1 134 ? 31.569 21.205 10.263 1.00 50.41 652 SER B C 1
ATOM 6415 O O . SER B 1 134 ? 32.426 21.688 10.988 1.00 48.75 652 SER B O 1
ATOM 6423 N N . ALA B 1 135 ? 31.081 19.986 10.474 1.00 53.34 653 ALA B N 1
ATOM 6424 C CA . ALA B 1 135 ? 31.563 19.153 11.583 1.00 55.28 653 ALA B CA 1
ATOM 6425 C C . ALA B 1 135 ? 33.043 18.745 11.440 1.00 54.89 653 ALA B C 1
ATOM 6426 O O . ALA B 1 135 ? 33.697 18.421 12.422 1.00 56.63 653 ALA B O 1
ATOM 6433 N N . HIS B 1 136 ? 33.572 18.763 10.225 1.00 53.89 654 HIS B N 1
ATOM 6434 C CA . HIS B 1 136 ? 34.965 18.399 10.019 1.00 59.14 654 HIS B CA 1
ATOM 6435 C C . HIS B 1 136 ? 35.882 19.616 9.969 1.00 53.07 654 HIS B C 1
ATOM 6436 O O . HIS B 1 136 ? 37.091 19.475 9.818 1.00 54.55 654 HIS B O 1
ATOM 6450 N N . SER B 1 137 ? 35.311 20.805 10.126 1.00 45.99 655 SER B N 1
ATOM 6451 C CA . SER B 1 137 ? 36.083 22.037 10.106 1.00 43.61 655 SER B CA 1
ATOM 6452 C C . SER B 1 137 ? 36.711 22.317 11.480 1.00 40.78 655 SER B C 1
ATOM 6453 O O . SER B 1 137 ? 36.158 21.910 12.491 1.00 41.56 655 SER B O 1
ATOM 6461 N N . PRO B 1 138 ? 37.854 23.029 11.530 1.00 40.08 656 PRO B N 1
ATOM 6462 C CA . PRO B 1 138 ? 38.346 23.484 12.839 1.00 40.07 656 PRO B CA 1
ATOM 6463 C C . PRO B 1 138 ? 37.423 24.457 13.563 1.00 39.72 656 PRO B C 1
ATOM 6464 O O . PRO B 1 138 ? 37.628 24.675 14.756 1.00 38.09 656 PRO B O 1
ATOM 6475 N N . CYS B 1 139 ? 36.444 25.043 12.869 1.00 37.72 657 CYS B N 1
ATOM 6476 C CA . CYS B 1 139 ? 35.465 25.890 13.553 1.00 36.75 657 CYS B CA 1
ATOM 6477 C C . CYS B 1 139 ? 34.115 25.163 13.805 1.00 35.81 657 CYS B C 1
ATOM 6478 O O . CYS B 1 139 ? 33.149 25.787 14.200 1.00 36.02 657 CYS B O 1
ATOM 6485 N N . GLY B 1 140 ? 34.078 23.838 13.632 1.00 38.31 658 GLY B N 1
ATOM 6486 C CA . GLY B 1 140 ? 32.857 23.037 13.780 1.00 38.21 658 GLY B CA 1
ATOM 6487 C C . GLY B 1 140 ? 32.175 23.042 15.149 1.00 38.32 658 GLY B C 1
ATOM 6488 O O . GLY B 1 140 ? 31.003 22.658 15.270 1.00 38.85 658 GLY B O 1
ATOM 6492 N N . HIS B 1 141 ? 32.901 23.465 16.179 1.00 37.77 659 HIS B N 1
ATOM 6493 C CA . HIS B 1 141 ? 32.363 23.543 17.537 1.00 39.18 659 HIS B CA 1
ATOM 6494 C C . HIS B 1 141 ? 31.539 24.819 17.772 1.00 38.12 659 HIS B C 1
ATOM 6495 O O . HIS B 1 141 ? 30.797 24.894 18.762 1.00 39.79 659 HIS B O 1
ATOM 6509 N N . VAL B 1 142 ? 31.683 25.819 16.892 1.00 34.65 660 VAL B N 1
ATOM 6510 C CA . VAL B 1 142 ? 31.005 27.136 17.040 1.00 32.33 660 VAL B CA 1
ATOM 6511 C C . VAL B 1 142 ? 29.473 27.016 17.120 1.00 33.30 660 VAL B C 1
ATOM 6512 O O . VAL B 1 142 ? 28.848 26.295 16.300 1.00 34.39 660 VAL B O 1
ATOM 6525 N N . LEU B 1 143 ? 28.885 27.699 18.112 1.00 32.73 661 LEU B N 1
ATOM 6526 C CA . LEU B 1 143 ? 27.429 27.804 18.274 1.00 34.95 661 LEU B CA 1
ATOM 6527 C C . LEU B 1 143 ? 27.031 29.301 18.337 1.00 36.50 661 LEU B C 1
ATOM 6528 O O . LEU B 1 143 ? 27.897 30.150 18.460 1.00 35.59 661 LEU B O 1
ATOM 6544 N N . PRO B 1 144 ? 25.726 29.617 18.244 1.00 36.89 662 PRO B N 1
ATOM 6545 C CA . PRO B 1 144 ? 25.341 31.040 18.110 1.00 37.21 662 PRO B CA 1
ATOM 6546 C C . PRO B 1 144 ? 25.837 31.950 19.253 1.00 35.48 662 PRO B C 1
ATOM 6547 O O . PRO B 1 144 ? 26.213 33.107 18.984 1.00 35.11 662 PRO B O 1
ATOM 6558 N N . ARG B 1 145 ? 25.926 31.428 20.479 1.00 34.19 663 ARG B N 1
ATOM 6559 C CA . ARG B 1 145 ? 26.427 32.220 21.595 1.00 33.33 663 ARG B CA 1
ATOM 6560 C C . ARG B 1 145 ? 27.867 32.678 21.369 1.00 33.17 663 ARG B C 1
ATOM 6561 O O . ARG B 1 145 ? 28.284 33.681 21.947 1.00 32.99 663 ARG B O 1
ATOM 6582 N N . ASP B 1 146 ? 28.618 31.934 20.554 1.00 33.31 664 ASP B N 1
ATOM 6583 C CA . ASP B 1 146 ? 30.018 32.258 20.268 1.00 31.93 664 ASP B CA 1
ATOM 6584 C C . ASP B 1 146 ? 30.124 33.394 19.227 1.00 31.89 664 ASP B C 1
ATOM 6585 O O . ASP B 1 146 ? 31.193 34.002 19.066 1.00 32.83 664 ASP B O 1
ATOM 6594 N N . ASP B 1 147 ? 29.020 33.683 18.532 1.00 31.00 665 ASP B N 1
ATOM 6595 C CA . ASP B 1 147 ? 29.054 34.678 17.444 1.00 29.56 665 ASP B CA 1
ATOM 6596 C C . ASP B 1 147 ? 28.395 36.011 17.815 1.00 31.68 665 ASP B C 1
ATOM 6597 O O . ASP B 1 147 ? 28.109 36.827 16.922 1.00 32.40 665 ASP B O 1
ATOM 6606 N N . ARG B 1 148 ? 28.156 36.225 19.110 1.00 31.12 666 ARG B N 1
ATOM 6607 C CA . ARG B 1 148 ? 27.693 37.523 19.620 1.00 33.01 666 ARG B CA 1
ATOM 6608 C C . ARG B 1 148 ? 28.439 37.799 20.891 1.00 31.07 666 ARG B C 1
ATOM 6609 O O . ARG B 1 148 ? 28.419 36.989 21.857 1.00 28.55 666 ARG B O 1
ATOM 6630 N N . ILE B 1 149 ? 29.146 38.926 20.879 1.00 31.78 667 ILE B N 1
ATOM 6631 C CA . ILE B 1 149 ? 30.029 39.290 21.983 1.00 30.58 667 ILE B CA 1
ATOM 6632 C C . ILE B 1 149 ? 29.832 40.746 22.448 1.00 32.37 667 ILE B C 1
ATOM 6633 O O . ILE B 1 149 ? 29.844 41.687 21.632 1.00 32.13 667 ILE B O 1
ATOM 6649 N N . GLN B 1 150 ? 29.629 40.930 23.763 1.00 33.43 668 GLN B N 1
ATOM 6650 C CA . GLN B 1 150 ? 29.543 42.264 24.378 1.00 35.68 668 GLN B CA 1
ATOM 6651 C C . GLN B 1 150 ? 30.944 42.785 24.698 1.00 33.97 668 GLN B C 1
ATOM 6652 O O . GLN B 1 150 ? 31.805 42.008 25.092 1.00 31.44 668 GLN B O 1
ATOM 6666 N N . GLY B 1 151 ? 31.151 44.097 24.586 1.00 29.55 669 GLY B N 1
ATOM 6667 C CA . GLY B 1 151 ? 32.422 44.670 24.987 1.00 27.26 669 GLY B CA 1
ATOM 6668 C C . GLY B 1 151 ? 32.200 46.016 25.657 1.00 28.87 669 GLY B C 1
ATOM 6669 O O . GLY B 1 151 ? 31.212 46.676 25.344 1.00 30.72 669 GLY B O 1
ATOM 6673 N N . MET B 1 152 ? 33.131 46.462 26.509 1.00 28.07 670 MET B N 1
ATOM 6674 C CA . MET B 1 152 ? 33.051 47.800 27.121 1.00 27.95 670 MET B CA 1
ATOM 6675 C C . MET B 1 152 ? 34.322 48.581 26.872 1.00 29.35 670 MET B C 1
ATOM 6676 O O . MET B 1 152 ? 35.414 48.087 27.171 1.00 29.75 670 MET B O 1
ATOM 6690 N N . LEU B 1 153 ? 34.193 49.792 26.340 1.00 29.32 671 LEU B N 1
ATOM 6691 C CA . LEU B 1 153 ? 35.343 50.679 26.137 1.00 29.72 671 LEU B CA 1
ATOM 6692 C C . LEU B 1 153 ? 35.541 51.434 27.448 1.00 31.80 671 LEU B C 1
ATOM 6693 O O . LEU B 1 153 ? 34.576 52.024 27.965 1.00 30.77 671 LEU B O 1
ATOM 6709 N N . HIS B 1 154 ? 36.769 51.411 27.971 1.00 34.15 672 HIS B N 1
ATOM 6710 C CA . HIS B 1 154 ? 37.094 52.089 29.235 1.00 38.74 672 HIS B CA 1
ATOM 6711 C C . HIS B 1 154 ? 37.855 53.377 29.071 1.00 38.48 672 HIS B C 1
ATOM 6712 O O . HIS B 1 154 ? 38.645 53.517 28.135 1.00 37.84 672 HIS B O 1
ATOM 6726 N N . PRO B 1 155 ? 37.685 54.307 30.036 1.00 41.02 673 PRO B N 1
ATOM 6727 C CA . PRO B 1 155 ? 38.376 55.599 29.993 1.00 41.48 673 PRO B CA 1
ATOM 6728 C C . PRO B 1 155 ? 39.869 55.458 29.822 1.00 41.40 673 PRO B C 1
ATOM 6729 O O . PRO B 1 155 ? 40.463 54.474 30.293 1.00 39.55 673 PRO B O 1
ATOM 6740 N N . ASN B 1 156 ? 40.459 56.417 29.123 1.00 43.18 674 ASN B N 1
ATOM 6741 C CA . ASN B 1 156 ? 41.914 56.482 28.955 1.00 51.14 674 ASN B CA 1
ATOM 6742 C C . ASN B 1 156 ? 42.507 55.284 28.219 1.00 45.31 674 ASN B C 1
ATOM 6743 O O . ASN B 1 156 ? 43.600 54.824 28.563 1.00 44.69 674 ASN B O 1
ATOM 6754 N N . THR B 1 157 ? 41.771 54.753 27.232 1.00 40.04 675 THR B N 1
ATOM 6755 C CA . THR B 1 157 ? 42.297 53.683 26.371 1.00 36.41 675 THR B CA 1
ATOM 6756 C C . THR B 1 157 ? 42.057 54.100 24.903 1.00 33.91 675 THR B C 1
ATOM 6757 O O . THR B 1 157 ? 41.244 55.011 24.627 1.00 33.30 675 THR B O 1
ATOM 6768 N N . ARG B 1 158 ? 42.784 53.454 23.980 1.00 33.51 676 ARG B N 1
ATOM 6769 C CA . ARG B 1 158 ? 42.612 53.677 22.541 1.00 33.08 676 ARG B CA 1
ATOM 6770 C C . ARG B 1 158 ? 42.367 52.350 21.784 1.00 31.69 676 ARG B C 1
ATOM 6771 O O . ARG B 1 158 ? 42.215 52.358 20.549 1.00 33.44 676 ARG B O 1
ATOM 6792 N N . VAL B 1 159 ? 42.300 51.237 22.509 1.00 30.55 677 VAL B N 1
ATOM 6793 C CA . VAL B 1 159 ? 41.976 49.943 21.903 1.00 28.70 677 VAL B CA 1
ATOM 6794 C C . VAL B 1 159 ? 41.290 49.053 22.912 1.00 29.80 677 VAL B C 1
ATOM 6795 O O . VAL B 1 159 ? 41.654 49.038 24.076 1.00 30.34 677 VAL B O 1
ATOM 6808 N N . LEU B 1 160 ? 40.250 48.361 22.479 1.00 27.52 678 LEU B N 1
ATOM 6809 C CA . LEU B 1 160 ? 39.647 47.282 23.254 1.00 28.06 678 LEU B CA 1
ATOM 6810 C C . LEU B 1 160 ? 39.906 45.918 22.613 1.00 28.44 678 LEU B C 1
ATOM 6811 O O . LEU B 1 160 ? 39.619 45.729 21.433 1.00 28.92 678 LEU B O 1
ATOM 6827 N N . VAL B 1 161 ? 40.426 44.970 23.392 1.00 28.52 679 VAL B N 1
ATOM 6828 C CA . VAL B 1 161 ? 40.427 43.558 22.986 1.00 28.64 679 VAL B CA 1
ATOM 6829 C C . VAL B 1 161 ? 39.128 42.908 23.508 1.00 29.46 679 VAL B C 1
ATOM 6830 O O . VAL B 1 161 ? 38.936 42.794 24.721 1.00 29.50 679 VAL B O 1
ATOM 6843 N N . PHE B 1 162 ? 38.243 42.468 22.620 1.00 29.25 680 PHE B N 1
ATOM 6844 C CA . PHE B 1 162 ? 37.001 41.841 23.080 1.00 28.91 680 PHE B CA 1
ATOM 6845 C C . PHE B 1 162 ? 37.362 40.605 23.922 1.00 29.13 680 PHE B C 1
ATOM 6846 O O . PHE B 1 162 ? 38.405 39.955 23.677 1.00 27.02 680 PHE B O 1
ATOM 6863 N N . PRO B 1 163 ? 36.508 40.279 24.912 1.00 29.76 681 PRO B N 1
ATOM 6864 C CA . PRO B 1 163 ? 36.818 39.255 25.935 1.00 30.21 681 PRO B CA 1
ATOM 6865 C C . PRO B 1 163 ? 36.801 37.784 25.471 1.00 30.28 681 PRO B C 1
ATOM 6866 O O . PRO B 1 163 ? 37.253 36.929 26.214 1.00 30.33 681 PRO B O 1
ATOM 6877 N N . ARG B 1 164 ? 36.282 37.512 24.289 1.00 29.36 682 ARG B N 1
ATOM 6878 C CA . ARG B 1 164 ? 36.350 36.192 23.676 1.00 31.00 682 ARG B CA 1
ATOM 6879 C C . ARG B 1 164 ? 36.757 36.380 22.208 1.00 30.43 682 ARG B C 1
ATOM 6880 O O . ARG B 1 164 ? 36.312 37.359 21.571 1.00 30.76 682 ARG B O 1
ATOM 6901 N N . PRO B 1 165 ? 37.572 35.448 21.668 1.00 30.54 683 PRO B N 1
ATOM 6902 C CA . PRO B 1 165 ? 37.929 35.456 20.245 1.00 30.64 683 PRO B CA 1
ATOM 6903 C C . PRO B 1 165 ? 36.808 34.854 19.380 1.00 33.68 683 PRO B C 1
ATOM 6904 O O . PRO B 1 165 ? 35.866 34.278 19.940 1.00 34.45 683 PRO B O 1
ATOM 6915 N N . VAL B 1 166 ? 36.929 34.968 18.059 1.00 33.14 684 VAL B N 1
ATOM 6916 C CA . VAL B 1 166 ? 35.993 34.307 17.116 1.00 32.42 684 VAL B CA 1
ATOM 6917 C C . VAL B 1 166 ? 36.775 33.323 16.221 1.00 31.61 684 VAL B C 1
ATOM 6918 O O . VAL B 1 166 ? 37.928 33.572 15.888 1.00 31.81 684 VAL B O 1
ATOM 6931 N N . CYS B 1 167 ? 36.163 32.185 15.878 1.00 30.09 685 CYS B N 1
ATOM 6932 C CA . CYS B 1 167 ? 36.776 31.212 15.006 1.00 30.33 685 CYS B CA 1
ATOM 6933 C C . CYS B 1 167 ? 36.284 31.486 13.551 1.00 31.04 685 CYS B C 1
ATOM 6934 O O . CYS B 1 167 ? 35.079 31.448 13.301 1.00 31.09 685 CYS B O 1
ATOM 6941 N N . LEU B 1 168 ? 37.210 31.819 12.647 1.00 31.08 686 LEU B N 1
ATOM 6942 C CA . LEU B 1 168 ? 36.909 32.115 11.220 1.00 30.66 686 LEU B CA 1
ATOM 6943 C C . LEU B 1 168 ? 37.785 31.279 10.283 1.00 32.25 686 LEU B C 1
ATOM 6944 O O . LEU B 1 168 ? 38.830 30.783 10.714 1.00 32.12 686 LEU B O 1
ATOM 6960 N N . GLU B 1 169 ? 37.333 31.091 9.022 1.00 31.85 687 GLU B N 1
ATOM 6961 C CA . GLU B 1 169 ? 37.944 30.175 8.075 1.00 33.83 687 GLU B CA 1
ATOM 6962 C C . GLU B 1 169 ? 38.349 30.864 6.777 1.00 32.38 687 GLU B C 1
ATOM 6963 O O . GLU B 1 169 ? 37.763 31.881 6.408 1.00 31.35 687 GLU B O 1
ATOM 6975 N N . PRO B 1 170 ? 39.372 30.329 6.089 1.00 33.42 688 PRO B N 1
ATOM 6976 C CA . PRO B 1 170 ? 39.770 30.905 4.796 1.00 34.86 688 PRO B CA 1
ATOM 6977 C C . PRO B 1 170 ? 38.778 30.599 3.666 1.00 34.73 688 PRO B C 1
ATOM 6978 O O . PRO B 1 170 ? 37.958 29.685 3.795 1.00 33.96 688 PRO B O 1
ATOM 6989 N N . GLY B 1 171 ? 38.860 31.368 2.584 1.00 37.59 689 GLY B N 1
ATOM 6990 C CA . GLY B 1 171 ? 38.045 31.123 1.384 1.00 39.27 689 GLY B CA 1
ATOM 6991 C C . GLY B 1 171 ? 36.581 31.509 1.539 1.00 39.03 689 GLY B C 1
ATOM 6992 O O . GLY B 1 171 ? 35.754 31.148 0.705 1.00 41.90 689 GLY B O 1
ATOM 6996 N N . LEU B 1 172 ? 36.255 32.251 2.586 1.00 34.50 690 LEU B N 1
ATOM 6997 C CA . LEU B 1 172 ? 34.867 32.585 2.903 1.00 33.58 690 LEU B CA 1
ATOM 6998 C C . LEU B 1 172 ? 34.715 34.077 3.151 1.00 35.21 690 LEU B C 1
ATOM 6999 O O . LEU B 1 172 ? 35.675 34.759 3.543 1.00 35.52 690 LEU B O 1
ATOM 7015 N N . SER B 1 173 ? 33.501 34.592 2.951 1.00 35.31 691 SER B N 1
ATOM 7016 C CA . SER B 1 173 ? 33.223 36.008 3.216 1.00 33.72 691 SER B CA 1
ATOM 7017 C C . SER B 1 173 ? 32.282 36.156 4.421 1.00 32.55 691 SER B C 1
ATOM 7018 O O . SER B 1 173 ? 31.257 35.472 4.496 1.00 33.74 691 SER B O 1
ATOM 7026 N N . TYR B 1 174 ? 32.666 37.019 5.361 1.00 31.34 692 TYR B N 1
ATOM 7027 C CA . TYR B 1 174 ? 31.907 37.318 6.570 1.00 31.61 692 TYR B CA 1
ATOM 7028 C C . TYR B 1 174 ? 31.487 38.794 6.673 1.00 33.29 692 TYR B C 1
ATOM 7029 O O . TYR B 1 174 ? 32.121 39.671 6.066 1.00 33.63 692 TYR B O 1
ATOM 7047 N N . LYS B 1 175 ? 30.426 39.037 7.442 1.00 31.90 693 LYS B N 1
ATOM 7048 C CA . LYS B 1 175 ? 30.033 40.382 7.882 1.00 31.51 693 LYS B CA 1
ATOM 7049 C C . LYS B 1 175 ? 30.037 40.476 9.400 1.00 32.86 693 LYS B C 1
ATOM 7050 O O . LYS B 1 175 ? 29.317 39.757 10.093 1.00 34.15 693 LYS B O 1
ATOM 7069 N N . LEU B 1 176 ? 30.903 41.345 9.916 1.00 32.82 694 LEU B N 1
ATOM 7070 C CA . LEU B 1 176 ? 30.980 41.646 11.340 1.00 32.15 694 LEU B CA 1
ATOM 7071 C C . LEU B 1 176 ? 30.274 42.988 11.621 1.00 32.24 694 LEU B C 1
ATOM 7072 O O . LEU B 1 176 ? 30.679 44.043 11.116 1.00 33.34 694 LEU B O 1
ATOM 7088 N N . LYS B 1 177 ? 29.168 42.919 12.353 1.00 31.92 695 LYS B N 1
ATOM 7089 C CA . LYS B 1 177 ? 28.343 44.101 12.664 1.00 32.91 695 LYS B CA 1
ATOM 7090 C C . LYS B 1 177 ? 28.655 44.633 14.068 1.00 31.86 695 LYS B C 1
ATOM 7091 O O . LYS B 1 177 ? 28.578 43.879 15.041 1.00 32.71 695 LYS B O 1
ATOM 7110 N N . LEU B 1 178 ? 29.023 45.914 14.164 1.00 30.96 696 LEU B N 1
ATOM 7111 C CA . LEU B 1 178 ? 29.377 46.555 15.440 1.00 29.76 696 LEU B CA 1
ATOM 7112 C C . LEU B 1 178 ? 28.326 47.604 15.784 1.00 31.79 696 LEU B C 1
ATOM 7113 O O . LEU B 1 178 ? 28.200 48.601 15.066 1.00 32.67 696 LEU B O 1
ATOM 7129 N N . LYS B 1 179 ? 27.570 47.379 16.854 1.00 31.62 697 LYS B N 1
ATOM 7130 C CA . LYS B 1 179 ? 26.542 48.322 17.306 1.00 33.83 697 LYS B CA 1
ATOM 7131 C C . LYS B 1 179 ? 26.910 49.024 18.637 1.00 31.39 697 LYS B C 1
ATOM 7132 O O . LYS B 1 179 ? 27.404 48.375 19.578 1.00 29.83 697 LYS B O 1
ATOM 7151 N N . LEU B 1 180 ? 26.713 50.341 18.679 1.00 30.27 698 LEU B N 1
ATOM 7152 C CA . LEU B 1 180 ? 26.953 51.148 19.906 1.00 30.22 698 LEU B CA 1
ATOM 7153 C C . LEU B 1 180 ? 25.666 51.280 20.671 1.00 30.05 698 LEU B C 1
ATOM 7154 O O . LEU B 1 180 ? 24.733 51.837 20.140 1.00 32.21 698 LEU B O 1
ATOM 7170 N N . THR B 1 181 ? 25.558 50.712 21.877 1.00 31.21 699 THR B N 1
ATOM 7171 C CA . THR B 1 181 ? 24.274 50.770 22.582 1.00 34.14 699 THR B CA 1
ATOM 7172 C C . THR B 1 181 ? 24.241 51.868 23.667 1.00 37.23 699 THR B C 1
ATOM 7173 O O . THR B 1 181 ? 23.164 52.339 24.040 1.00 40.74 699 THR B O 1
ATOM 7184 N N . GLY B 1 182 ? 25.397 52.313 24.143 1.00 36.57 700 GLY B N 1
ATOM 7185 C CA . GLY B 1 182 ? 25.447 53.363 25.162 1.00 34.96 700 GLY B CA 1
ATOM 7186 C C . GLY B 1 182 ? 26.824 53.987 25.284 1.00 32.72 700 GLY B C 1
ATOM 7187 O O . GLY B 1 182 ? 27.825 53.303 25.118 1.00 31.19 700 GLY B O 1
ATOM 7191 N N . THR B 1 183 ? 26.883 55.289 25.562 1.00 33.11 701 THR B N 1
ATOM 7192 C CA . THR B 1 183 ? 28.150 55.954 25.830 1.00 33.79 701 THR B CA 1
ATOM 7193 C C . THR B 1 183 ? 27.921 57.217 26.656 1.00 35.33 701 THR B C 1
ATOM 7194 O O . THR B 1 183 ? 26.964 57.960 26.434 1.00 37.38 701 THR B O 1
ATOM 7205 N N . GLY B 1 184 ? 28.785 57.446 27.623 1.00 36.19 702 GLY B N 1
ATOM 7206 C CA . GLY B 1 184 ? 28.702 58.672 28.420 1.00 39.51 702 GLY B CA 1
ATOM 7207 C C . GLY B 1 184 ? 30.019 59.007 29.075 1.00 42.79 702 GLY B C 1
ATOM 7208 O O . GLY B 1 184 ? 31.025 58.395 28.764 1.00 42.33 702 GLY B O 1
ATOM 7212 N N . GLY B 1 185 ? 30.013 59.967 29.999 1.00 45.94 703 GLY B N 1
ATOM 7213 C CA . GLY B 1 185 ? 31.247 60.464 30.583 1.00 52.88 703 GLY B CA 1
ATOM 7214 C C . GLY B 1 185 ? 31.111 60.904 32.033 1.00 62.62 703 GLY B C 1
ATOM 7215 O O . GLY B 1 185 ? 30.716 60.105 32.884 1.00 59.07 703 GLY B O 1
ATOM 7219 N N . ARG B 1 186 ? 31.459 62.160 32.313 1.00 80.28 704 ARG B N 1
ATOM 7220 C CA . ARG B 1 186 ? 31.370 62.710 33.670 1.00 85.99 704 ARG B CA 1
ATOM 7221 C C . ARG B 1 186 ? 29.928 63.009 34.058 1.00 86.41 704 ARG B C 1
ATOM 7222 O O . ARG B 1 186 ? 29.576 62.960 35.236 1.00 86.19 704 ARG B O 1
ATOM 7226 N N . GLY B 1 195 ? 26.064 65.108 22.763 1.00 69.76 713 GLY B N 1
ATOM 7227 C CA . GLY B 1 195 ? 26.034 63.764 22.225 1.00 65.81 713 GLY B CA 1
ATOM 7228 C C . GLY B 1 195 ? 26.868 63.626 20.962 1.00 61.02 713 GLY B C 1
ATOM 7229 O O . GLY B 1 195 ? 26.329 63.515 19.855 1.00 60.37 713 GLY B O 1
ATOM 7232 N N . SER B 1 196 ? 28.189 63.605 21.128 1.00 56.62 714 SER B N 1
ATOM 7233 C CA . SER B 1 196 ? 29.102 63.533 19.990 1.00 53.06 714 SER B CA 1
ATOM 7234 C C . SER B 1 196 ? 29.579 62.093 19.710 1.00 48.13 714 SER B C 1
ATOM 7235 O O . SER B 1 196 ? 30.419 61.881 18.852 1.00 49.29 714 SER B O 1
ATOM 7243 N N . GLY B 1 197 ? 29.014 61.114 20.408 1.00 41.15 715 GLY B N 1
ATOM 7244 C CA . GLY B 1 197 ? 29.369 59.711 20.217 1.00 39.14 715 GLY B CA 1
ATOM 7245 C C . GLY B 1 197 ? 30.830 59.362 20.503 1.00 38.44 715 GLY B C 1
ATOM 7246 O O . GLY B 1 197 ? 31.477 59.967 21.375 1.00 38.49 715 GLY B O 1
ATOM 7250 N N . ILE B 1 198 ? 31.342 58.385 19.753 1.00 37.21 716 ILE B N 1
ATOM 7251 C CA . ILE B 1 198 ? 32.752 57.984 19.808 1.00 35.29 716 ILE B CA 1
ATOM 7252 C C . ILE B 1 198 ? 33.336 57.995 18.398 1.00 35.79 716 ILE B C 1
ATOM 7253 O O . ILE B 1 198 ? 32.594 58.009 17.402 1.00 37.53 716 ILE B O 1
ATOM 7269 N N . LEU B 1 199 ? 34.659 58.057 18.314 1.00 32.96 717 LEU B N 1
ATOM 7270 C CA . LEU B 1 199 ? 35.379 57.922 17.061 1.00 32.33 717 LEU B CA 1
ATOM 7271 C C . LEU B 1 199 ? 35.939 56.497 16.971 1.00 31.93 717 LEU B C 1
ATOM 7272 O O . LEU B 1 199 ? 36.562 56.026 17.926 1.00 29.95 717 LEU B O 1
ATOM 7288 N N . ILE B 1 200 ? 35.701 55.837 15.830 1.00 30.62 718 ILE B N 1
ATOM 7289 C CA . ILE B 1 200 ? 36.237 54.500 15.548 1.00 28.90 718 ILE B CA 1
ATOM 7290 C C . ILE B 1 200 ? 37.243 54.601 14.414 1.00 27.86 718 ILE B C 1
ATOM 7291 O O . ILE B 1 200 ? 36.938 55.120 13.303 1.00 28.27 718 ILE B O 1
ATOM 7307 N N . ASP B 1 201 ? 38.411 54.042 14.651 1.00 27.02 719 ASP B N 1
ATOM 7308 C CA . ASP B 1 201 ? 39.484 54.038 13.654 1.00 29.50 719 ASP B CA 1
ATOM 7309 C C . ASP B 1 201 ? 39.375 52.812 12.721 1.00 30.16 719 ASP B C 1
ATOM 7310 O O . ASP B 1 201 ? 39.337 52.961 11.486 1.00 30.65 719 ASP B O 1
ATOM 7319 N N . SER B 1 202 ? 39.336 51.613 13.314 1.00 28.56 720 SER B N 1
ATOM 7320 C CA . SER B 1 202 ? 39.412 50.365 12.576 1.00 27.61 720 SER B CA 1
ATOM 7321 C C . SER B 1 202 ? 39.093 49.141 13.453 1.00 28.26 720 SER B C 1
ATOM 7322 O O . SER B 1 202 ? 39.033 49.253 14.673 1.00 26.30 720 SER B O 1
ATOM 7330 N N . LEU B 1 203 ? 38.876 47.992 12.805 1.00 28.27 721 LEU B N 1
ATOM 7331 C CA . LEU B 1 203 ? 38.779 46.679 13.457 1.00 27.66 721 LEU B CA 1
ATOM 7332 C C . LEU B 1 203 ? 39.937 45.819 12.959 1.00 28.19 721 LEU B C 1
ATOM 7333 O O . LEU B 1 203 ? 40.132 45.667 11.751 1.00 29.28 721 LEU B O 1
ATOM 7349 N N . VAL B 1 204 ? 40.685 45.246 13.895 1.00 26.69 722 VAL B N 1
ATOM 7350 C CA . VAL B 1 204 ? 41.823 44.373 13.624 1.00 25.87 722 VAL B CA 1
ATOM 7351 C C . VAL B 1 204 ? 41.457 42.944 14.045 1.00 26.70 722 VAL B C 1
ATOM 7352 O O . VAL B 1 204 ? 40.914 42.752 15.149 1.00 26.16 722 VAL B O 1
ATOM 7365 N N . LEU B 1 205 ? 41.701 41.967 13.164 1.00 26.31 723 LEU B N 1
ATOM 7366 C CA . LEU B 1 205 ? 41.586 40.537 13.483 1.00 25.69 723 LEU B CA 1
ATOM 7367 C C . LEU B 1 205 ? 42.993 39.995 13.700 1.00 26.72 723 LEU B C 1
ATOM 7368 O O . LEU B 1 205 ? 43.750 39.759 12.752 1.00 28.08 723 LEU B O 1
ATOM 7384 N N . GLN B 1 206 ? 43.356 39.770 14.962 1.00 26.41 724 GLN B N 1
ATOM 7385 C CA . GLN B 1 206 ? 44.692 39.299 15.326 1.00 27.59 724 GLN B CA 1
ATOM 7386 C C . GLN B 1 206 ? 44.630 37.797 15.520 1.00 28.38 724 GLN B C 1
ATOM 7387 O O . GLN B 1 206 ? 43.926 37.353 16.415 1.00 29.33 724 GLN B O 1
ATOM 7401 N N . PRO B 1 207 ? 45.362 37.009 14.698 1.00 27.97 725 PRO B N 1
ATOM 7402 C CA . PRO B 1 207 ? 45.347 35.567 14.922 1.00 27.94 725 PRO B CA 1
ATOM 7403 C C . PRO B 1 207 ? 45.801 35.284 16.371 1.00 28.30 725 PRO B C 1
ATOM 7404 O O . PRO B 1 207 ? 46.736 35.950 16.879 1.00 26.10 725 PRO B O 1
ATOM 7415 N N . HIS B 1 208 ? 45.091 34.387 17.035 1.00 26.87 726 HIS B N 1
ATOM 7416 C CA . HIS B 1 208 ? 45.447 34.008 18.423 1.00 30.06 726 HIS B CA 1
ATOM 7417 C C . HIS B 1 208 ? 46.597 33.011 18.426 1.00 28.14 726 HIS B C 1
ATOM 7418 O O . HIS B 1 208 ? 46.409 31.797 18.596 1.00 31.15 726 HIS B O 1
ATOM 7432 N N . VAL B 1 209 ? 47.813 33.499 18.209 1.00 25.79 727 VAL B N 1
ATOM 7433 C CA . VAL B 1 209 ? 48.890 32.593 17.902 1.00 25.07 727 VAL B CA 1
ATOM 7434 C C . VAL B 1 209 ? 49.239 31.665 19.096 1.00 27.71 727 VAL B C 1
ATOM 7435 O O . VAL B 1 209 ? 49.783 30.590 18.872 1.00 28.55 727 VAL B O 1
ATOM 7448 N N . LEU B 1 210 ? 48.884 32.038 20.318 1.00 29.81 728 LEU B N 1
ATOM 7449 C CA . LEU B 1 210 ? 49.291 31.196 21.468 1.00 33.33 728 LEU B CA 1
ATOM 7450 C C . LEU B 1 210 ? 48.552 29.850 21.452 1.00 34.82 728 LEU B C 1
ATOM 7451 O O . LEU B 1 210 ? 48.924 28.912 22.180 1.00 35.38 728 LEU B O 1
ATOM 7467 N N . MET B 1 211 ? 47.564 29.695 20.568 1.00 34.70 729 MET B N 1
ATOM 7468 C CA . MET B 1 211 ? 46.890 28.383 20.457 1.00 35.06 729 MET B CA 1
ATOM 7469 C C . MET B 1 211 ? 47.658 27.413 19.563 1.00 35.77 729 MET B C 1
ATOM 7470 O O . MET B 1 211 ? 47.389 26.220 19.584 1.00 38.04 729 MET B O 1
ATOM 7484 N N . LEU B 1 212 ? 48.616 27.897 18.776 1.00 33.95 730 LEU B N 1
ATOM 7485 C CA . LEU B 1 212 ? 49.448 27.024 17.973 1.00 33.86 730 LEU B CA 1
ATOM 7486 C C . LEU B 1 212 ? 50.281 26.095 18.870 1.00 38.22 730 LEU B C 1
ATOM 7487 O O . LEU B 1 212 ? 50.642 26.456 20.006 1.00 36.14 730 LEU B O 1
ATOM 7503 N N . GLU B 1 213 ? 50.542 24.887 18.371 1.00 41.96 731 GLU B N 1
ATOM 7504 C CA . GLU B 1 213 ? 51.236 23.857 19.149 1.00 51.63 731 GLU B CA 1
ATOM 7505 C C . GLU B 1 213 ? 52.650 24.281 19.553 1.00 43.91 731 GLU B C 1
ATOM 7506 O O . GLU B 1 213 ? 53.185 23.822 20.587 1.00 41.50 731 GLU B O 1
ATOM 7518 N N . MET B 1 214 ? 53.256 25.144 18.737 1.00 41.21 732 MET B N 1
ATOM 7519 C CA . MET B 1 214 ? 54.586 25.643 19.059 1.00 38.26 732 MET B CA 1
ATOM 7520 C C . MET B 1 214 ? 54.575 26.380 20.408 1.00 35.54 732 MET B C 1
ATOM 7521 O O . MET B 1 214 ? 55.624 26.511 21.026 1.00 37.49 732 MET B O 1
ATOM 7535 N N . PHE B 1 215 ? 53.410 26.835 20.863 1.00 35.69 733 PHE B N 1
ATOM 7536 C CA . PHE B 1 215 ? 53.255 27.520 22.157 1.00 38.16 733 PHE B CA 1
ATOM 7537 C C . PHE B 1 215 ? 52.478 26.684 23.166 1.00 42.22 733 PHE B C 1
ATOM 7538 O O . PHE B 1 215 ? 52.823 26.666 24.366 1.00 42.87 733 PHE B O 1
ATOM 7555 N N . SER B 1 216 ? 51.447 25.983 22.682 1.00 43.79 734 SER B N 1
ATOM 7556 C CA . SER B 1 216 ? 50.457 25.337 23.544 1.00 46.17 734 SER B CA 1
ATOM 7557 C C . SER B 1 216 ? 50.750 23.877 23.908 1.00 50.04 734 SER B C 1
ATOM 7558 O O . SER B 1 216 ? 50.034 23.285 24.733 1.00 51.92 734 SER B O 1
ATOM 7566 N N . GLY B 1 217 ? 51.791 23.297 23.318 1.00 51.11 735 GLY B N 1
ATOM 7567 C CA . GLY B 1 217 ? 52.135 21.908 23.554 1.00 55.06 735 GLY B CA 1
ATOM 7568 C C . GLY B 1 217 ? 52.554 21.619 24.990 1.00 58.71 735 GLY B C 1
ATOM 7569 O O . GLY B 1 217 ? 52.709 22.536 25.807 1.00 55.89 735 GLY B O 1
ATOM 7573 N N . GLY B 1 218 ? 52.742 20.339 25.303 1.00 66.65 736 GLY B N 1
ATOM 7574 C CA . GLY B 1 218 ? 53.071 19.931 26.666 1.00 67.86 736 GLY B CA 1
ATOM 7575 C C . GLY B 1 218 ? 54.563 19.820 26.924 1.00 65.17 736 GLY B C 1
ATOM 7576 O O . GLY B 1 218 ? 55.018 19.814 28.074 1.00 61.44 736 GLY B O 1
ATOM 7580 N N . ASP B 1 219 ? 55.320 19.714 25.841 1.00 61.82 737 ASP B N 1
ATOM 7581 C CA . ASP B 1 219 ? 56.769 19.607 25.897 1.00 67.15 737 ASP B CA 1
ATOM 7582 C C . ASP B 1 219 ? 57.427 20.847 26.527 1.00 63.19 737 ASP B C 1
ATOM 7583 O O . ASP B 1 219 ? 56.817 21.927 26.622 1.00 56.31 737 ASP B O 1
ATOM 7592 N N . ALA B 1 220 ? 58.685 20.667 26.943 1.00 66.27 738 ALA B N 1
ATOM 7593 C CA . ALA B 1 220 ? 59.462 21.711 27.606 1.00 62.89 738 ALA B CA 1
ATOM 7594 C C . ALA B 1 220 ? 59.690 22.919 26.697 1.00 57.23 738 ALA B C 1
ATOM 7595 O O . ALA B 1 220 ? 59.499 24.054 27.117 1.00 53.75 738 ALA B O 1
ATOM 7602 N N . ALA B 1 221 ? 60.108 22.655 25.460 1.00 57.51 739 ALA B N 1
ATOM 7603 C CA . ALA B 1 221 ? 60.443 23.709 24.511 1.00 54.25 739 ALA B CA 1
ATOM 7604 C C . ALA B 1 221 ? 59.270 24.662 24.246 1.00 49.73 739 ALA B C 1
ATOM 7605 O O . ALA B 1 221 ? 59.483 25.846 23.983 1.00 47.99 739 ALA B O 1
ATOM 7612 N N . ALA B 1 222 ? 58.043 24.148 24.347 1.00 46.89 740 ALA B N 1
ATOM 7613 C CA . ALA B 1 222 ? 56.845 24.931 24.078 1.00 45.19 740 ALA B CA 1
ATOM 7614 C C . ALA B 1 222 ? 56.526 25.769 25.279 1.00 44.03 740 ALA B C 1
ATOM 7615 O O . ALA B 1 222 ? 56.141 26.911 25.158 1.00 42.88 740 ALA B O 1
ATOM 7622 N N . LEU B 1 223 ? 56.689 25.182 26.464 1.00 42.56 741 LEU B N 1
ATOM 7623 C CA . LEU B 1 223 ? 56.547 25.940 27.694 1.00 39.97 741 LEU B CA 1
ATOM 7624 C C . LEU B 1 223 ? 57.492 27.133 27.668 1.00 36.07 741 LEU B C 1
ATOM 7625 O O . LEU B 1 223 ? 57.145 28.206 28.151 1.00 37.48 741 LEU B O 1
ATOM 7641 N N . GLU B 1 224 ? 58.695 26.920 27.153 1.00 35.02 742 GLU B N 1
ATOM 7642 C CA . GLU B 1 224 ? 59.681 27.989 27.076 1.00 41.17 742 GLU B CA 1
ATOM 7643 C C . GLU B 1 224 ? 59.283 29.079 26.084 1.00 36.97 742 GLU B C 1
ATOM 7644 O O . GLU B 1 224 ? 59.439 30.270 26.368 1.00 35.70 742 GLU B O 1
ATOM 7656 N N . ARG B 1 225 ? 58.792 28.684 24.910 1.00 36.64 743 ARG B N 1
ATOM 7657 C CA . ARG B 1 225 ? 58.298 29.711 23.961 1.00 34.77 743 ARG B CA 1
ATOM 7658 C C . ARG B 1 225 ? 57.153 30.508 24.547 1.00 33.71 743 ARG B C 1
ATOM 7659 O O . ARG B 1 225 ? 57.064 31.747 24.406 1.00 32.54 743 ARG B O 1
ATOM 7680 N N . ARG B 1 226 ? 56.243 29.812 25.214 1.00 31.93 744 ARG B N 1
ATOM 7681 C CA . ARG B 1 226 ? 55.069 30.463 25.790 1.00 33.52 744 ARG B CA 1
ATOM 7682 C C . ARG B 1 226 ? 55.450 31.470 26.922 1.00 33.92 744 ARG B C 1
ATOM 7683 O O . ARG B 1 226 ? 54.896 32.561 27.039 1.00 32.97 744 ARG B O 1
ATOM 7704 N N . THR B 1 227 ? 56.360 31.039 27.793 1.00 37.64 745 THR B N 1
ATOM 7705 C CA . THR B 1 227 ? 56.876 31.892 28.863 1.00 38.32 745 THR B CA 1
ATOM 7706 C C . THR B 1 227 ? 57.572 33.173 28.328 1.00 34.00 745 THR B C 1
ATOM 7707 O O . THR B 1 227 ? 57.310 34.273 28.805 1.00 35.22 745 THR B O 1
ATOM 7718 N N . THR B 1 228 ? 58.491 32.996 27.395 1.00 32.69 746 THR B N 1
ATOM 7719 C CA . THR B 1 228 ? 59.160 34.102 26.723 1.00 33.32 746 THR B CA 1
ATOM 7720 C C . THR B 1 228 ? 58.149 35.062 26.074 1.00 31.07 746 THR B C 1
ATOM 7721 O O . THR B 1 228 ? 58.246 36.278 26.253 1.00 29.83 746 THR B O 1
ATOM 7732 N N . PHE B 1 229 ? 57.158 34.526 25.346 1.00 31.84 747 PHE B N 1
ATOM 7733 C CA . PHE B 1 229 ? 56.169 35.381 24.662 1.00 30.50 747 PHE B CA 1
ATOM 7734 C C . PHE B 1 229 ? 55.469 36.264 25.666 1.00 30.99 747 PHE B C 1
ATOM 7735 O O . PHE B 1 229 ? 55.250 37.461 25.422 1.00 28.43 747 PHE B O 1
ATOM 7752 N N . GLU B 1 230 ? 55.148 35.685 26.828 1.00 31.68 748 GLU B N 1
ATOM 7753 C CA . GLU B 1 230 ? 54.440 36.421 27.859 1.00 34.64 748 GLU B CA 1
ATOM 7754 C C . GLU B 1 230 ? 55.379 37.439 28.544 1.00 30.50 748 GLU B C 1
ATOM 7755 O O . GLU B 1 230 ? 55.010 38.613 28.693 1.00 29.85 748 GLU B O 1
ATOM 7767 N N . ARG B 1 231 ? 56.573 37.012 28.940 1.00 33.79 749 ARG B N 1
ATOM 7768 C CA . ARG B 1 231 ? 57.441 37.865 29.775 1.00 34.52 749 ARG B CA 1
ATOM 7769 C C . ARG B 1 231 ? 58.044 39.046 28.980 1.00 31.85 749 ARG B C 1
ATOM 7770 O O . ARG B 1 231 ? 58.429 40.070 29.555 1.00 31.11 749 ARG B O 1
ATOM 7791 N N . TYR B 1 232 ? 58.122 38.901 27.659 1.00 28.25 750 TYR B N 1
ATOM 7792 C CA . TYR B 1 232 ? 58.628 39.969 26.821 1.00 28.32 750 TYR B CA 1
ATOM 7793 C C . TYR B 1 232 ? 57.453 40.742 26.137 1.00 28.23 750 TYR B C 1
ATOM 7794 O O . TYR B 1 232 ? 57.688 41.616 25.327 1.00 28.32 750 TYR B O 1
ATOM 7812 N N . ARG B 1 233 ? 56.217 40.422 26.487 1.00 27.94 751 ARG B N 1
ATOM 7813 C CA . ARG B 1 233 ? 55.039 41.186 26.035 1.00 31.97 751 ARG B CA 1
ATOM 7814 C C . ARG B 1 233 ? 54.984 41.275 24.517 1.00 30.90 751 ARG B C 1
ATOM 7815 O O . ARG B 1 233 ? 54.651 42.333 23.962 1.00 31.78 751 ARG B O 1
ATOM 7836 N N . CYS B 1 234 ? 55.273 40.157 23.850 1.00 28.86 752 CYS B N 1
ATOM 7837 C CA . CYS B 1 234 ? 55.395 40.152 22.369 1.00 31.71 752 CYS B CA 1
ATOM 7838 C C . CYS B 1 234 ? 54.063 40.485 21.659 1.00 33.13 752 CYS B C 1
ATOM 7839 O O . CYS B 1 234 ? 54.063 40.922 20.489 1.00 33.73 752 CYS B O 1
ATOM 7846 N N . HIS B 1 235 ? 52.936 40.321 22.353 1.00 35.92 753 HIS B N 1
ATOM 7847 C CA . HIS B 1 235 ? 51.631 40.718 21.819 1.00 36.05 753 HIS B CA 1
ATOM 7848 C C . HIS B 1 235 ? 51.478 42.233 21.556 1.00 36.40 753 HIS B C 1
ATOM 7849 O O . HIS B 1 235 ? 50.577 42.654 20.797 1.00 35.86 753 HIS B O 1
ATOM 7863 N N . GLU B 1 236 ? 52.339 43.070 22.128 1.00 32.44 754 GLU B N 1
ATOM 7864 C CA . GLU B 1 236 ? 52.135 44.512 22.050 1.00 32.29 754 GLU B CA 1
ATOM 7865 C C . GLU B 1 236 ? 52.258 45.050 20.616 1.00 30.48 754 GLU B C 1
ATOM 7866 O O . GLU B 1 236 ? 51.689 46.083 20.278 1.00 27.98 754 GLU B O 1
ATOM 7878 N N . GLU B 1 237 ? 52.964 44.325 19.757 1.00 32.09 755 GLU B N 1
ATOM 7879 C CA . GLU B 1 237 ? 53.048 44.706 18.336 1.00 31.20 755 GLU B CA 1
ATOM 7880 C C . GLU B 1 237 ? 51.669 44.948 17.720 1.00 28.74 755 GLU B C 1
ATOM 7881 O O . GLU B 1 237 ? 51.505 45.851 16.890 1.00 30.50 755 GLU B O 1
ATOM 7893 N N . GLY B 1 238 ? 50.669 44.155 18.093 1.00 27.85 756 GLY B N 1
ATOM 7894 C CA . GLY B 1 238 ? 49.375 44.256 17.427 1.00 27.65 756 GLY B CA 1
ATOM 7895 C C . GLY B 1 238 ? 48.418 45.312 17.929 1.00 28.35 756 GLY B C 1
ATOM 7896 O O . GLY B 1 238 ? 47.424 45.588 17.273 1.00 25.87 756 GLY B O 1
ATOM 7900 N N . LEU B 1 239 ? 48.705 45.911 19.088 1.00 28.46 757 LEU B N 1
ATOM 7901 C CA . LEU B 1 239 ? 47.716 46.788 19.732 1.00 28.79 757 LEU B CA 1
ATOM 7902 C C . LEU B 1 239 ? 47.396 48.082 18.982 1.00 29.38 757 LEU B C 1
ATOM 7903 O O . LEU B 1 239 ? 46.214 48.403 18.813 1.00 28.14 757 LEU B O 1
ATOM 7919 N N . MET B 1 240 ? 48.430 48.816 18.561 1.00 28.47 758 MET B N 1
ATOM 7920 C CA . MET B 1 240 ? 48.245 50.116 17.898 1.00 30.60 758 MET B CA 1
ATOM 7921 C C . MET B 1 240 ? 49.073 50.223 16.613 1.00 30.74 758 MET B C 1
ATOM 7922 O O . MET B 1 240 ? 49.970 49.414 16.381 1.00 29.23 758 MET B O 1
ATOM 7936 N N . PRO B 1 241 ? 48.798 51.250 15.777 1.00 30.33 759 PRO B N 1
ATOM 7937 C CA . PRO B 1 241 ? 49.508 51.394 14.493 1.00 32.21 759 PRO B CA 1
ATOM 7938 C C . PRO B 1 241 ? 51.021 51.600 14.625 1.00 34.87 759 PRO B C 1
ATOM 7939 O O . PRO B 1 241 ? 51.812 50.989 13.882 1.00 33.52 759 PRO B O 1
ATOM 7950 N N . SER B 1 242 ? 51.411 52.431 15.580 1.00 40.36 760 SER B N 1
ATOM 7951 C CA . SER B 1 242 ? 52.820 52.650 15.879 1.00 48.04 760 SER B CA 1
ATOM 7952 C C . SER B 1 242 ? 53.549 51.365 16.237 1.00 45.95 760 SER B C 1
ATOM 7953 O O . SER B 1 242 ? 53.051 50.564 17.008 1.00 49.37 760 SER B O 1
ATOM 7961 N N . LYS B 1 243 ? 54.729 51.179 15.670 1.00 40.90 761 LYS B N 1
ATOM 7962 C CA . LYS B 1 243 ? 55.527 50.010 15.934 1.00 41.73 761 LYS B CA 1
ATOM 7963 C C . LYS B 1 243 ? 56.826 50.503 16.636 1.00 50.93 761 LYS B C 1
ATOM 7964 O O . LYS B 1 243 ? 57.627 51.219 16.041 1.00 53.92 761 LYS B O 1
ATOM 7983 N N . THR B 1 244 ? 56.977 50.169 17.907 1.00 50.05 762 THR B N 1
ATOM 7984 C CA . THR B 1 244 ? 58.217 50.438 18.637 1.00 49.70 762 THR B CA 1
ATOM 7985 C C . THR B 1 244 ? 59.218 49.320 18.329 1.00 48.95 762 THR B C 1
ATOM 7986 O O . THR B 1 244 ? 58.809 48.232 17.952 1.00 44.03 762 THR B O 1
ATOM 7997 N N . PRO B 1 245 ? 60.531 49.591 18.463 1.00 54.12 763 PRO B N 1
ATOM 7998 C CA . PRO B 1 245 ? 61.513 48.560 18.093 1.00 52.58 763 PRO B CA 1
ATOM 7999 C C . PRO B 1 245 ? 61.195 47.211 18.757 1.00 45.85 763 PRO B C 1
ATOM 8000 O O . PRO B 1 245 ? 60.854 47.198 19.936 1.00 42.98 763 PRO B O 1
ATOM 8011 N N . LEU B 1 246 ? 61.241 46.120 17.994 1.00 43.21 764 LEU B N 1
ATOM 8012 C CA . LEU B 1 246 ? 60.882 44.800 18.526 1.00 42.61 764 LEU B CA 1
ATOM 8013 C C . LEU B 1 246 ? 62.011 44.157 19.365 1.00 38.55 764 LEU B C 1
ATOM 8014 O O . LEU B 1 246 ? 63.166 44.133 18.933 1.00 34.55 764 LEU B O 1
ATOM 8030 N N . SER B 1 247 ? 61.675 43.625 20.537 1.00 43.42 765 SER B N 1
ATOM 8031 C CA . SER B 1 247 ? 62.668 42.922 21.359 1.00 47.64 765 SER B CA 1
ATOM 8032 C C . SER B 1 247 ? 63.294 41.777 20.594 1.00 46.40 765 SER B C 1
ATOM 8033 O O . SER B 1 247 ? 62.603 40.994 19.946 1.00 45.78 765 SER B O 1
ATOM 8041 N N . GLU B 1 248 ? 64.607 41.657 20.707 1.00 43.89 766 GLU B N 1
ATOM 8042 C CA . GLU B 1 248 ? 65.321 40.573 20.059 1.00 44.22 766 GLU B CA 1
ATOM 8043 C C . GLU B 1 248 ? 64.715 39.200 20.423 1.00 40.55 766 GLU B C 1
ATOM 8044 O O . GLU B 1 248 ? 64.644 38.322 19.568 1.00 41.74 766 GLU B O 1
ATOM 8056 N N . ALA B 1 249 ? 64.242 39.015 21.658 1.00 35.79 767 ALA B N 1
ATOM 8057 C CA . ALA B 1 249 ? 63.664 37.727 22.053 1.00 35.10 767 ALA B CA 1
ATOM 8058 C C . ALA B 1 249 ? 62.348 37.417 21.303 1.00 34.12 767 ALA B C 1
ATOM 8059 O O . ALA B 1 249 ? 62.062 36.249 21.048 1.00 34.61 767 ALA B O 1
ATOM 8066 N N . CYS B 1 250 ? 61.586 38.452 20.946 1.00 31.17 768 CYS B N 1
ATOM 8067 C CA . CYS B 1 250 ? 60.314 38.292 20.215 1.00 29.72 768 CYS B CA 1
ATOM 8068 C C . CYS B 1 250 ? 60.455 37.930 18.710 1.00 30.92 768 CYS B C 1
ATOM 8069 O O . CYS B 1 250 ? 59.553 37.278 18.128 1.00 30.82 768 CYS B O 1
ATOM 8076 N N . VAL B 1 251 ? 61.524 38.395 18.069 1.00 32.05 769 VAL B N 1
ATOM 8077 C CA . VAL B 1 251 ? 61.706 38.289 16.604 1.00 33.06 769 VAL B CA 1
ATOM 8078 C C . VAL B 1 251 ? 61.574 36.827 16.076 1.00 34.56 769 VAL B C 1
ATOM 8079 O O . VAL B 1 251 ? 60.759 36.562 15.161 1.00 32.08 769 VAL B O 1
ATOM 8092 N N . PRO B 1 252 ? 62.323 35.865 16.658 1.00 33.58 770 PRO B N 1
ATOM 8093 C CA . PRO B 1 252 ? 62.156 34.491 16.140 1.00 34.05 770 PRO B CA 1
ATOM 8094 C C . PRO B 1 252 ? 60.791 33.828 16.443 1.00 33.26 770 PRO B C 1
ATOM 8095 O O . PRO B 1 252 ? 60.311 33.004 15.636 1.00 33.08 770 PRO B O 1
ATOM 8106 N N . LEU B 1 253 ? 60.163 34.182 17.559 1.00 32.39 771 LEU B N 1
ATOM 8107 C CA . LEU B 1 253 ? 58.846 33.641 17.898 1.00 32.94 771 LEU B CA 1
ATOM 8108 C C . LEU B 1 253 ? 57.780 34.097 16.892 1.00 33.00 771 LEU B C 1
ATOM 8109 O O . LEU B 1 253 ? 56.902 33.311 16.480 1.00 32.03 771 LEU B O 1
ATOM 8125 N N . LEU B 1 254 ? 57.856 35.360 16.502 1.00 32.11 772 LEU B N 1
ATOM 8126 C CA . LEU B 1 254 ? 56.889 35.902 15.531 1.00 30.62 772 LEU B CA 1
ATOM 8127 C C . LEU B 1 254 ? 57.138 35.465 14.081 1.00 31.04 772 LEU B C 1
ATOM 8128 O O . LEU B 1 254 ? 56.167 35.265 13.323 1.00 30.41 772 LEU B O 1
ATOM 8144 N N . ILE B 1 255 ? 58.403 35.331 13.680 1.00 32.22 773 ILE B N 1
ATOM 8145 C CA . ILE B 1 255 ? 58.742 34.698 12.397 1.00 33.85 773 ILE B CA 1
ATOM 8146 C C . ILE B 1 255 ? 58.153 33.273 12.312 1.00 34.29 773 ILE B C 1
ATOM 8147 O O . ILE B 1 255 ? 57.524 32.916 11.308 1.00 32.96 773 ILE B O 1
ATOM 8163 N N . SER B 1 256 ? 58.320 32.475 13.370 1.00 31.94 774 SER B N 1
ATOM 8164 C CA . SER B 1 256 ? 57.801 31.115 13.368 1.00 32.87 774 SER B CA 1
ATOM 8165 C C . SER B 1 256 ? 56.265 31.085 13.367 1.00 31.93 774 SER B C 1
ATOM 8166 O O . SER B 1 256 ? 55.668 30.352 12.566 1.00 32.46 774 SER B O 1
ATOM 8174 N N . ALA B 1 257 ? 55.627 31.862 14.247 1.00 29.17 775 ALA B N 1
ATOM 8175 C CA . ALA B 1 257 ? 54.159 31.869 14.343 1.00 29.43 775 ALA B CA 1
ATOM 8176 C C . ALA B 1 257 ? 53.518 32.351 13.039 1.00 31.34 775 ALA B C 1
ATOM 8177 O O . ALA B 1 257 ? 52.491 31.803 12.567 1.00 30.21 775 ALA B O 1
ATOM 8184 N N . SER B 1 258 ? 54.114 33.395 12.471 1.00 30.66 776 SER B N 1
ATOM 8185 C CA . SER B 1 258 ? 53.628 33.930 11.200 1.00 31.45 776 SER B CA 1
ATOM 8186 C C . SER B 1 258 ? 53.698 32.879 10.058 1.00 32.16 776 SER B C 1
ATOM 8187 O O . SER B 1 258 ? 52.798 32.807 9.209 1.00 32.41 776 SER B O 1
ATOM 8195 N N . SER B 1 259 ? 54.775 32.106 10.006 1.00 32.14 777 SER B N 1
ATOM 8196 C CA . SER B 1 259 ? 54.919 31.094 8.958 1.00 33.59 777 SER B CA 1
ATOM 8197 C C . SER B 1 259 ? 53.840 30.006 9.095 1.00 33.90 777 SER B C 1
ATOM 8198 O O . SER B 1 259 ? 53.322 29.507 8.086 1.00 35.30 777 SER B O 1
ATOM 8206 N N . LEU B 1 260 ? 53.487 29.655 10.330 1.00 31.92 778 LEU B N 1
ATOM 8207 C CA . LEU B 1 260 ? 52.383 28.708 10.559 1.00 33.86 778 LEU B CA 1
ATOM 8208 C C . LEU B 1 260 ? 50.979 29.279 10.175 1.00 35.74 778 LEU B C 1
ATOM 8209 O O . LEU B 1 260 ? 50.119 28.545 9.641 1.00 36.10 778 LEU B O 1
ATOM 8225 N N . VAL B 1 261 ? 50.756 30.560 10.425 1.00 31.63 779 VAL B N 1
ATOM 8226 C CA . VAL B 1 261 ? 49.472 31.185 10.090 1.00 30.71 779 VAL B CA 1
ATOM 8227 C C . VAL B 1 261 ? 49.314 31.398 8.583 1.00 32.37 779 VAL B C 1
ATOM 8228 O O . VAL B 1 261 ? 48.262 31.053 8.025 1.00 31.61 779 VAL B O 1
ATOM 8241 N N . TYR B 1 262 ? 50.354 31.925 7.931 1.00 32.03 780 TYR B N 1
ATOM 8242 C CA . TYR B 1 262 ? 50.264 32.335 6.511 1.00 30.29 780 TYR B CA 1
ATOM 8243 C C . TYR B 1 262 ? 50.831 31.301 5.495 1.00 33.21 780 TYR B C 1
ATOM 8244 O O . TYR B 1 262 ? 50.855 31.570 4.289 1.00 36.11 780 TYR B O 1
ATOM 8262 N N . ASN B 1 263 ? 51.261 30.142 5.980 1.00 33.57 781 ASN B N 1
ATOM 8263 C CA . ASN B 1 263 ? 51.974 29.128 5.177 1.00 36.75 781 ASN B CA 1
ATOM 8264 C C . ASN B 1 263 ? 53.240 29.696 4.502 1.00 36.23 781 ASN B C 1
ATOM 8265 O O . ASN B 1 263 ? 53.288 29.896 3.272 1.00 35.50 781 ASN B O 1
ATOM 8276 N N . GLY B 1 264 ? 54.257 29.975 5.304 1.00 34.58 782 GLY B N 1
ATOM 8277 C CA . GLY B 1 264 ? 55.444 30.655 4.829 1.00 33.41 782 GLY B CA 1
ATOM 8278 C C . GLY B 1 264 ? 55.288 32.174 4.870 1.00 32.62 782 GLY B C 1
ATOM 8279 O O . GLY B 1 264 ? 54.512 32.692 5.682 1.00 32.16 782 GLY B O 1
ATOM 8283 N N . ALA B 1 265 ? 56.022 32.869 3.995 1.00 32.11 783 ALA B N 1
ATOM 8284 C CA . ALA B 1 265 ? 56.053 34.324 3.941 1.00 32.26 783 ALA B CA 1
ATOM 8285 C C . ALA B 1 265 ? 55.250 34.804 2.728 1.00 32.76 783 ALA B C 1
ATOM 8286 O O . ALA B 1 265 ? 55.103 34.067 1.756 1.00 36.18 783 ALA B O 1
ATOM 8293 N N . LEU B 1 266 ? 54.739 36.023 2.780 1.00 30.07 784 LEU B N 1
ATOM 8294 C CA . LEU B 1 266 ? 53.902 36.576 1.697 1.00 30.96 784 LEU B CA 1
ATOM 8295 C C . LEU B 1 266 ? 54.701 37.466 0.744 1.00 31.96 784 LEU B C 1
ATOM 8296 O O . LEU B 1 266 ? 55.663 38.091 1.152 1.00 31.12 784 LEU B O 1
ATOM 8312 N N . PRO B 1 267 ? 54.306 37.534 -0.553 1.00 33.61 785 PRO B N 1
ATOM 8313 C CA . PRO B 1 267 ? 55.026 38.442 -1.460 1.00 34.16 785 PRO B CA 1
ATOM 8314 C C . PRO B 1 267 ? 54.785 39.940 -1.136 1.00 33.20 785 PRO B C 1
ATOM 8315 O O . PRO B 1 267 ? 53.671 40.277 -0.787 1.00 32.45 785 PRO B O 1
ATOM 8326 N N . CYS B 1 268 ? 55.798 40.800 -1.273 1.00 32.15 786 CYS B N 1
ATOM 8327 C CA . CYS B 1 268 ? 55.671 42.233 -0.955 1.00 32.56 786 CYS B CA 1
ATOM 8328 C C . CYS B 1 268 ? 54.586 42.947 -1.756 1.00 33.52 786 CYS B C 1
ATOM 8329 O O . CYS B 1 268 ? 53.825 43.778 -1.223 1.00 31.84 786 CYS B O 1
ATOM 8336 N N . GLN B 1 269 ? 54.516 42.630 -3.046 1.00 36.20 787 GLN B N 1
ATOM 8337 C CA . GLN B 1 269 ? 53.583 43.312 -3.962 1.00 38.43 787 GLN B CA 1
ATOM 8338 C C . GLN B 1 269 ? 53.613 44.849 -3.873 1.00 37.29 787 GLN B C 1
ATOM 8339 O O . GLN B 1 269 ? 52.570 45.526 -3.809 1.00 36.20 787 GLN B O 1
ATOM 8353 N N . CYS B 1 270 ? 54.815 45.416 -3.902 1.00 35.54 788 CYS B N 1
ATOM 8354 C CA . CYS B 1 270 ? 54.955 46.865 -3.830 1.00 34.82 788 CYS B CA 1
ATOM 8355 C C . CYS B 1 270 ? 54.358 47.491 -5.114 1.00 35.82 788 CYS B C 1
ATOM 8356 O O . CYS B 1 270 ? 54.557 46.969 -6.205 1.00 37.95 788 CYS B O 1
ATOM 8363 N N . ASP B 1 271 ? 53.627 48.597 -4.991 1.00 34.72 789 ASP B N 1
ATOM 8364 C CA . ASP B 1 271 ? 53.062 49.252 -6.204 1.00 33.69 789 ASP B CA 1
ATOM 8365 C C . ASP B 1 271 ? 54.218 49.774 -7.083 1.00 37.28 789 ASP B C 1
ATOM 8366 O O . ASP B 1 271 ? 55.101 50.464 -6.573 1.00 35.87 789 ASP B O 1
ATOM 8375 N N . PRO B 1 272 ? 54.244 49.419 -8.390 1.00 46.84 790 PRO B N 1
ATOM 8376 C CA . PRO B 1 272 ? 55.329 49.818 -9.306 1.00 50.44 790 PRO B CA 1
ATOM 8377 C C . PRO B 1 272 ? 55.527 51.325 -9.455 1.00 48.89 790 PRO B C 1
ATOM 8378 O O . PRO B 1 272 ? 56.659 51.795 -9.589 1.00 52.96 790 PRO B O 1
ATOM 8389 N N . GLN B 1 273 ? 54.439 52.078 -9.437 1.00 40.39 791 GLN B N 1
ATOM 8390 C CA . GLN B 1 273 ? 54.548 53.526 -9.534 1.00 39.36 791 GLN B CA 1
ATOM 8391 C C . GLN B 1 273 ? 54.877 54.226 -8.234 1.00 38.29 791 GLN B C 1
ATOM 8392 O O . GLN B 1 273 ? 55.613 55.216 -8.235 1.00 39.92 791 GLN B O 1
ATOM 8406 N N . GLY B 1 274 ? 54.316 53.734 -7.118 1.00 36.06 792 GLY B N 1
ATOM 8407 C CA . GLY B 1 274 ? 54.458 54.420 -5.838 1.00 35.72 792 GLY B CA 1
ATOM 8408 C C . GLY B 1 274 ? 55.679 54.083 -5.002 1.00 37.19 792 GLY B C 1
ATOM 8409 O O . GLY B 1 274 ? 56.000 54.812 -4.062 1.00 35.48 792 GLY B O 1
ATOM 8413 N N . SER B 1 275 ? 56.370 52.996 -5.341 1.00 39.53 793 SER B N 1
ATOM 8414 C CA . SER B 1 275 ? 57.503 52.512 -4.541 1.00 41.24 793 SER B CA 1
ATOM 8415 C C . SER B 1 275 ? 58.834 52.773 -5.223 1.00 43.51 793 SER B C 1
ATOM 8416 O O . SER B 1 275 ? 58.913 52.763 -6.450 1.00 45.55 793 SER B O 1
ATOM 8424 N N . LEU B 1 276 ? 59.867 53.002 -4.417 1.00 45.98 794 LEU B N 1
ATOM 8425 C CA . LEU B 1 276 ? 61.229 53.137 -4.913 1.00 46.39 794 LEU B CA 1
ATOM 8426 C C . LEU B 1 276 ? 61.911 51.787 -5.155 1.00 49.21 794 LEU B C 1
ATOM 8427 O O . LEU B 1 276 ? 63.009 51.751 -5.691 1.00 50.84 794 LEU B O 1
ATOM 8443 N N . SER B 1 277 ? 61.272 50.683 -4.778 1.00 48.16 795 SER B N 1
ATOM 8444 C CA . SER B 1 277 ? 61.915 49.368 -4.867 1.00 50.08 795 SER B CA 1
ATOM 8445 C C . SER B 1 277 ? 60.920 48.236 -4.666 1.00 50.43 795 SER B C 1
ATOM 8446 O O . SER B 1 277 ? 59.938 48.402 -3.949 1.00 51.98 795 SER B O 1
ATOM 8454 N N . SER B 1 278 ? 61.179 47.087 -5.290 1.00 48.77 796 SER B N 1
ATOM 8455 C CA . SER B 1 278 ? 60.331 45.912 -5.115 1.00 45.67 796 SER B CA 1
ATOM 8456 C C . SER B 1 278 ? 60.560 45.147 -3.811 1.00 45.67 796 SER B C 1
ATOM 8457 O O . SER B 1 278 ? 59.739 44.311 -3.447 1.00 46.87 796 SER B O 1
ATOM 8465 N N . GLU B 1 279 ? 61.669 45.413 -3.121 1.00 43.81 797 GLU B N 1
ATOM 8466 C CA . GLU B 1 279 ? 61.986 44.725 -1.875 1.00 44.19 797 GLU B CA 1
ATOM 8467 C C . GLU B 1 279 ? 61.451 45.463 -0.637 1.00 43.28 797 GLU B C 1
ATOM 8468 O O . GLU B 1 279 ? 61.940 46.533 -0.297 1.00 46.29 797 GLU B O 1
ATOM 8480 N N . CYS B 1 280 ? 60.470 44.886 0.056 1.00 38.29 798 CYS B N 1
ATOM 8481 C CA . CYS B 1 280 ? 59.888 45.544 1.227 1.00 35.04 798 CYS B CA 1
ATOM 8482 C C . CYS B 1 280 ? 60.613 45.118 2.524 1.00 34.70 798 CYS B C 1
ATOM 8483 O O . CYS B 1 280 ? 61.534 44.277 2.491 1.00 35.89 798 CYS B O 1
ATOM 8490 N N . ASN B 1 281 ? 60.226 45.727 3.643 1.00 32.75 799 ASN B N 1
ATOM 8491 C CA . ASN B 1 281 ? 60.803 45.381 4.975 1.00 32.90 799 ASN B CA 1
ATOM 8492 C C . ASN B 1 281 ? 60.312 43.979 5.321 1.00 32.22 799 ASN B C 1
ATOM 8493 O O . ASN B 1 281 ? 59.100 43.767 5.372 1.00 30.68 799 ASN B O 1
ATOM 8504 N N . PRO B 1 282 ? 61.236 43.001 5.569 1.00 34.91 800 PRO B N 1
ATOM 8505 C CA . PRO B 1 282 ? 60.743 41.634 5.834 1.00 34.20 800 PRO B CA 1
ATOM 8506 C C . PRO B 1 282 ? 59.972 41.487 7.117 1.00 33.91 800 PRO B C 1
ATOM 8507 O O . PRO B 1 282 ? 59.310 40.462 7.293 1.00 33.63 800 PRO B O 1
ATOM 8518 N N . HIS B 1 283 ? 60.067 42.468 8.007 1.00 34.57 801 HIS B N 1
ATOM 8519 C CA . HIS B 1 283 ? 59.226 42.498 9.193 1.00 33.32 801 HIS B CA 1
ATOM 8520 C C . HIS B 1 283 ? 58.092 43.474 8.936 1.00 31.77 801 HIS B C 1
ATOM 8521 O O . HIS B 1 283 ? 58.278 44.671 9.079 1.00 31.35 801 HIS B O 1
ATOM 8535 N N . GLY B 1 284 ? 56.923 42.949 8.562 1.00 30.76 802 GLY B N 1
ATOM 8536 C CA . GLY B 1 284 ? 55.727 43.751 8.453 1.00 29.96 802 GLY B CA 1
ATOM 8537 C C . GLY B 1 284 ? 55.375 44.168 7.029 1.00 29.98 802 GLY B C 1
ATOM 8538 O O . GLY B 1 284 ? 54.222 44.519 6.744 1.00 29.75 802 GLY B O 1
ATOM 8542 N N . GLY B 1 285 ? 56.358 44.129 6.140 1.00 28.89 803 GLY B N 1
ATOM 8543 C CA . GLY B 1 285 ? 56.110 44.362 4.721 1.00 28.78 803 GLY B CA 1
ATOM 8544 C C . GLY B 1 285 ? 56.039 45.785 4.201 1.00 28.56 803 GLY B C 1
ATOM 8545 O O . GLY B 1 285 ? 55.645 45.969 3.044 1.00 30.33 803 GLY B O 1
ATOM 8549 N N . GLN B 1 286 ? 56.408 46.798 4.993 1.00 30.24 804 GLN B N 1
ATOM 8550 C CA . GLN B 1 286 ? 56.351 48.183 4.478 1.00 30.58 804 GLN B CA 1
ATOM 8551 C C . GLN B 1 286 ? 57.287 48.384 3.285 1.00 30.27 804 GLN B C 1
ATOM 8552 O O . GLN B 1 286 ? 58.511 48.149 3.365 1.00 29.75 804 GLN B O 1
ATOM 8566 N N . CYS B 1 287 ? 56.714 48.767 2.150 1.00 29.88 805 CYS B N 1
ATOM 8567 C CA . CYS B 1 287 ? 57.479 49.133 0.950 1.00 31.62 805 CYS B CA 1
ATOM 8568 C C . CYS B 1 287 ? 58.076 50.561 1.082 1.00 34.99 805 CYS B C 1
ATOM 8569 O O . CYS B 1 287 ? 57.560 51.406 1.837 1.00 34.95 805 CYS B O 1
ATOM 8576 N N . ARG B 1 288 ? 59.160 50.846 0.370 1.00 36.31 806 ARG B N 1
ATOM 8577 C CA . ARG B 1 288 ? 59.818 52.147 0.500 1.00 39.18 806 ARG B CA 1
ATOM 8578 C C . ARG B 1 288 ? 59.098 53.136 -0.449 1.00 37.33 806 ARG B C 1
ATOM 8579 O O . ARG B 1 288 ? 59.165 52.954 -1.652 1.00 37.72 806 ARG B O 1
ATOM 8600 N N . CYS B 1 289 ? 58.393 54.140 0.078 1.00 36.95 807 CYS B N 1
ATOM 8601 C CA . CYS B 1 289 ? 57.476 54.951 -0.779 1.00 39.17 807 CYS B CA 1
ATOM 8602 C C . CYS B 1 289 ? 58.120 56.209 -1.365 1.00 39.80 807 CYS B C 1
ATOM 8603 O O . CYS B 1 289 ? 58.980 56.830 -0.729 1.00 38.08 807 CYS B O 1
ATOM 8610 N N . LYS B 1 290 ? 57.672 56.592 -2.569 1.00 40.63 808 LYS B N 1
ATOM 8611 C CA . LYS B 1 290 ? 58.027 57.901 -3.142 1.00 43.02 808 LYS B CA 1
ATOM 8612 C C . LYS B 1 290 ? 57.384 59.066 -2.352 1.00 43.36 808 LYS B C 1
ATOM 8613 O O . LYS B 1 290 ? 56.522 58.844 -1.512 1.00 43.94 808 LYS B O 1
ATOM 8632 N N . PRO B 1 291 ? 57.838 60.306 -2.594 1.00 43.94 809 PRO B N 1
ATOM 8633 C CA . PRO B 1 291 ? 57.300 61.443 -1.837 1.00 43.21 809 PRO B CA 1
ATOM 8634 C C . PRO B 1 291 ? 55.768 61.581 -1.965 1.00 40.18 809 PRO B C 1
ATOM 8635 O O . PRO B 1 291 ? 55.227 61.427 -3.071 1.00 39.60 809 PRO B O 1
ATOM 8646 N N . GLY B 1 292 ? 55.094 61.866 -0.848 1.00 38.55 810 GLY B N 1
ATOM 8647 C CA . GLY B 1 292 ? 53.641 62.053 -0.834 1.00 39.07 810 GLY B CA 1
ATOM 8648 C C . GLY B 1 292 ? 52.780 60.794 -0.825 1.00 38.10 810 GLY B C 1
ATOM 8649 O O . GLY B 1 292 ? 51.525 60.884 -0.882 1.00 39.90 810 GLY B O 1
ATOM 8653 N N . VAL B 1 293 ? 53.424 59.625 -0.776 1.00 34.13 811 VAL B N 1
ATOM 8654 C CA . VAL B 1 293 ? 52.739 58.330 -0.943 1.00 32.87 811 VAL B CA 1
ATOM 8655 C C . VAL B 1 293 ? 52.766 57.542 0.368 1.00 33.47 811 VAL B C 1
ATOM 8656 O O . VAL B 1 293 ? 53.774 57.593 1.080 1.00 33.79 811 VAL B O 1
ATOM 8669 N N . VAL B 1 294 ? 51.676 56.823 0.670 1.00 33.52 812 VAL B N 1
ATOM 8670 C CA . VAL B 1 294 ? 51.505 56.059 1.914 1.00 32.65 812 VAL B CA 1
ATOM 8671 C C . VAL B 1 294 ? 50.888 54.684 1.655 1.00 31.79 812 VAL B C 1
ATOM 8672 O O . VAL B 1 294 ? 50.622 54.304 0.499 1.00 33.83 812 VAL B O 1
ATOM 8685 N N . GLY B 1 295 ? 50.663 53.939 2.732 1.00 30.51 813 GLY B N 1
ATOM 8686 C CA . GLY B 1 295 ? 50.173 52.564 2.655 1.00 30.48 813 GLY B CA 1
ATOM 8687 C C . GLY B 1 295 ? 51.304 51.548 2.597 1.00 29.72 813 GLY B C 1
ATOM 8688 O O . GLY B 1 295 ? 52.406 51.861 2.125 1.00 30.41 813 GLY B O 1
ATOM 8692 N N . ARG B 1 296 ? 51.039 50.336 3.073 1.00 29.38 814 ARG B N 1
ATOM 8693 C CA . ARG B 1 296 ? 52.071 49.287 3.109 1.00 30.99 814 ARG B CA 1
ATOM 8694 C C . ARG B 1 296 ? 52.642 49.027 1.703 1.00 32.02 814 ARG B C 1
ATOM 8695 O O . ARG B 1 296 ? 53.830 48.804 1.552 1.00 31.14 814 ARG B O 1
ATOM 8716 N N . ARG B 1 297 ? 51.768 49.021 0.695 1.00 32.20 815 ARG B N 1
ATOM 8717 C CA . ARG B 1 297 ? 52.192 48.772 -0.684 1.00 33.89 815 ARG B CA 1
ATOM 8718 C C . ARG B 1 297 ? 52.549 50.088 -1.474 1.00 33.66 815 ARG B C 1
ATOM 8719 O O . ARG B 1 297 ? 52.886 50.024 -2.663 1.00 33.41 815 ARG B O 1
ATOM 8740 N N . CYS B 1 298 ? 52.541 51.244 -0.792 1.00 31.03 816 CYS B N 1
ATOM 8741 C CA . CYS B 1 298 ? 52.759 52.562 -1.431 1.00 30.34 816 CYS B CA 1
ATOM 8742 C C . CYS B 1 298 ? 51.777 52.777 -2.563 1.00 30.28 816 CYS B C 1
ATOM 8743 O O . CYS B 1 298 ? 52.187 53.109 -3.681 1.00 30.35 816 CYS B O 1
ATOM 8750 N N . ASP B 1 299 ? 50.487 52.584 -2.258 1.00 32.22 817 ASP B N 1
ATOM 8751 C CA . ASP B 1 299 ? 49.451 52.525 -3.278 1.00 34.29 817 ASP B CA 1
ATOM 8752 C C . ASP B 1 299 ? 48.344 53.568 -3.040 1.00 34.63 817 ASP B C 1
ATOM 8753 O O . ASP B 1 299 ? 47.228 53.380 -3.514 1.00 36.30 817 ASP B O 1
ATOM 8762 N N . ALA B 1 300 ? 48.666 54.644 -2.299 1.00 33.57 818 ALA B N 1
ATOM 8763 C CA . ALA B 1 300 ? 47.743 55.760 -2.048 1.00 33.88 818 ALA B CA 1
ATOM 8764 C C . ALA B 1 300 ? 48.512 57.066 -1.822 1.00 33.85 818 ALA B C 1
ATOM 8765 O O . ALA B 1 300 ? 49.657 57.051 -1.371 1.00 33.69 818 ALA B O 1
ATOM 8772 N N . CYS B 1 301 ? 47.899 58.192 -2.175 1.00 34.56 819 CYS B N 1
ATOM 8773 C CA . CYS B 1 301 ? 48.406 59.512 -1.769 1.00 35.90 819 CYS B CA 1
ATOM 8774 C C . CYS B 1 301 ? 48.180 59.722 -0.270 1.00 35.81 819 CYS B C 1
ATOM 8775 O O . CYS B 1 301 ? 47.165 59.293 0.272 1.00 35.11 819 CYS B O 1
ATOM 8782 N N . ALA B 1 302 ? 49.102 60.410 0.398 1.00 37.38 820 ALA B N 1
ATOM 8783 C CA . ALA B 1 302 ? 48.855 60.827 1.783 1.00 38.15 820 ALA B CA 1
ATOM 8784 C C . ALA B 1 302 ? 47.623 61.734 1.807 1.00 39.26 820 ALA B C 1
ATOM 8785 O O . ALA B 1 302 ? 47.314 62.396 0.800 1.00 37.42 820 ALA B O 1
ATOM 8792 N N . THR B 1 303 ? 46.913 61.765 2.931 1.00 43.47 821 THR B N 1
ATOM 8793 C CA . THR B 1 303 ? 45.751 62.648 3.061 1.00 44.35 821 THR B CA 1
ATOM 8794 C C . THR B 1 303 ? 46.153 64.095 2.823 1.00 44.82 821 THR B C 1
ATOM 8795 O O . THR B 1 303 ? 47.127 64.566 3.395 1.00 46.69 821 THR B O 1
ATOM 8806 N N . GLY B 1 304 ? 45.430 64.800 1.944 1.00 40.86 822 GLY B N 1
ATOM 8807 C CA . GLY B 1 304 ? 45.794 66.151 1.548 1.00 40.64 822 GLY B CA 1
ATOM 8808 C C . GLY B 1 304 ? 46.746 66.272 0.373 1.00 40.88 822 GLY B C 1
ATOM 8809 O O . GLY B 1 304 ? 47.088 67.376 -0.025 1.00 41.01 822 GLY B O 1
ATOM 8813 N N . TYR B 1 305 ? 47.147 65.144 -0.214 1.00 41.08 823 TYR B N 1
ATOM 8814 C CA . TYR B 1 305 ? 47.997 65.158 -1.423 1.00 42.24 823 TYR B CA 1
ATOM 8815 C C . TYR B 1 305 ? 47.257 64.513 -2.621 1.00 39.62 823 TYR B C 1
ATOM 8816 O O . TYR B 1 305 ? 46.355 63.705 -2.424 1.00 39.34 823 TYR B O 1
ATOM 8834 N N . TYR B 1 306 ? 47.709 64.801 -3.830 1.00 38.47 824 TYR B N 1
ATOM 8835 C CA . TYR B 1 306 ? 46.996 64.413 -5.059 1.00 39.16 824 TYR B CA 1
ATOM 8836 C C . TYR B 1 306 ? 47.966 64.044 -6.136 1.00 39.86 824 TYR B C 1
ATOM 8837 O O . TYR B 1 306 ? 49.116 64.477 -6.095 1.00 40.18 824 TYR B O 1
ATOM 8855 N N . GLY B 1 307 ? 47.488 63.338 -7.157 1.00 40.69 825 GLY B N 1
ATOM 8856 C CA . GLY B 1 307 ? 48.249 63.215 -8.393 1.00 40.35 825 GLY B CA 1
ATOM 8857 C C . GLY B 1 307 ? 49.080 61.956 -8.532 1.00 39.85 825 GLY B C 1
ATOM 8858 O O . GLY B 1 307 ? 50.141 61.977 -9.168 1.00 42.28 825 GLY B O 1
ATOM 8862 N N . PHE B 1 308 ? 48.583 60.858 -7.978 1.00 35.13 826 PHE B N 1
ATOM 8863 C CA . PHE B 1 308 ? 49.312 59.571 -7.971 1.00 34.60 826 PHE B CA 1
ATOM 8864 C C . PHE B 1 308 ? 49.817 59.241 -9.364 1.00 36.36 826 PHE B C 1
ATOM 8865 O O . PHE B 1 308 ? 49.071 59.289 -10.350 1.00 34.24 826 PHE B O 1
ATOM 8882 N N . GLY B 1 309 ? 51.097 58.926 -9.442 1.00 38.53 827 GLY B N 1
ATOM 8883 C CA . GLY B 1 309 ? 51.766 58.742 -10.719 1.00 43.48 827 GLY B CA 1
ATOM 8884 C C . GLY B 1 309 ? 53.236 58.441 -10.465 1.00 48.67 827 GLY B C 1
ATOM 8885 O O . GLY B 1 309 ? 53.620 58.194 -9.317 1.00 42.92 827 GLY B O 1
ATOM 8889 N N . PRO B 1 310 ? 54.065 58.486 -11.526 1.00 61.04 828 PRO B N 1
ATOM 8890 C CA . PRO B 1 310 ? 55.497 58.135 -11.504 1.00 61.74 828 PRO B CA 1
ATOM 8891 C C . PRO B 1 310 ? 56.400 58.932 -10.545 1.00 55.42 828 PRO B C 1
ATOM 8892 O O . PRO B 1 310 ? 57.457 58.405 -10.187 1.00 54.52 828 PRO B O 1
ATOM 8903 N N . ALA B 1 311 ? 56.025 60.143 -10.136 1.00 51.91 829 ALA B N 1
ATOM 8904 C CA . ALA B 1 311 ? 56.832 60.886 -9.152 1.00 52.02 829 ALA B CA 1
ATOM 8905 C C . ALA B 1 311 ? 56.228 60.920 -7.739 1.00 52.36 829 ALA B C 1
ATOM 8906 O O . ALA B 1 311 ? 56.714 61.655 -6.868 1.00 52.41 829 ALA B O 1
ATOM 8913 N N . GLY B 1 312 ? 55.188 60.120 -7.495 1.00 50.68 830 GLY B N 1
ATOM 8914 C CA . GLY B 1 312 ? 54.468 60.186 -6.229 1.00 47.55 830 GLY B CA 1
ATOM 8915 C C . GLY B 1 312 ? 53.308 61.183 -6.264 1.00 46.93 830 GLY B C 1
ATOM 8916 O O . GLY B 1 312 ? 52.671 61.366 -7.313 1.00 49.72 830 GLY B O 1
ATOM 8920 N N . CYS B 1 313 ? 53.024 61.806 -5.117 1.00 42.81 831 CYS B N 1
ATOM 8921 C CA . CYS B 1 313 ? 51.927 62.760 -4.965 1.00 41.36 831 CYS B CA 1
ATOM 8922 C C . CYS B 1 313 ? 52.401 64.152 -4.473 1.00 45.41 831 CYS B C 1
ATOM 8923 O O . CYS B 1 313 ? 53.440 64.275 -3.803 1.00 44.29 831 CYS B O 1
ATOM 8930 N N . GLN B 1 314 ? 51.621 65.187 -4.797 1.00 46.38 832 GLN B N 1
ATOM 8931 C CA . GLN B 1 314 ? 51.919 66.572 -4.423 1.00 48.59 832 GLN B CA 1
ATOM 8932 C C . GLN B 1 314 ? 50.735 67.234 -3.716 1.00 50.92 832 GLN B C 1
ATOM 8933 O O . GLN B 1 314 ? 49.587 66.944 -4.019 1.00 46.79 832 GLN B O 1
ATOM 8947 N N . ALA B 1 315 ? 51.025 68.118 -2.767 1.00 57.48 833 ALA B N 1
ATOM 8948 C CA . ALA B 1 315 ? 49.978 68.857 -2.067 1.00 62.16 833 ALA B CA 1
ATOM 8949 C C . ALA B 1 315 ? 49.488 70.039 -2.911 1.00 65.99 833 ALA B C 1
ATOM 8950 O O . ALA B 1 315 ? 48.309 70.394 -2.860 1.00 66.72 833 ALA B O 1
#

Solvent-accessible surface area: 29623 Å² total; per-residue (Å²): 148,119,39,67,20,20,63,0,0,6,108,80,119,58,36,65,100,111,82,31,67,6,45,40,47,62,66,8,66,23,153,102,0,46,87,21,59,88,22,49,1,15,3,57,13,14,59,18,41,51,47,2,37,67,34,53,50,86,104,40,86,73,30,112,72,112,92,90,115,82,59,109,49,59,27,45,48,55,0,5,2,40,0,108,62,50,56,30,0,34,3,99,0,62,90,5,36,88,20,2,35,0,27,0,3,0,4,5,32,32,62,61,87,85,7,23,0,6,0,52,1,54,8,77,51,80,37,137,39,56,94,180,26,88,0,28,127,12,96,95,71,46,20,90,2,23,5,33,1,87,45,134,51,107,29,29,68,5,60,25,54,2,8,0,25,62,77,71,69,6,67,0,48,0,84,0,33,2,14,16,34,227,85,9,0,2,0,3,0,0,0,0,15,6,68,8,36,87,10,148,8,0,54,20,84,81,88,49,0,94,122,55,84,58,32,2,96,156,106,152,0,68,79,15,0,52,49,25,56,73,102,134,60,42,85,38,0,59,74,19,4,23,5,1,10,3,43,5,28,88,1,4,46,62,3,103,21,31,124,83,0,8,108,34,96,96,7,80,62,68,6,0,86,3,140,39,40,101,19,11,67,35,58,102,0,75,45,35,20,35,42,90,161,53,72,7,106,73,1,6,100,105,174,37,104,22,21,63,0,0,7,106,67,115,145,16,77,170,98,97,16,77,4,46,40,54,60,65,8,65,29,118,68,0,58,89,12,60,79,24,45,2,6,4,51,12,14,64,20,43,50,47,3,36,54,30,115,46,90,151,28,91,71,31,113,72,111,91,84,164,94,70,107,53,53,29,44,47,40,0,5,4,35,0,102,61,47,56,36,0,35,3,88,0,58,92,6,38,89,21,2,33,0,21,0,1,0,4,6,36,31,63,62,105,105,6,22,0,5,0,53,0,54,8,76,53,81,37,137,40,59,96,180,22,89,0,27,125,14,98,97,71,46,20,86,2,20,7,34,0,89,43,129,50,105,29,28,67,6,60,23,51,3,8,0,28,60,76,74,69,6,68,0,49,0,84,0,32,2,14,15,36,135,116,40,6,0,3,0,2,0,0,0,0,20,7,63,9,65,86,10,149,7,0,59,21,87,82,82,49,0,94,118,55,87,43,34,8,125,163,105,134,3,80,95,19,0,49,50,25,54,71,108,133,60,50,156,31,2,42,73,18,4,19,6,1,10,2,43,4,28,84,1,6,47,60,3,104,20,34,123,82,0,10,100,36,96,98,4,78,60,55,4,0,82,2,138,37,40,98,20,12,67,34,61,107,0,77,45,34,20,44,42,91,155,53,72,8,107,75,1,6,104,102

CATH classification: 2.10.25.10

Secondary structure (DSSP, 8-state):
------TTTBSSSS-BTTTTBPPBPTTEESTTS-EEPTTEEBPPTT-SEEEGGG-BSS--EEEE----TT---SS-TTEEEEE-TT-EEEEEE---SSSEEEEEEEEEE-SSTT-EEEEEEEEE-SSPPPTTSTTTT--GGGGEEEEEE-TT-SEEE-SS-EEE-TT--EEEEEEEEEEE----EEEEEEEEEE-GGGSHHHHSSSHHHHHHHHHHHHTTGGGGGTSS--PPPPTTHHHHHHHHHHHHHTS-EE----TTTBS-S---TBT----BPTTEETTTT-EEPTT-B--STT--B-/-----TTTBS-S---TTT-PPPBPTTEESTTS-EEPTTEEBPPTT-SEEEGGG-BSS---EEE---BTTB--SS-TTEEEEE-TT-EEEEEE---SSSEEEEEEEEEE-SSTT-EEEEEEEEE-SSPPPTTSTTTT--GGGGEEEEEE-TT-SEEE-SS-EEE-TT--EEEEEEEEEEE-----EEEEEEEEEE-GGGSHHHHSSSHHHHHHHHHHHHTTGGGGGTSS--PPPPTTHHHHHHHHHHHHHTS-EE----TTTBS-S---TBT----BPTTEETTTT-EEPTT-B--STT--B-

InterPro domains:
  IPR000742 EGF-like domain [SM00181] (351-390)
  IPR000742 EGF-like domain [SM00181] (409-453)
  IPR000742 EGF-like domain [SM00181] (521-556)
  IPR000742 EGF-like domain [SM00181] (785-832)
  IPR000742 EGF-like domain [SM00181] (835-878)
  IPR000742 EGF-like domain [SM00181] (888-928)
  IPR000742 EGF-like domain [SM00181] (931-969)
  IPR000742 EGF-like domain [SM00181] (990-1039)
  IPR000742 EGF-like domain [SM00181] (1081-1129)
  IPR000742 EGF-like domain [SM00181] (1147-1191)
  IPR002049 Laminin-type EGF domain [PF00053] (286-339)
  IPR002049 Laminin-type EGF domain [PF00053] (413-470)
  IPR002049 Laminin-type EGF domain [PF00053] (473-522)
  IPR002049 Laminin-type EGF domain [PF00053] (525-564)
  IPR002049 Laminin-type EGF domain [PF00053] (786-831)
  IPR002049 Laminin-type EGF domain [PF00053] (834-877)
  IPR002049 Laminin-type EGF domain [PF00053] (930-986)
  IPR002049 Laminin-type EGF domain [PF00053] (989-1038)
  IPR002049 Laminin-type EGF domain [PF00053] (1041-1095)
  IPR002049 Laminin-type EGF domain [PF00053] (1098-1139)

B-factor: mean 46.82, std 17.35, range [25.07, 159.2]

Radius of gyration: 30.81 Å; Cα contacts (8 Å, |Δi|>4): 1446; chains: 2; bounding box: 67×58×92 Å

Organism: Rattus norvegicus (NCBI:txid10116)